Protein AF-A0A963BNL2-F1 (afdb_monomer_lite)

Secondary structure (DSSP, 8-state):
--TTS---SEEEEEEEEE--TTSSS-EEEEEEEEE-SSSSPEE-TTHHHHSTTTT-EEEES--TT--TT-EEEEEEEE-TTS-S-TT-TTSEEEEEEEPPEEEEPPSS--HHHHHHHHHHHS-EEESS---SEEEEEPTTSTTEEEE--S-EEEEEETTEEEEEEPS---SEEEEEE--GGGPEEEEETTEEEEEES---S-SEEEE---HHHHHHHHHHHHHHH-TTGGGS-S--HHHHHHHHHHHHHHT--HHHHHHHHHHHHHHHHHHHHHHHHHHHHHHHHHHHHTSHHHHHHHHHHHHHHHHHHHHHHHHHHHHHHHHHHHHHHHHHHHHHHHHHHHHHHHHHHHHHHHHHHSS-TTSTTTS-HHHHHHHHT-----------------PPPEEE-SGGGHHHHHHHHHHHHT--HHHHHHHHHHHHH-SEEEEESTTHHHHHHHHHHHHBGGGEEEEE--TT--SHHHHHTSBEEESSS---TT--BHHHHHHHS-TTS-EEEEEETGGGS-GGGTHHHHHHHTSSS--EEEEEETTTEEEEEE--TTEEEEEEE--STT-PPBPHHHHTTSEEEETT--S-------PPPPPPEEE-HHHHHHTTSPPTT--HHHHHHHHHHTT--S-HHHHHHHHHHHHHHSS-HHHHHHHHHHHHHTTTSSS---TT--HHHHHHHHHHHHHHHTSHHHHGGGGGB------

pLDDT: mean 80.32, std 14.56, range [26.86, 97.56]

Structure (mmCIF, N/CA/C/O backbone):
data_AF-A0A963BNL2-F1
#
_entry.id   AF-A0A963BNL2-F1
#
loop_
_atom_site.group_PDB
_atom_site.id
_atom_site.type_symbol
_atom_site.label_atom_id
_atom_site.label_alt_id
_atom_site.label_comp_id
_atom_site.label_asym_id
_atom_site.label_entity_id
_atom_site.label_seq_id
_atom_site.pdbx_PDB_ins_code
_atom_site.Cartn_x
_atom_site.Cartn_y
_atom_site.Cartn_z
_atom_site.occupancy
_atom_site.B_iso_or_equiv
_atom_site.auth_seq_id
_atom_site.auth_comp_id
_atom_site.auth_asym_id
_atom_site.auth_atom_id
_atom_site.pdbx_PDB_model_num
ATOM 1 N N . MET A 1 1 ? 40.389 -4.749 -51.647 1.00 43.75 1 MET A N 1
ATOM 2 C CA . MET A 1 1 ? 40.807 -3.806 -50.589 1.00 43.75 1 MET A CA 1
ATOM 3 C C . MET A 1 1 ? 42.193 -4.232 -50.139 1.00 43.75 1 MET A C 1
ATOM 5 O O . MET A 1 1 ? 42.413 -5.431 -50.062 1.00 43.75 1 MET A O 1
ATOM 9 N N . SER A 1 2 ? 43.145 -3.317 -49.944 1.00 43.31 2 SER A N 1
ATOM 10 C CA . SER A 1 2 ? 44.413 -3.690 -49.299 1.00 43.31 2 SER A CA 1
ATOM 11 C C . SER A 1 2 ? 44.104 -4.152 -47.873 1.00 43.31 2 SER A C 1
ATOM 13 O O . SER A 1 2 ? 43.384 -3.427 -47.186 1.00 43.31 2 SER A O 1
ATOM 15 N N . GLU A 1 3 ? 44.646 -5.291 -47.438 1.00 54.25 3 GLU A N 1
ATOM 16 C CA . GLU A 1 3 ? 44.432 -5.909 -46.109 1.00 54.25 3 GLU A CA 1
ATOM 17 C C . GLU A 1 3 ? 44.726 -4.984 -44.904 1.00 54.25 3 GLU A C 1
ATOM 19 O O . GLU A 1 3 ? 44.387 -5.319 -43.775 1.00 54.25 3 GLU A O 1
ATOM 24 N N . ASP A 1 4 ? 45.296 -3.794 -45.128 1.00 55.16 4 ASP A N 1
ATOM 25 C CA . ASP A 1 4 ? 45.750 -2.882 -44.073 1.00 55.16 4 ASP A CA 1
ATOM 26 C C . ASP A 1 4 ? 44.910 -1.616 -43.853 1.00 55.16 4 ASP A C 1
ATOM 28 O O . ASP A 1 4 ? 45.204 -0.845 -42.936 1.00 55.16 4 ASP A O 1
ATOM 32 N N . SER A 1 5 ? 43.870 -1.361 -44.653 1.00 55.03 5 SER A N 1
ATOM 33 C CA . SER A 1 5 ? 43.004 -0.199 -44.395 1.00 55.03 5 SER A CA 1
ATOM 34 C C . SER A 1 5 ? 41.976 -0.530 -43.309 1.00 55.03 5 SER A C 1
ATOM 36 O O . SER A 1 5 ? 41.351 -1.588 -43.399 1.00 55.03 5 SER A O 1
ATOM 38 N N . PRO A 1 6 ? 41.776 0.337 -42.294 1.00 60.50 6 PRO A N 1
ATOM 39 C CA . PRO A 1 6 ? 40.742 0.117 -41.294 1.00 60.50 6 PRO A CA 1
ATOM 40 C C . PRO A 1 6 ? 39.389 -0.129 -41.965 1.00 60.50 6 PRO A C 1
ATOM 42 O O . PRO A 1 6 ? 39.114 0.527 -42.974 1.00 60.50 6 PRO A O 1
ATOM 45 N N . PRO A 1 7 ? 38.530 -1.016 -41.425 1.00 72.94 7 PRO A N 1
ATOM 46 C CA . PRO A 1 7 ? 37.122 -1.019 -41.779 1.00 72.94 7 PRO A CA 1
ATOM 47 C C . PRO A 1 7 ? 36.535 0.313 -41.291 1.00 72.94 7 PRO A C 1
ATOM 49 O O . PRO A 1 7 ? 36.048 0.444 -40.171 1.00 72.94 7 PRO A O 1
ATOM 52 N N . THR A 1 8 ? 36.696 1.354 -42.105 1.00 73.38 8 THR A N 1
ATOM 53 C CA . THR A 1 8 ? 36.133 2.678 -41.876 1.00 73.38 8 THR A CA 1
ATOM 54 C C . THR A 1 8 ? 34.666 2.594 -42.224 1.00 73.38 8 THR A C 1
ATOM 56 O O . THR A 1 8 ? 34.336 2.368 -43.386 1.00 73.38 8 THR A O 1
ATOM 59 N N . GLY A 1 9 ? 33.807 2.746 -41.225 1.00 86.19 9 GLY A N 1
ATOM 60 C CA . GLY A 1 9 ? 32.376 2.641 -41.437 1.00 86.19 9 GLY A CA 1
ATOM 61 C C . GLY A 1 9 ? 31.585 2.543 -40.148 1.00 86.19 9 GLY A C 1
ATOM 62 O O . GLY A 1 9 ? 32.139 2.399 -39.048 1.00 86.19 9 GLY A O 1
ATOM 63 N N . ARG A 1 10 ? 30.271 2.634 -40.301 1.00 94.56 10 ARG A N 1
ATOM 64 C CA . ARG A 1 10 ? 29.291 2.311 -39.271 1.00 94.56 10 ARG A CA 1
ATOM 65 C C . ARG A 1 10 ? 28.830 0.874 -39.471 1.00 94.56 10 ARG A C 1
ATOM 67 O O . ARG A 1 10 ? 28.482 0.458 -40.577 1.00 94.56 10 ARG A O 1
ATOM 74 N N . PHE A 1 11 ? 28.767 0.132 -38.376 1.00 95.75 11 PHE A N 1
ATOM 75 C CA . PHE A 1 11 ? 28.326 -1.255 -38.376 1.00 95.75 11 PHE A CA 1
ATOM 76 C C . PHE A 1 11 ? 27.144 -1.430 -37.438 1.00 95.75 11 PHE A C 1
ATOM 78 O O . PHE A 1 11 ? 27.122 -0.864 -36.350 1.00 95.75 11 PHE A O 1
ATOM 85 N N . LEU A 1 12 ? 26.181 -2.255 -37.826 1.00 97.00 12 LEU A N 1
ATOM 86 C CA . LEU A 1 12 ? 25.254 -2.856 -36.881 1.00 97.00 12 LEU A CA 1
ATOM 87 C C . LEU A 1 12 ? 25.919 -4.105 -36.309 1.00 97.00 12 LEU A C 1
ATOM 89 O O . LEU A 1 12 ? 26.259 -5.022 -37.057 1.00 97.00 12 LEU A O 1
ATOM 93 N N . ALA A 1 13 ? 26.088 -4.153 -34.996 1.00 97.00 13 ALA A N 1
ATOM 94 C CA . ALA A 1 13 ? 26.760 -5.235 -34.303 1.00 97.00 13 ALA A CA 1
ATOM 95 C C . ALA A 1 13 ? 25.914 -5.782 -33.149 1.00 97.00 13 ALA A C 1
ATOM 97 O O . ALA A 1 13 ? 25.158 -5.050 -32.509 1.00 97.00 13 ALA A O 1
ATOM 98 N N . ARG A 1 14 ? 26.058 -7.076 -32.870 1.00 96.62 14 ARG A N 1
ATOM 99 C CA . ARG A 1 14 ? 25.381 -7.770 -31.769 1.00 96.62 14 ARG A CA 1
ATOM 100 C C . ARG A 1 14 ? 26.338 -8.013 -30.619 1.00 96.62 14 ARG A C 1
ATOM 102 O O . ARG A 1 14 ? 27.455 -8.463 -30.845 1.00 96.62 14 ARG A O 1
ATOM 109 N N . VAL A 1 15 ? 25.891 -7.782 -29.391 1.00 96.38 15 VAL A N 1
ATOM 110 C CA . VAL A 1 15 ? 26.649 -8.144 -28.186 1.00 96.38 15 VAL A CA 1
ATOM 111 C C . VAL A 1 15 ? 26.641 -9.665 -28.023 1.00 96.38 15 VAL A C 1
ATOM 113 O O . VAL A 1 15 ? 25.610 -10.247 -27.695 1.00 96.38 15 VAL A O 1
ATOM 116 N N . GLU A 1 16 ? 27.786 -10.305 -28.234 1.00 94.94 16 GLU A N 1
ATOM 117 C CA . GLU A 1 16 ? 27.964 -11.755 -28.053 1.00 94.94 16 GLU A CA 1
ATOM 118 C C . GLU A 1 16 ? 28.329 -12.089 -26.604 1.00 94.94 16 GLU A C 1
ATOM 120 O O . GLU A 1 16 ? 27.930 -13.114 -26.052 1.00 94.94 16 GLU A O 1
ATOM 125 N N . TYR A 1 17 ? 29.088 -11.197 -25.967 1.00 93.69 17 TYR A N 1
ATOM 126 C CA . TYR A 1 17 ? 29.553 -11.379 -24.603 1.00 93.69 17 TYR A CA 1
ATOM 127 C C . TYR A 1 17 ? 29.646 -10.044 -23.874 1.00 93.69 17 TYR A C 1
ATOM 129 O O . TYR A 1 17 ? 30.150 -9.063 -24.418 1.00 93.69 17 TYR A O 1
ATOM 137 N N . LEU A 1 18 ? 29.221 -10.037 -22.615 1.00 93.12 18 LEU A N 1
ATOM 138 C CA . LEU A 1 18 ? 29.289 -8.910 -21.700 1.00 93.12 18 LEU A CA 1
ATOM 139 C C . LEU A 1 18 ? 29.792 -9.406 -20.346 1.00 93.12 18 LEU A C 1
ATOM 141 O O . LEU A 1 18 ? 29.253 -10.357 -19.776 1.00 93.12 18 LEU A O 1
ATOM 145 N N . THR A 1 19 ? 30.817 -8.752 -19.806 1.00 91.12 19 THR A N 1
ATOM 146 C CA . THR A 1 19 ? 31.287 -9.061 -18.452 1.00 91.12 19 THR A CA 1
ATOM 147 C C . THR A 1 19 ? 30.263 -8.652 -17.385 1.00 91.12 19 THR A C 1
ATOM 149 O O . THR A 1 19 ? 29.657 -7.587 -17.526 1.00 91.12 19 THR A O 1
ATOM 152 N N . PRO A 1 20 ? 30.141 -9.405 -16.274 1.00 82.81 20 PRO A N 1
ATOM 153 C CA . PRO A 1 20 ? 29.280 -9.039 -15.146 1.00 82.81 20 PRO A CA 1
ATOM 154 C C . PRO A 1 20 ? 29.602 -7.650 -14.568 1.00 82.81 20 PRO A C 1
ATOM 156 O O . PRO A 1 20 ? 30.770 -7.262 -14.517 1.00 82.81 20 PRO A O 1
ATOM 159 N N . GLU A 1 21 ? 28.583 -6.937 -14.076 1.00 67.62 21 GLU A N 1
ATOM 160 C CA . GLU A 1 21 ? 28.671 -5.535 -13.619 1.00 67.62 21 GLU A CA 1
ATOM 161 C C . GLU A 1 21 ? 29.654 -5.285 -12.461 1.00 67.62 21 GLU A C 1
ATOM 163 O O . GLU A 1 21 ? 30.131 -4.168 -12.300 1.00 67.62 21 GLU A O 1
ATOM 168 N N . HIS A 1 22 ? 30.007 -6.308 -11.677 1.00 62.59 22 HIS A N 1
ATOM 169 C CA . HIS A 1 22 ? 30.832 -6.169 -10.467 1.00 62.59 22 HIS A CA 1
ATOM 170 C C . HIS A 1 22 ? 32.348 -6.308 -10.684 1.00 62.59 22 HIS A C 1
ATOM 172 O O . HIS A 1 22 ? 33.092 -6.461 -9.715 1.00 62.59 22 HIS A O 1
ATOM 178 N N . ARG A 1 23 ? 32.836 -6.309 -11.929 1.00 66.69 23 ARG A N 1
ATOM 179 C CA . ARG A 1 23 ? 34.281 -6.356 -12.211 1.00 66.69 23 ARG A CA 1
ATOM 180 C C . ARG A 1 23 ? 34.837 -4.951 -12.428 1.00 66.69 23 ARG A C 1
ATOM 182 O O . ARG A 1 23 ? 34.196 -4.132 -13.075 1.00 66.69 23 ARG A O 1
ATOM 189 N N . GLU A 1 24 ? 36.067 -4.718 -11.964 1.00 70.81 24 GLU A N 1
ATOM 190 C CA . GLU A 1 24 ? 36.806 -3.447 -12.113 1.00 70.81 24 GLU A CA 1
ATOM 191 C C . GLU A 1 24 ? 36.918 -2.968 -13.577 1.00 70.81 24 GLU A C 1
ATOM 193 O O . GLU A 1 24 ? 37.085 -1.779 -13.837 1.00 70.81 24 GLU A O 1
ATOM 198 N N . HIS A 1 25 ? 36.747 -3.877 -14.544 1.00 79.75 25 HIS A N 1
ATOM 199 C CA . HIS A 1 25 ? 36.723 -3.578 -15.972 1.00 79.75 25 HIS A CA 1
ATOM 200 C C . HIS A 1 25 ? 35.502 -4.218 -16.642 1.00 79.75 25 HIS A C 1
ATOM 202 O O . HIS A 1 25 ? 35.504 -5.413 -16.952 1.00 79.75 25 HIS A O 1
ATOM 208 N N . ARG A 1 26 ? 34.457 -3.416 -16.880 1.00 87.44 26 ARG A N 1
ATOM 209 C CA . ARG A 1 26 ? 33.303 -3.820 -17.692 1.00 87.44 26 ARG A CA 1
ATOM 210 C C . ARG A 1 26 ? 33.656 -3.694 -19.178 1.00 87.44 26 ARG A C 1
ATOM 212 O O . ARG A 1 26 ? 33.978 -2.596 -19.634 1.00 87.44 26 ARG A O 1
ATOM 219 N N . PHE A 1 27 ? 33.575 -4.788 -19.931 1.00 91.88 27 PHE A N 1
ATOM 220 C CA . PHE A 1 27 ? 33.748 -4.801 -21.387 1.00 91.88 27 PHE A CA 1
ATOM 221 C C . PHE A 1 27 ? 32.723 -5.711 -22.070 1.00 91.88 27 PHE A C 1
ATOM 223 O O . PHE A 1 27 ? 32.165 -6.624 -21.452 1.00 91.88 27 PHE A O 1
ATOM 230 N N . ALA A 1 28 ? 32.488 -5.463 -23.356 1.00 93.75 28 ALA A N 1
ATOM 231 C CA . ALA A 1 28 ? 31.679 -6.313 -24.219 1.00 93.75 28 ALA A CA 1
ATOM 232 C C . ALA A 1 28 ? 32.438 -6.697 -25.495 1.00 93.75 28 ALA A C 1
ATOM 234 O O . ALA A 1 28 ? 33.268 -5.931 -25.983 1.00 93.75 28 ALA A O 1
ATOM 235 N N . ARG A 1 29 ? 32.130 -7.874 -26.043 1.00 94.50 29 ARG A N 1
ATOM 236 C CA . ARG A 1 29 ? 32.518 -8.283 -27.398 1.00 94.50 29 ARG A CA 1
ATOM 237 C C . ARG A 1 29 ? 31.303 -8.212 -28.301 1.00 94.50 29 ARG A C 1
ATOM 239 O O . ARG A 1 29 ? 30.255 -8.776 -27.973 1.00 94.50 29 ARG A O 1
ATOM 246 N N . LEU A 1 30 ? 31.449 -7.514 -29.417 1.00 95.62 30 LEU A N 1
ATOM 247 C CA . LEU A 1 30 ? 30.380 -7.331 -30.385 1.00 95.62 30 LEU A CA 1
ATOM 248 C C . LEU A 1 30 ? 30.771 -7.979 -31.703 1.00 95.62 30 LEU A C 1
ATOM 250 O O . LEU A 1 30 ? 31.907 -7.835 -32.136 1.00 95.62 30 LEU A O 1
ATOM 254 N N . ARG A 1 31 ? 29.832 -8.650 -32.360 1.00 95.31 31 ARG A N 1
ATOM 255 C CA . ARG A 1 31 ? 30.000 -9.171 -33.716 1.00 95.31 31 ARG A CA 1
ATOM 256 C C . ARG A 1 31 ? 29.325 -8.228 -34.709 1.00 95.31 31 ARG A C 1
ATOM 258 O O . ARG A 1 31 ? 28.101 -8.097 -34.637 1.00 95.31 31 ARG A O 1
ATOM 265 N N . PRO A 1 32 ? 30.063 -7.557 -35.608 1.00 95.31 32 PRO A N 1
ATOM 266 C CA . PRO A 1 32 ? 29.473 -6.815 -36.719 1.00 95.31 32 PRO A CA 1
ATOM 267 C C . PRO A 1 32 ? 28.678 -7.755 -37.635 1.00 95.31 32 PRO A C 1
ATOM 269 O O . PRO A 1 32 ? 29.187 -8.792 -38.048 1.00 95.31 32 PRO A O 1
ATOM 272 N N . ILE A 1 33 ? 27.427 -7.402 -37.934 1.00 95.25 33 ILE A N 1
ATOM 273 C CA . ILE A 1 33 ? 26.510 -8.209 -38.758 1.00 95.25 33 ILE A CA 1
ATOM 274 C C . ILE A 1 33 ? 26.198 -7.497 -40.076 1.00 95.25 33 ILE A C 1
ATOM 276 O O . ILE A 1 33 ? 26.161 -8.139 -41.122 1.00 95.25 33 ILE A O 1
ATOM 280 N N . TYR A 1 34 ? 26.008 -6.175 -40.045 1.00 95.75 34 TYR A N 1
ATOM 281 C CA . TYR A 1 34 ? 25.752 -5.368 -41.242 1.00 95.75 34 TYR A CA 1
ATOM 282 C C . TYR A 1 34 ? 26.655 -4.133 -41.272 1.00 95.75 34 TYR A C 1
ATOM 284 O O . TYR A 1 34 ? 26.901 -3.516 -40.237 1.00 95.75 34 TYR A O 1
ATOM 292 N N . SER A 1 35 ? 27.113 -3.749 -42.461 1.00 94.62 35 SER A N 1
ATOM 293 C CA . SER A 1 35 ? 27.610 -2.403 -42.753 1.00 94.62 35 SER A CA 1
ATOM 294 C C . SER A 1 35 ? 26.419 -1.513 -43.111 1.00 94.62 35 SER A C 1
ATOM 296 O O . SER A 1 35 ? 25.574 -1.900 -43.925 1.00 94.62 35 SER A O 1
ATOM 298 N N . ILE A 1 36 ? 26.341 -0.341 -42.475 1.00 93.81 36 ILE A N 1
ATOM 299 C CA . ILE A 1 36 ? 25.189 0.572 -42.578 1.00 93.81 36 ILE A CA 1
ATOM 300 C C . ILE A 1 36 ? 25.548 1.924 -43.212 1.00 93.81 36 ILE A C 1
ATOM 302 O O . ILE A 1 36 ? 24.816 2.900 -43.051 1.00 93.81 36 ILE A O 1
ATOM 306 N N . ASP A 1 37 ? 26.693 1.998 -43.894 1.00 88.75 37 ASP A N 1
ATOM 307 C CA . ASP A 1 37 ? 27.142 3.219 -44.573 1.00 88.75 37 ASP A CA 1
ATOM 308 C C . ASP A 1 37 ? 26.319 3.517 -45.837 1.00 88.75 37 ASP A C 1
ATOM 310 O O . ASP A 1 37 ? 26.127 4.680 -46.186 1.00 88.75 37 ASP A O 1
ATOM 314 N N . ASP A 1 38 ? 25.772 2.472 -46.466 1.00 82.50 38 ASP A N 1
ATOM 315 C CA . ASP A 1 38 ? 24.871 2.546 -47.615 1.00 82.50 38 ASP A CA 1
ATOM 316 C C . ASP A 1 38 ? 23.500 1.935 -47.260 1.00 82.50 38 ASP A C 1
ATOM 318 O O . ASP A 1 38 ? 23.409 1.022 -46.435 1.00 82.50 38 ASP A O 1
ATOM 322 N N . ARG A 1 39 ? 22.433 2.402 -47.925 1.00 81.62 39 ARG A N 1
ATOM 323 C CA . ARG A 1 39 ? 21.123 1.725 -47.958 1.00 81.62 39 ARG A CA 1
ATOM 324 C C . ARG A 1 39 ? 20.926 1.026 -49.316 1.00 81.62 39 ARG A C 1
ATOM 326 O O . ARG A 1 39 ? 21.231 1.644 -50.340 1.00 81.62 39 ARG A O 1
ATOM 333 N N . PRO A 1 40 ? 20.413 -0.218 -49.367 1.00 86.69 40 PRO A N 1
ATOM 334 C CA . PRO A 1 40 ? 20.083 -1.081 -48.228 1.00 86.69 40 PRO A CA 1
ATOM 335 C C . PRO A 1 40 ? 21.342 -1.532 -47.479 1.00 86.69 40 PRO A C 1
ATOM 337 O O . PRO A 1 40 ? 22.434 -1.576 -48.056 1.00 86.69 40 PRO A O 1
ATOM 340 N N . TRP A 1 41 ? 21.187 -1.876 -46.200 1.00 93.62 41 TRP A N 1
ATOM 341 C CA . TRP A 1 41 ? 22.308 -2.357 -45.391 1.00 93.62 41 TRP A CA 1
ATOM 342 C C . TRP A 1 41 ? 22.902 -3.634 -45.979 1.00 93.62 41 TRP A C 1
ATOM 344 O O . TRP A 1 41 ? 22.183 -4.549 -46.388 1.00 93.62 41 TRP A O 1
ATOM 354 N N . ARG A 1 42 ? 24.233 -3.715 -46.001 1.00 92.62 42 ARG A N 1
ATOM 355 C CA . ARG A 1 42 ? 24.946 -4.871 -46.557 1.00 92.62 42 ARG A CA 1
ATOM 356 C C . ARG A 1 42 ? 25.390 -5.783 -45.433 1.00 92.62 42 ARG A C 1
ATOM 358 O O . ARG A 1 42 ? 26.036 -5.327 -44.492 1.00 92.62 42 ARG A O 1
ATOM 365 N N . GLN A 1 43 ? 25.060 -7.064 -45.529 1.00 92.06 43 GLN A N 1
ATOM 366 C CA . GLN A 1 43 ? 25.550 -8.054 -44.580 1.00 92.06 43 GLN A CA 1
ATOM 367 C C . GLN A 1 43 ? 27.082 -8.120 -44.651 1.00 92.06 43 GLN A C 1
ATOM 369 O O . GLN A 1 43 ? 27.668 -8.044 -45.731 1.00 92.06 43 GLN A O 1
ATOM 374 N N . VAL A 1 44 ? 27.734 -8.225 -43.497 1.00 91.12 44 VAL A N 1
ATOM 375 C CA . VAL A 1 44 ? 29.181 -8.436 -43.421 1.00 91.12 44 VAL A CA 1
ATOM 376 C C . VAL A 1 44 ? 29.450 -9.903 -43.748 1.00 91.12 44 VAL A C 1
ATOM 378 O O . VAL A 1 44 ? 29.317 -10.779 -42.895 1.00 91.12 44 VAL A O 1
ATOM 381 N N . GLU A 1 45 ? 29.786 -10.170 -45.006 1.00 84.06 45 GLU A N 1
ATOM 382 C CA . GLU A 1 45 ? 30.288 -11.470 -45.449 1.00 84.06 45 GLU A CA 1
ATOM 383 C C . GLU A 1 45 ? 31.732 -11.648 -44.941 1.00 84.06 45 GLU A C 1
ATOM 385 O O . GLU A 1 45 ? 32.512 -10.696 -44.921 1.00 84.06 45 GLU A O 1
ATOM 390 N N . ASP A 1 46 ? 32.073 -12.850 -44.468 1.00 79.88 46 ASP A N 1
ATOM 391 C CA . ASP A 1 46 ? 33.409 -13.205 -43.967 1.00 79.88 46 ASP A CA 1
ATOM 392 C C . ASP A 1 46 ? 33.932 -12.343 -42.800 1.00 79.88 46 ASP A C 1
ATOM 394 O O . ASP A 1 46 ? 35.114 -11.993 -42.742 1.00 79.88 46 ASP A O 1
ATOM 398 N N . GLY A 1 47 ? 33.075 -12.036 -41.819 1.00 77.06 47 GLY A N 1
ATOM 399 C CA . GLY A 1 47 ? 33.441 -11.250 -40.631 1.00 77.06 47 GLY A CA 1
ATOM 400 C C . GLY A 1 47 ? 34.703 -11.740 -39.901 1.00 77.06 47 GLY A C 1
ATOM 401 O O . GLY A 1 47 ? 35.483 -10.913 -39.435 1.00 77.06 47 GLY A O 1
ATOM 402 N N . ASP A 1 48 ? 34.961 -13.052 -39.891 1.00 77.94 48 ASP A N 1
ATOM 403 C CA . ASP A 1 48 ? 36.166 -13.668 -39.304 1.00 77.94 48 ASP A CA 1
ATOM 404 C C . ASP A 1 48 ? 37.471 -13.271 -40.012 1.00 77.94 48 ASP A C 1
ATOM 406 O O . ASP A 1 48 ? 38.550 -13.340 -39.423 1.00 77.94 48 ASP A O 1
ATOM 410 N N . THR A 1 49 ? 37.384 -12.865 -41.281 1.00 75.75 49 THR A N 1
ATOM 411 C CA . THR A 1 49 ? 38.530 -12.386 -42.067 1.00 75.75 49 THR A CA 1
ATOM 412 C C . THR A 1 49 ? 38.750 -10.884 -41.900 1.00 75.75 49 THR A C 1
ATOM 414 O O . THR A 1 49 ? 39.890 -10.425 -41.920 1.00 75.75 49 THR A O 1
ATOM 417 N N . VAL A 1 50 ? 37.671 -10.120 -41.696 1.00 78.25 50 VAL A N 1
ATOM 418 C CA . VAL A 1 50 ? 37.700 -8.653 -41.572 1.00 78.25 50 VAL A CA 1
ATOM 419 C C . VAL A 1 50 ? 38.051 -8.213 -40.147 1.00 78.25 50 VAL A C 1
ATOM 421 O O . VAL A 1 50 ? 38.773 -7.229 -39.956 1.00 78.25 50 VAL A O 1
ATOM 424 N N . PHE A 1 51 ? 37.568 -8.941 -39.139 1.00 82.00 51 PHE A N 1
ATOM 425 C CA . PHE A 1 51 ? 37.782 -8.632 -37.729 1.00 82.00 51 PHE A CA 1
ATOM 426 C C . PHE A 1 51 ? 38.608 -9.746 -37.063 1.00 82.00 51 PHE A C 1
ATOM 428 O O . PHE A 1 51 ? 38.108 -10.865 -36.908 1.00 82.00 51 PHE A O 1
ATOM 435 N N . PRO A 1 52 ? 39.871 -9.475 -36.664 1.00 69.25 52 PRO A N 1
ATOM 436 C CA . PRO A 1 52 ? 40.660 -10.430 -35.895 1.00 69.25 52 PRO A CA 1
ATOM 437 C C . PRO A 1 52 ? 39.933 -10.716 -34.577 1.00 69.25 52 PRO A C 1
ATOM 439 O O . PRO A 1 52 ? 39.424 -9.774 -33.986 1.00 69.25 52 PRO A O 1
ATOM 442 N N . ASP A 1 53 ? 39.926 -11.983 -34.130 1.00 75.12 53 ASP A N 1
ATOM 443 C CA . ASP A 1 53 ? 39.188 -12.500 -32.951 1.00 75.12 53 ASP A CA 1
ATOM 444 C C . ASP A 1 53 ? 37.770 -13.035 -33.239 1.00 75.12 53 ASP A C 1
ATOM 446 O O . ASP A 1 53 ? 36.784 -12.594 -32.649 1.00 75.12 53 ASP A O 1
ATOM 450 N N . GLU A 1 54 ? 37.680 -14.024 -34.143 1.00 78.88 54 GLU A N 1
ATOM 451 C CA . GLU A 1 54 ? 36.434 -14.767 -34.443 1.00 78.88 54 GLU A CA 1
ATOM 452 C C . GLU A 1 54 ? 35.278 -13.844 -34.883 1.00 78.88 54 GLU A C 1
ATOM 454 O O . GLU A 1 54 ? 34.108 -14.026 -34.511 1.00 78.88 54 GLU A O 1
ATOM 459 N N . GLY A 1 55 ? 35.643 -12.791 -35.627 1.00 81.31 55 GLY A N 1
ATOM 460 C CA . GLY A 1 55 ? 34.698 -11.840 -36.190 1.00 81.31 55 GLY A CA 1
ATOM 461 C C . GLY A 1 55 ? 34.159 -10.827 -35.179 1.00 81.31 55 GLY A C 1
ATOM 462 O O . GLY A 1 55 ? 33.074 -10.286 -35.398 1.00 81.31 55 GLY A O 1
ATOM 463 N N . THR A 1 56 ? 34.854 -10.590 -34.058 1.00 90.00 56 THR A N 1
ATOM 464 C CA . THR A 1 56 ? 34.382 -9.691 -32.989 1.00 90.00 56 THR A CA 1
ATOM 465 C C . THR A 1 56 ? 35.245 -8.443 -32.793 1.00 90.00 56 THR A C 1
ATOM 467 O O . THR A 1 56 ? 36.387 -8.361 -33.233 1.00 90.00 56 THR A O 1
ATOM 470 N N . VAL A 1 57 ? 34.663 -7.428 -32.151 1.00 92.06 57 VAL A N 1
ATOM 471 C CA . VAL A 1 57 ? 35.300 -6.156 -31.783 1.00 92.06 57 VAL A CA 1
ATOM 472 C C . VAL A 1 57 ? 35.068 -5.850 -30.305 1.00 92.06 57 VAL A C 1
ATOM 474 O O . VAL A 1 57 ? 34.056 -6.258 -29.724 1.00 92.06 57 VAL A O 1
ATOM 477 N N . PHE A 1 58 ? 35.984 -5.101 -29.692 1.00 92.00 58 PHE A N 1
ATOM 478 C CA . PHE A 1 58 ? 35.939 -4.813 -28.256 1.00 92.00 58 PHE A CA 1
ATOM 479 C C . PHE A 1 58 ? 35.242 -3.492 -27.937 1.00 92.00 58 PHE A C 1
ATOM 481 O O . PHE A 1 58 ? 35.569 -2.446 -28.491 1.00 92.00 58 PHE A O 1
ATOM 488 N N . TRP A 1 59 ? 34.321 -3.514 -26.976 1.00 94.00 59 TRP A N 1
ATOM 489 C CA . TRP A 1 59 ? 33.682 -2.322 -26.425 1.00 94.00 59 TRP A CA 1
ATOM 490 C C . TRP A 1 59 ? 34.042 -2.157 -24.952 1.00 94.00 59 TRP A C 1
ATOM 492 O O . TRP A 1 59 ? 33.516 -2.850 -24.077 1.00 94.00 59 TRP A O 1
ATOM 502 N N . TRP A 1 60 ? 34.959 -1.230 -24.686 1.00 91.50 60 TRP A N 1
ATOM 503 C CA . TRP A 1 60 ? 35.343 -0.844 -23.333 1.00 91.50 60 TRP A CA 1
ATOM 504 C C . TRP A 1 60 ? 34.280 0.058 -22.714 1.00 91.50 60 TRP A C 1
ATOM 506 O O . TRP A 1 60 ? 33.809 0.991 -23.362 1.00 91.50 60 TRP A O 1
ATOM 516 N N . HIS A 1 61 ? 33.926 -0.211 -21.455 1.00 91.31 61 HIS A N 1
ATOM 517 C CA . HIS A 1 61 ? 32.914 0.541 -20.708 1.00 91.31 61 HIS A CA 1
ATOM 518 C C . HIS A 1 61 ? 31.556 0.617 -21.433 1.00 91.31 61 HIS A C 1
ATOM 520 O O . HIS A 1 61 ? 31.052 1.713 -21.690 1.00 91.31 61 HIS A O 1
ATOM 526 N N . PRO A 1 62 ? 30.940 -0.534 -21.769 1.00 92.62 62 PRO A N 1
ATOM 527 C CA . PRO A 1 62 ? 29.645 -0.547 -22.432 1.00 92.62 62 PRO A CA 1
ATOM 528 C C . PRO A 1 62 ? 28.590 0.153 -21.569 1.00 92.62 62 PRO A C 1
ATOM 530 O O . PRO A 1 62 ? 28.676 0.141 -20.336 1.00 92.62 62 PRO A O 1
ATOM 533 N N . GLN A 1 63 ? 27.578 0.741 -22.214 1.00 90.12 63 GLN A N 1
ATOM 534 C CA . GLN A 1 63 ? 26.469 1.412 -21.524 1.00 90.12 63 GLN A CA 1
ATOM 535 C C . GLN A 1 63 ? 25.750 0.449 -20.566 1.00 90.12 63 GLN A C 1
ATOM 537 O O . GLN A 1 63 ? 25.713 -0.759 -20.803 1.00 90.12 63 GLN A O 1
ATOM 542 N N . THR A 1 64 ? 25.192 0.946 -19.456 1.00 86.62 64 THR A N 1
ATOM 543 C CA . THR A 1 64 ? 24.513 0.128 -18.418 1.00 86.62 64 THR A CA 1
ATOM 544 C C . THR A 1 64 ? 23.458 -0.801 -19.008 1.00 86.62 64 THR A C 1
ATOM 546 O O . THR A 1 64 ? 23.441 -1.980 -18.677 1.00 86.62 64 THR A O 1
ATOM 549 N N . ILE A 1 65 ? 22.702 -0.310 -19.986 1.00 87.00 65 ILE A N 1
ATOM 550 C CA . ILE A 1 65 ? 21.639 -1.036 -20.691 1.00 87.00 65 ILE A CA 1
ATOM 551 C C . ILE A 1 65 ? 22.115 -2.109 -21.689 1.00 87.00 65 ILE A C 1
ATOM 553 O O . ILE A 1 65 ? 21.283 -2.810 -22.264 1.00 87.00 65 ILE A O 1
ATOM 557 N N . ALA A 1 66 ? 23.420 -2.230 -21.954 1.00 90.81 66 ALA A N 1
ATOM 558 C CA . ALA A 1 66 ? 23.935 -3.272 -22.839 1.00 90.81 66 ALA A CA 1
ATOM 559 C C . ALA A 1 66 ? 23.716 -4.658 -22.215 1.00 90.81 66 ALA A C 1
ATOM 561 O O . ALA A 1 66 ? 24.004 -4.868 -21.039 1.00 90.81 66 ALA A O 1
ATOM 562 N N . ALA A 1 67 ? 23.240 -5.608 -23.020 1.00 91.31 67 ALA A N 1
ATOM 563 C CA . ALA A 1 67 ? 23.025 -6.996 -22.618 1.00 91.31 67 ALA A CA 1
ATOM 564 C C . ALA A 1 67 ? 23.378 -7.957 -23.761 1.00 91.31 67 ALA A C 1
ATOM 566 O O . ALA A 1 67 ? 23.341 -7.574 -24.935 1.00 91.31 67 ALA A O 1
ATOM 567 N N . ASN A 1 68 ? 23.697 -9.211 -23.432 1.00 93.19 68 ASN A N 1
ATOM 568 C CA . ASN A 1 68 ? 23.946 -10.245 -24.439 1.00 93.19 68 ASN A CA 1
ATOM 569 C C . ASN A 1 68 ? 22.744 -10.373 -25.386 1.00 93.19 68 ASN A C 1
ATOM 571 O O . ASN A 1 68 ? 21.594 -10.406 -24.951 1.00 93.19 68 ASN A O 1
ATOM 575 N N . GLY A 1 69 ? 23.018 -10.433 -26.685 1.00 93.12 69 GLY A N 1
ATOM 576 C CA . GLY A 1 69 ? 22.015 -10.497 -27.742 1.00 93.12 69 GLY A CA 1
ATOM 577 C C . GLY A 1 69 ? 21.477 -9.145 -28.219 1.00 93.12 69 GLY A C 1
ATOM 578 O O . GLY A 1 69 ? 20.790 -9.122 -29.235 1.00 93.12 69 GLY A O 1
ATOM 579 N N . THR A 1 70 ? 21.792 -8.032 -27.548 1.00 94.81 70 THR A N 1
ATOM 580 C CA . THR A 1 70 ? 21.334 -6.701 -27.990 1.00 94.81 70 THR A CA 1
ATOM 581 C C . THR A 1 70 ? 22.108 -6.194 -29.206 1.00 94.81 70 THR A C 1
ATOM 583 O O . THR A 1 70 ? 23.284 -6.519 -29.387 1.00 94.81 70 THR A O 1
ATOM 586 N N . LEU A 1 71 ? 21.445 -5.384 -30.032 1.00 96.56 71 LEU A N 1
ATOM 587 C CA . LEU A 1 71 ? 22.003 -4.764 -31.230 1.00 96.56 71 LEU A CA 1
ATOM 588 C C . LEU A 1 71 ? 22.410 -3.313 -30.981 1.00 96.56 71 LEU A C 1
ATOM 590 O O . LEU A 1 71 ? 21.704 -2.560 -30.309 1.00 96.56 71 LEU A O 1
ATOM 594 N N . TRP A 1 72 ? 23.535 -2.931 -31.577 1.00 97.25 72 TRP A N 1
ATOM 595 C CA . TRP A 1 72 ? 24.152 -1.617 -31.451 1.00 97.25 72 TRP A CA 1
ATOM 596 C C . TRP A 1 72 ? 24.711 -1.163 -32.791 1.00 97.25 72 TRP A C 1
ATOM 598 O O . TRP A 1 72 ? 25.342 -1.927 -33.513 1.00 97.25 72 TRP A O 1
ATOM 608 N N . VAL A 1 73 ? 24.504 0.104 -33.105 1.00 96.81 73 VAL A N 1
ATOM 609 C CA . VAL A 1 73 ? 25.153 0.801 -34.207 1.00 96.81 73 VAL A CA 1
ATOM 610 C C . VAL A 1 73 ? 26.472 1.344 -33.690 1.00 96.81 73 VAL A C 1
ATOM 612 O O . VAL A 1 73 ? 26.478 2.210 -32.817 1.00 96.81 73 VAL A O 1
ATOM 615 N N . ILE A 1 74 ? 27.577 0.835 -34.216 1.00 96.56 74 ILE A N 1
ATOM 616 C CA . ILE A 1 74 ? 28.919 1.147 -33.744 1.00 96.56 74 ILE A CA 1
ATOM 617 C C . ILE A 1 74 ? 29.770 1.807 -34.823 1.00 96.56 74 ILE A C 1
ATOM 619 O O . ILE A 1 74 ? 29.659 1.488 -36.006 1.00 96.56 74 ILE A O 1
ATOM 623 N N . THR A 1 75 ? 30.662 2.697 -34.400 1.00 95.25 75 THR A N 1
ATOM 624 C CA . THR A 1 75 ? 31.838 3.095 -35.183 1.00 95.25 75 THR A CA 1
ATOM 625 C C . THR A 1 75 ? 33.079 2.475 -34.568 1.00 95.25 75 THR A C 1
ATOM 627 O O . THR A 1 75 ? 33.135 2.241 -33.359 1.00 95.25 75 THR A O 1
ATOM 630 N N . LEU A 1 76 ? 34.080 2.197 -35.397 1.00 92.75 76 LEU A N 1
ATOM 631 C CA . LEU A 1 76 ? 35.312 1.545 -34.967 1.00 92.75 76 LEU A CA 1
ATOM 632 C C . LEU A 1 76 ? 36.497 2.498 -35.051 1.00 92.75 76 LEU A C 1
ATOM 634 O O . LEU A 1 76 ? 36.601 3.310 -35.970 1.00 92.75 76 LEU A O 1
ATOM 638 N N . LYS A 1 77 ? 37.433 2.341 -34.119 1.00 89.94 77 LYS A N 1
ATOM 639 C CA . LYS A 1 77 ? 38.769 2.937 -34.186 1.00 89.94 77 LYS A CA 1
ATOM 640 C C . LYS A 1 77 ? 39.830 1.879 -33.920 1.00 89.94 77 LYS A C 1
ATOM 642 O O . LYS A 1 77 ? 39.583 0.891 -33.229 1.00 89.94 77 LYS A O 1
ATOM 647 N N . SER A 1 78 ? 41.029 2.109 -34.445 1.00 84.56 78 SER A N 1
ATOM 648 C CA . SER A 1 78 ? 42.187 1.282 -34.103 1.00 84.56 78 SER A CA 1
ATOM 649 C C . SER A 1 78 ? 42.586 1.531 -32.650 1.00 84.56 78 SER A C 1
ATOM 651 O O . SER A 1 78 ? 42.590 2.676 -32.184 1.00 84.56 78 SER A O 1
ATOM 653 N N . HIS A 1 79 ? 42.938 0.477 -31.922 1.00 79.94 79 HIS A N 1
ATOM 654 C CA . HIS A 1 79 ? 43.495 0.621 -30.584 1.00 79.94 79 HIS A CA 1
ATOM 655 C C . HIS A 1 79 ? 44.923 1.203 -30.663 1.00 79.94 79 HIS A C 1
ATOM 657 O O . HIS A 1 79 ? 45.734 0.701 -31.440 1.00 79.94 79 HIS A O 1
ATOM 663 N N . PRO A 1 80 ? 45.271 2.246 -29.884 1.00 74.69 80 PRO A N 1
ATOM 664 C CA . PRO A 1 80 ? 46.557 2.940 -30.018 1.00 74.69 80 PRO A CA 1
ATOM 665 C C . PRO A 1 80 ? 47.764 2.121 -29.531 1.00 74.69 80 PRO A C 1
ATOM 667 O O . PRO A 1 80 ? 48.886 2.378 -29.955 1.00 74.69 80 PRO A O 1
ATOM 670 N N . SER A 1 81 ? 47.554 1.157 -28.628 1.00 73.25 81 SER A N 1
ATOM 671 C CA . SER A 1 81 ? 48.637 0.377 -27.998 1.00 73.25 81 SER A CA 1
ATOM 672 C C . SER A 1 81 ? 49.045 -0.889 -28.752 1.00 73.25 81 SER A C 1
ATOM 674 O O . SER A 1 81 ? 50.101 -1.443 -28.459 1.00 73.25 81 SER A O 1
ATOM 676 N N . TYR A 1 82 ? 48.230 -1.355 -29.697 1.00 67.62 82 TYR A N 1
ATOM 677 C CA . TYR A 1 82 ? 48.559 -2.506 -30.531 1.00 67.62 82 TYR A CA 1
ATOM 678 C C . TYR A 1 82 ? 49.001 -1.930 -31.872 1.00 67.62 82 TYR A C 1
ATOM 680 O O . TYR A 1 82 ? 48.205 -1.293 -32.557 1.00 67.62 82 TYR A O 1
ATOM 688 N N . GLY A 1 83 ? 50.300 -2.028 -32.174 1.00 58.59 83 GLY A N 1
ATOM 689 C CA . GLY A 1 83 ? 50.893 -1.459 -33.386 1.00 58.59 83 GLY A CA 1
ATOM 690 C C . GLY A 1 83 ? 50.265 -2.010 -34.669 1.00 58.59 83 GLY A C 1
ATOM 691 O O . GLY A 1 83 ? 49.327 -2.799 -34.641 1.00 58.59 83 GLY A O 1
ATOM 692 N N . THR A 1 84 ? 50.817 -1.646 -35.826 1.00 59.81 84 THR A N 1
ATOM 693 C CA . THR A 1 84 ? 50.358 -2.106 -37.155 1.00 59.81 84 THR A CA 1
ATOM 694 C C . THR A 1 84 ? 50.471 -3.624 -37.383 1.00 59.81 84 THR A C 1
ATOM 696 O O . THR A 1 84 ? 50.306 -4.081 -38.508 1.00 59.81 84 THR A O 1
ATOM 699 N N . GLU A 1 85 ? 50.780 -4.417 -36.354 1.00 65.31 85 GLU A N 1
ATOM 700 C CA . GLU A 1 85 ? 50.882 -5.868 -36.445 1.00 65.31 85 GLU A CA 1
ATOM 701 C C . GLU A 1 85 ? 49.480 -6.494 -36.608 1.00 65.31 85 GLU A C 1
ATOM 703 O O . GLU A 1 85 ? 48.630 -6.349 -35.724 1.00 65.31 85 GLU A O 1
ATOM 708 N N . PRO A 1 86 ? 49.213 -7.223 -37.712 1.00 60.53 86 PRO A N 1
ATOM 709 C CA . PRO A 1 86 ? 47.869 -7.699 -38.054 1.00 60.53 86 PRO A CA 1
ATOM 710 C C . PRO A 1 86 ? 47.270 -8.729 -37.082 1.00 60.53 86 PRO A C 1
ATOM 712 O O . PRO A 1 86 ? 46.097 -9.064 -37.203 1.00 60.53 86 PRO A O 1
ATOM 715 N N . GLN A 1 87 ? 48.059 -9.264 -36.145 1.00 64.25 87 GLN A N 1
ATOM 716 C CA . GLN A 1 87 ? 47.715 -10.459 -35.362 1.00 64.25 87 GLN A CA 1
ATOM 717 C C . GLN A 1 87 ? 47.079 -10.170 -33.993 1.00 64.25 87 GLN A C 1
ATOM 719 O O . GLN A 1 87 ? 46.704 -11.106 -33.284 1.00 64.25 87 GLN A O 1
ATOM 724 N N . HIS A 1 88 ? 46.951 -8.904 -33.586 1.00 69.69 88 HIS A N 1
ATOM 725 C CA . HIS A 1 88 ? 46.364 -8.583 -32.286 1.00 69.69 88 HIS A CA 1
ATOM 726 C C . HIS A 1 88 ? 44.833 -8.643 -32.318 1.00 69.69 88 HIS A C 1
ATOM 728 O O . HIS A 1 88 ? 44.179 -7.904 -33.050 1.00 69.69 88 HIS A O 1
ATOM 734 N N . LYS A 1 89 ? 44.281 -9.506 -31.457 1.00 65.94 89 LYS A N 1
ATOM 735 C CA . LYS A 1 89 ? 42.841 -9.751 -31.271 1.00 65.94 89 LYS A CA 1
ATOM 736 C C . LYS A 1 89 ? 42.033 -8.497 -30.902 1.00 65.94 89 LYS A C 1
ATOM 738 O O . LYS A 1 89 ? 40.867 -8.401 -31.245 1.00 65.94 89 LYS A O 1
ATOM 743 N N . ASP A 1 90 ? 42.681 -7.495 -30.308 1.00 70.81 90 ASP A N 1
ATOM 744 C CA . ASP A 1 90 ? 42.016 -6.291 -29.790 1.00 70.81 90 ASP A CA 1
ATOM 745 C C . ASP A 1 90 ? 42.278 -5.060 -30.683 1.00 70.81 90 ASP A C 1
ATOM 747 O O . ASP A 1 90 ? 42.206 -3.913 -30.234 1.00 70.81 90 ASP A O 1
ATOM 751 N N . ARG A 1 91 ? 42.638 -5.280 -31.959 1.00 79.12 91 ARG A N 1
ATOM 752 C CA . ARG A 1 91 ? 42.997 -4.205 -32.903 1.00 79.12 91 ARG A CA 1
ATOM 753 C C . ARG A 1 91 ? 41.867 -3.191 -33.083 1.00 79.12 91 ARG A C 1
ATOM 755 O O . ARG A 1 91 ? 42.143 -1.996 -33.189 1.00 79.12 91 ARG A O 1
ATOM 762 N N . TRP A 1 92 ? 40.617 -3.656 -33.104 1.00 86.31 92 TRP A N 1
ATOM 763 C CA . TRP A 1 92 ? 39.438 -2.815 -33.301 1.00 86.31 92 TRP A CA 1
ATOM 764 C C . TRP A 1 92 ? 38.654 -2.652 -32.011 1.00 86.31 92 TRP A C 1
ATOM 766 O O . TRP A 1 92 ? 38.193 -3.625 -31.408 1.00 86.31 92 TRP A O 1
ATOM 776 N N . GLN A 1 93 ? 38.455 -1.394 -31.636 1.00 90.44 93 GLN A N 1
ATOM 777 C CA . GLN A 1 93 ? 37.615 -1.026 -30.510 1.00 90.44 93 GLN A CA 1
ATOM 778 C C . GLN A 1 93 ? 36.460 -0.139 -30.962 1.00 90.44 93 GLN A C 1
ATOM 780 O O . GLN A 1 93 ? 36.594 0.676 -31.880 1.00 90.44 93 GLN A O 1
ATOM 785 N N . VAL A 1 94 ? 35.335 -0.287 -30.276 1.00 93.62 94 VAL A N 1
ATOM 786 C CA . VAL A 1 94 ? 34.164 0.567 -30.432 1.00 93.62 94 VAL A CA 1
ATOM 787 C C . VAL A 1 94 ? 34.519 1.984 -29.991 1.00 93.62 94 VAL A C 1
ATOM 789 O O . VAL A 1 94 ? 35.014 2.206 -28.885 1.00 93.62 94 VAL A O 1
ATOM 792 N N . ASP A 1 95 ? 34.291 2.939 -30.884 1.00 93.81 95 ASP A N 1
ATOM 793 C CA . ASP A 1 95 ? 34.479 4.362 -30.631 1.00 93.81 95 ASP A CA 1
ATOM 794 C C . ASP A 1 95 ? 33.176 5.004 -30.159 1.00 93.81 95 ASP A C 1
ATOM 796 O O . ASP A 1 95 ? 33.111 5.553 -29.061 1.00 93.81 95 ASP A O 1
ATOM 800 N N . THR A 1 96 ? 32.116 4.854 -30.952 1.00 94.62 96 THR A N 1
ATOM 801 C CA . THR A 1 96 ? 30.758 5.251 -30.576 1.00 94.62 96 THR A CA 1
ATOM 802 C C . THR A 1 96 ? 29.824 4.058 -30.688 1.00 94.62 96 THR A C 1
ATOM 804 O O . THR A 1 96 ? 30.034 3.180 -31.523 1.00 94.62 96 THR A O 1
ATOM 807 N N . ALA A 1 97 ? 28.807 4.023 -29.831 1.00 95.44 97 ALA A N 1
ATOM 808 C CA . ALA A 1 97 ? 27.768 3.007 -29.842 1.00 95.44 97 ALA A CA 1
ATOM 809 C C . ALA A 1 97 ? 26.417 3.669 -29.572 1.00 95.44 97 ALA A C 1
ATOM 811 O O . ALA A 1 97 ? 26.241 4.344 -28.557 1.00 95.44 97 ALA A O 1
ATOM 812 N N . LEU A 1 98 ? 25.471 3.463 -30.482 1.00 94.88 98 LEU A N 1
ATOM 813 C CA . LEU A 1 98 ? 24.101 3.953 -30.393 1.00 94.88 98 LEU A CA 1
ATOM 814 C C . LEU A 1 98 ? 23.145 2.781 -30.555 1.00 94.88 98 LEU A C 1
ATOM 816 O O . LEU A 1 98 ? 23.342 1.924 -31.414 1.00 94.88 98 LEU A O 1
ATOM 820 N N . ARG A 1 99 ? 22.100 2.723 -29.737 1.00 93.81 99 ARG A N 1
ATOM 821 C CA . ARG A 1 99 ? 21.108 1.657 -29.843 1.00 93.81 99 ARG A CA 1
ATOM 822 C C . ARG A 1 99 ? 20.105 2.017 -30.946 1.00 93.81 99 ARG A C 1
ATOM 824 O O . ARG A 1 99 ? 19.491 3.077 -30.847 1.00 93.81 99 ARG A O 1
ATOM 831 N N . PRO A 1 100 ? 19.925 1.178 -31.981 1.00 96.00 100 PRO A N 1
ATOM 832 C CA . PRO A 1 100 ? 18.891 1.415 -32.975 1.00 96.00 100 PRO A CA 1
ATOM 833 C C . PRO A 1 100 ? 17.504 1.159 -32.376 1.00 96.00 100 PRO A C 1
ATOM 835 O O . PRO A 1 100 ? 17.362 0.526 -31.322 1.00 96.00 100 PRO A O 1
ATOM 838 N N . TYR A 1 101 ? 16.479 1.619 -33.077 1.00 96.31 101 TYR A N 1
ATOM 839 C CA . TYR A 1 101 ? 15.081 1.376 -32.757 1.00 96.31 101 TYR A CA 1
ATOM 840 C C . TYR A 1 101 ? 14.598 0.116 -33.470 1.00 96.31 101 TYR A C 1
ATOM 842 O O . TYR A 1 101 ? 14.921 -0.097 -34.634 1.00 96.31 101 TYR A O 1
ATOM 850 N N . GLN A 1 102 ? 13.843 -0.726 -32.776 1.00 95.81 102 GLN A N 1
ATOM 851 C CA . GLN A 1 102 ? 13.216 -1.933 -33.304 1.00 95.81 102 GLN A CA 1
ATOM 852 C C . GLN A 1 102 ? 11.721 -1.685 -33.428 1.00 95.81 102 GLN A C 1
ATOM 854 O O . GLN A 1 102 ? 11.070 -1.423 -32.419 1.00 95.81 102 GLN A O 1
ATOM 859 N N . ALA A 1 103 ? 11.186 -1.812 -34.639 1.00 94.88 103 ALA A N 1
ATOM 860 C CA . ALA A 1 103 ? 9.752 -1.750 -34.869 1.00 94.88 103 ALA A CA 1
ATOM 861 C C . ALA A 1 103 ? 9.073 -2.945 -34.189 1.00 94.88 103 ALA A C 1
ATOM 863 O O . ALA A 1 103 ? 9.492 -4.095 -34.363 1.00 94.88 103 ALA A O 1
ATOM 864 N N . MET A 1 104 ? 8.036 -2.678 -33.404 1.00 91.94 104 MET A N 1
ATOM 865 C CA . MET A 1 104 ? 7.264 -3.693 -32.701 1.00 91.94 104 MET A CA 1
ATOM 866 C C . MET A 1 104 ? 5.772 -3.411 -32.820 1.00 91.94 104 MET A C 1
ATOM 868 O O . MET A 1 104 ? 5.321 -2.280 -32.654 1.00 91.94 104 MET A O 1
ATOM 872 N N . VAL A 1 105 ? 5.005 -4.472 -33.047 1.00 85.75 105 VAL A N 1
ATOM 873 C CA . VAL A 1 105 ? 3.543 -4.415 -33.099 1.00 85.75 105 VAL A CA 1
ATOM 874 C C . VAL A 1 105 ? 2.992 -4.959 -31.787 1.00 85.75 105 VAL A C 1
ATOM 876 O O . VAL A 1 105 ? 3.402 -6.030 -31.329 1.00 85.75 105 VAL A O 1
ATOM 879 N N . LEU A 1 106 ? 2.083 -4.211 -31.162 1.00 83.81 106 LEU A N 1
ATOM 880 C CA . LEU A 1 106 ? 1.388 -4.659 -29.959 1.00 83.81 106 LEU A CA 1
ATOM 881 C C . LEU A 1 106 ? 0.157 -5.488 -30.300 1.00 83.81 106 LEU A C 1
ATOM 883 O O . LEU A 1 106 ? -0.647 -5.122 -31.153 1.00 83.81 106 LEU A O 1
ATOM 887 N N . TYR A 1 107 ? -0.036 -6.563 -29.541 1.00 75.12 107 TYR A N 1
ATOM 888 C CA . TYR A 1 107 ? -1.231 -7.390 -29.622 1.00 75.12 107 TYR A CA 1
ATOM 889 C C . TYR A 1 107 ? -2.222 -7.042 -28.514 1.00 75.12 107 TYR A C 1
ATOM 891 O O . TYR A 1 107 ? -1.857 -6.967 -27.343 1.00 75.12 107 TYR A O 1
ATOM 899 N N . GLY A 1 108 ? -3.497 -6.891 -28.882 1.00 75.06 108 GLY A N 1
ATOM 900 C CA . GLY A 1 108 ? -4.596 -6.745 -27.922 1.00 75.06 108 GLY A CA 1
ATOM 901 C C . GLY A 1 108 ? -4.649 -5.399 -27.196 1.00 75.06 108 GLY A C 1
ATOM 902 O O . GLY A 1 108 ? -5.292 -5.312 -26.155 1.00 75.06 108 GLY A O 1
ATOM 903 N N . VAL A 1 109 ? -3.974 -4.378 -27.729 1.00 80.56 109 VAL A N 1
ATOM 904 C CA . VAL A 1 109 ? -3.950 -3.019 -27.186 1.00 80.56 109 VAL A CA 1
ATOM 905 C C . VAL A 1 109 ? -4.451 -2.059 -28.259 1.00 80.56 109 VAL A C 1
ATOM 907 O O . VAL A 1 109 ? -3.711 -1.699 -29.169 1.00 80.56 109 VAL A O 1
ATOM 910 N N . ASN A 1 110 ? -5.709 -1.646 -28.160 1.00 81.44 110 ASN A N 1
ATOM 911 C CA . ASN A 1 110 ? -6.370 -0.790 -29.134 1.00 81.44 110 ASN A CA 1
ATOM 912 C C . ASN A 1 110 ? -6.423 0.655 -28.627 1.00 81.44 110 ASN A C 1
ATOM 914 O O . ASN A 1 110 ? -7.276 1.048 -27.830 1.00 81.44 110 ASN A O 1
ATOM 918 N N . GLY A 1 111 ? -5.498 1.464 -29.136 1.00 82.00 111 GLY A N 1
ATOM 919 C CA . GLY A 1 111 ? -5.484 2.907 -28.939 1.00 82.00 111 GLY A CA 1
ATOM 920 C C . GLY A 1 111 ? -4.768 3.402 -27.671 1.00 82.00 111 GLY A C 1
ATOM 921 O O . GLY A 1 111 ? -4.296 2.618 -26.840 1.00 82.00 111 GLY A O 1
ATOM 922 N N . PRO A 1 112 ? -4.676 4.736 -27.508 1.00 81.94 112 PRO A N 1
ATOM 923 C CA . PRO A 1 112 ? -3.825 5.380 -26.500 1.00 81.94 112 PRO A CA 1
ATOM 924 C C . PRO A 1 112 ? -4.143 5.017 -25.042 1.00 81.94 112 PRO A C 1
ATOM 926 O O . PRO A 1 112 ? -3.239 4.902 -24.213 1.00 81.94 112 PRO A O 1
ATOM 929 N N . ARG A 1 113 ? -5.427 4.814 -24.706 1.00 82.62 113 ARG A N 1
ATOM 930 C CA . ARG A 1 113 ? -5.871 4.491 -23.337 1.00 82.62 113 ARG A CA 1
ATOM 931 C C . ARG A 1 113 ? -5.484 3.075 -22.932 1.00 82.62 113 ARG A C 1
ATOM 933 O O . ARG A 1 113 ? -4.913 2.887 -21.858 1.00 82.62 113 ARG A O 1
ATOM 940 N N . GLU A 1 114 ? -5.802 2.087 -23.767 1.00 83.94 114 GLU A N 1
ATOM 941 C CA . GLU A 1 114 ? -5.426 0.696 -23.504 1.00 83.94 114 GLU A CA 1
ATOM 942 C C . GLU A 1 114 ? -3.911 0.553 -23.475 1.00 83.94 114 GLU A C 1
ATOM 944 O O . GLU A 1 114 ? -3.399 -0.161 -22.616 1.00 83.94 114 GLU A O 1
ATOM 949 N N . PHE A 1 115 ? -3.197 1.288 -24.333 1.00 86.06 115 PHE A N 1
ATOM 950 C CA . PHE A 1 115 ? -1.740 1.353 -24.307 1.00 86.06 115 PHE A CA 1
ATOM 951 C C . PHE A 1 115 ? -1.241 1.860 -22.961 1.00 86.06 115 PHE A C 1
ATOM 953 O O . PHE A 1 115 ? -0.508 1.151 -22.278 1.00 86.06 115 PHE A O 1
ATOM 960 N N . ARG A 1 116 ? -1.715 3.029 -22.521 1.00 87.25 116 ARG A N 1
ATOM 961 C CA . ARG A 1 116 ? -1.343 3.616 -21.229 1.00 87.25 116 ARG A CA 1
ATOM 962 C C . ARG A 1 116 ? -1.644 2.679 -20.057 1.00 87.25 116 ARG A C 1
ATOM 964 O O . ARG A 1 116 ? -0.791 2.483 -19.198 1.00 87.25 116 ARG A O 1
ATOM 971 N N . ARG A 1 117 ? -2.829 2.063 -20.018 1.00 83.81 117 ARG A N 1
ATOM 972 C CA . ARG A 1 117 ? -3.205 1.110 -18.956 1.00 83.81 117 ARG A CA 1
ATOM 973 C C . ARG A 1 117 ? -2.368 -0.164 -18.998 1.00 83.81 117 ARG A C 1
ATOM 975 O O . ARG A 1 117 ? -1.957 -0.647 -17.947 1.00 83.81 117 ARG A O 1
ATOM 982 N N . SER A 1 118 ? -2.101 -0.687 -20.190 1.00 85.25 118 SER A N 1
ATOM 983 C CA . SER A 1 118 ? -1.270 -1.879 -20.374 1.00 85.25 118 SER A CA 1
ATOM 984 C C . SER A 1 118 ? 0.179 -1.613 -20.015 1.00 85.25 118 SER A C 1
ATOM 986 O O . SER A 1 118 ? 0.844 -2.508 -19.534 1.00 85.25 118 SER A O 1
ATOM 988 N N . LEU A 1 119 ? 0.646 -0.385 -20.198 1.00 82.50 119 LEU A N 1
ATOM 989 C CA . LEU A 1 119 ? 1.982 0.043 -19.827 1.00 82.50 119 LEU A CA 1
ATOM 990 C C . LEU A 1 119 ? 2.110 0.291 -18.309 1.00 82.50 119 LEU A C 1
ATOM 992 O O . LEU A 1 119 ? 3.151 0.008 -17.724 1.00 82.50 119 LEU A O 1
ATOM 996 N N . ALA A 1 120 ? 1.060 0.818 -17.670 1.00 78.44 120 ALA A N 1
ATOM 997 C CA . ALA A 1 120 ? 1.094 1.221 -16.264 1.00 78.44 120 ALA A CA 1
ATOM 998 C C . ALA A 1 120 ? 0.694 0.119 -15.266 1.00 78.44 120 ALA A C 1
ATOM 1000 O O . ALA A 1 120 ? 1.152 0.138 -14.126 1.00 78.44 120 ALA A O 1
ATOM 1001 N N . PHE A 1 121 ? -0.176 -0.814 -15.664 1.00 69.88 121 PHE A N 1
ATOM 1002 C CA . PHE A 1 121 ? -0.706 -1.872 -14.790 1.00 69.88 121 PHE A CA 1
ATOM 1003 C C . PHE A 1 121 ? -0.388 -3.289 -15.268 1.00 69.88 121 PHE A C 1
ATOM 1005 O O . PHE A 1 121 ? -0.570 -4.243 -14.513 1.00 69.88 121 PHE A O 1
ATOM 1012 N N . ARG A 1 122 ? 0.018 -3.448 -16.528 1.00 64.19 122 ARG A N 1
ATOM 1013 C CA . ARG A 1 122 ? 0.360 -4.743 -17.119 1.00 64.19 122 ARG A CA 1
ATOM 1014 C C . ARG A 1 122 ? 1.788 -4.684 -17.660 1.00 64.19 122 ARG A C 1
ATOM 1016 O O . ARG A 1 122 ? 2.439 -3.644 -17.657 1.00 64.19 122 ARG A O 1
ATOM 1023 N N . SER A 1 123 ? 2.287 -5.829 -18.085 1.00 79.44 123 SER A N 1
ATOM 1024 C CA . SER A 1 123 ? 3.443 -5.917 -18.966 1.00 79.44 123 SER A CA 1
ATOM 1025 C C . SER A 1 123 ? 2.962 -5.833 -20.415 1.00 79.44 123 SER A C 1
ATOM 1027 O O . SER A 1 123 ? 1.906 -6.369 -20.766 1.00 79.44 123 SER A O 1
ATOM 1029 N N . LEU A 1 124 ? 3.724 -5.158 -21.275 1.00 87.00 124 LEU A N 1
ATOM 1030 C CA . LEU A 1 124 ? 3.499 -5.237 -22.716 1.00 87.00 124 LEU A CA 1
ATOM 1031 C C . LEU A 1 124 ? 4.054 -6.567 -23.222 1.00 87.00 124 LEU A C 1
ATOM 1033 O O . LEU A 1 124 ? 5.190 -6.925 -22.913 1.00 87.00 124 LEU A O 1
ATOM 1037 N N . THR A 1 125 ? 3.263 -7.298 -24.001 1.00 86.69 125 THR A N 1
ATOM 1038 C CA . THR A 1 125 ? 3.670 -8.588 -24.568 1.00 86.69 125 THR A CA 1
ATOM 1039 C C . THR A 1 125 ? 3.970 -8.466 -26.050 1.00 86.69 125 THR A C 1
ATOM 1041 O O . THR A 1 125 ? 3.118 -8.009 -26.813 1.00 86.69 125 THR A O 1
ATOM 1044 N N . PHE A 1 126 ? 5.130 -8.971 -26.459 1.00 87.88 126 PHE A N 1
ATOM 1045 C CA . PHE A 1 126 ? 5.544 -9.053 -27.857 1.00 87.88 126 PHE A CA 1
ATOM 1046 C C . PHE A 1 126 ? 5.881 -10.493 -28.245 1.00 87.88 126 PHE A C 1
ATOM 1048 O O . PHE A 1 126 ? 6.418 -11.250 -27.435 1.00 87.88 126 PHE A O 1
ATOM 1055 N N . GLU A 1 127 ? 5.589 -10.866 -29.491 1.00 86.06 127 GLU A N 1
ATOM 1056 C CA . GLU A 1 127 ? 5.933 -12.188 -30.042 1.00 86.06 127 GLU A CA 1
ATOM 1057 C C . GLU A 1 127 ? 7.425 -12.322 -30.359 1.00 86.06 127 GLU A C 1
ATOM 1059 O O . GLU A 1 127 ? 7.996 -13.402 -30.252 1.00 86.06 127 GLU A O 1
ATOM 1064 N N . SER A 1 128 ? 8.073 -11.221 -30.736 1.00 85.62 128 SER A N 1
ATOM 1065 C CA . SER A 1 128 ? 9.501 -11.198 -31.038 1.00 85.62 128 SER A CA 1
ATOM 1066 C C . SER A 1 128 ? 10.334 -10.848 -29.809 1.00 85.62 128 SER A C 1
ATOM 1068 O O . SER A 1 128 ? 9.904 -10.085 -28.938 1.00 85.62 128 SER A O 1
ATOM 1070 N N . GLN A 1 129 ? 11.578 -11.326 -29.784 1.00 89.56 129 GLN A N 1
ATOM 1071 C CA . GLN A 1 129 ? 12.562 -10.878 -28.807 1.00 89.56 129 GLN A CA 1
ATOM 1072 C C . GLN A 1 129 ? 12.857 -9.380 -28.976 1.00 89.56 129 GLN A C 1
ATOM 1074 O O . GLN A 1 129 ? 12.987 -8.876 -30.092 1.00 89.56 129 GLN A O 1
ATOM 1079 N N . VAL A 1 130 ? 12.989 -8.663 -27.860 1.00 91.31 130 VAL A N 1
ATOM 1080 C CA . VAL A 1 130 ? 13.471 -7.276 -27.856 1.00 91.31 130 VAL A CA 1
ATOM 1081 C C . VAL A 1 130 ? 14.998 -7.288 -27.905 1.00 91.31 130 VAL A C 1
ATOM 1083 O O . VAL A 1 130 ? 15.651 -7.624 -26.916 1.00 91.31 130 VAL A O 1
ATOM 1086 N N . ILE A 1 131 ? 15.568 -6.926 -29.052 1.00 93.31 131 ILE A N 1
ATOM 1087 C CA . ILE A 1 131 ? 17.022 -6.884 -29.275 1.00 93.31 131 ILE A CA 1
ATOM 1088 C C . ILE A 1 131 ? 17.549 -5.460 -29.490 1.00 93.31 131 ILE A C 1
ATOM 1090 O O . ILE A 1 131 ? 18.736 -5.219 -29.286 1.00 93.31 131 ILE A O 1
ATOM 1094 N N . ALA A 1 132 ? 16.688 -4.494 -29.818 1.00 94.06 132 ALA A N 1
ATOM 1095 C CA . ALA A 1 132 ? 17.033 -3.070 -29.893 1.00 94.06 132 ALA A CA 1
ATOM 1096 C C . ALA A 1 132 ? 16.095 -2.224 -29.012 1.00 94.06 132 ALA A C 1
ATOM 1098 O O . ALA A 1 132 ? 15.448 -2.772 -28.116 1.00 94.06 132 ALA A O 1
ATOM 1099 N N . ARG A 1 133 ? 16.085 -0.893 -29.158 1.00 93.19 133 ARG A N 1
ATOM 1100 C CA . ARG A 1 133 ? 15.173 -0.019 -28.403 1.00 93.19 133 ARG A CA 1
ATOM 1101 C C . ARG A 1 133 ? 13.753 -0.157 -28.975 1.00 93.19 133 ARG A C 1
ATOM 1103 O O . ARG A 1 133 ? 13.583 0.131 -30.154 1.00 93.19 133 ARG A O 1
ATOM 1110 N N . PRO A 1 134 ? 12.741 -0.588 -28.204 1.00 93.56 134 PRO A N 1
ATOM 1111 C CA . PRO A 1 134 ? 11.409 -0.807 -28.759 1.00 93.56 134 PRO A CA 1
ATOM 1112 C C . PRO A 1 134 ? 10.772 0.486 -29.265 1.00 93.56 134 PRO A C 1
ATOM 1114 O O . PRO A 1 134 ? 10.703 1.482 -28.539 1.00 93.56 134 PRO A O 1
ATOM 1117 N N . LEU A 1 135 ? 10.264 0.434 -30.487 1.00 94.06 135 LEU A N 1
ATOM 1118 C CA . LEU A 1 135 ? 9.475 1.470 -31.123 1.00 94.06 135 LEU A CA 1
ATOM 1119 C C . LEU A 1 135 ? 8.143 0.835 -31.518 1.00 94.06 135 LEU A C 1
ATOM 1121 O O . LEU A 1 135 ? 8.105 -0.089 -32.326 1.00 94.06 135 LEU A O 1
ATOM 1125 N N . VAL A 1 136 ? 7.066 1.272 -30.878 1.00 92.50 136 VAL A N 1
ATOM 1126 C CA . VAL A 1 136 ? 5.783 0.570 -30.890 1.00 92.50 136 VAL A CA 1
ATOM 1127 C C . VAL A 1 136 ? 4.758 1.332 -31.709 1.00 92.50 136 VAL A C 1
ATOM 1129 O O . VAL A 1 136 ? 4.495 2.495 -31.417 1.00 92.50 136 VAL A O 1
ATOM 1132 N N . GLU A 1 137 ? 4.149 0.682 -32.692 1.00 89.50 137 GLU A N 1
ATOM 1133 C CA . GLU A 1 137 ? 3.112 1.315 -33.508 1.00 89.50 137 GLU A CA 1
ATOM 1134 C C . GLU A 1 137 ? 1.807 1.492 -32.721 1.00 89.50 137 GLU A C 1
ATOM 1136 O O . GLU A 1 137 ? 1.342 0.577 -32.029 1.00 89.50 137 GLU A O 1
ATOM 1141 N N . THR A 1 138 ? 1.192 2.670 -32.827 1.00 75.88 138 THR A N 1
ATOM 1142 C CA . THR A 1 138 ? -0.129 2.910 -32.240 1.00 75.88 138 THR A CA 1
ATOM 1143 C C . THR A 1 138 ? -1.229 2.367 -33.137 1.00 75.88 138 THR A C 1
ATOM 1145 O O . THR A 1 138 ? -1.385 2.802 -34.276 1.00 75.88 138 THR A O 1
ATOM 1148 N N . VAL A 1 139 ? -2.059 1.472 -32.600 1.00 68.81 139 VAL A N 1
ATOM 1149 C CA . VAL A 1 139 ? -3.196 0.911 -33.340 1.00 68.81 139 VAL A CA 1
ATOM 1150 C C . VAL A 1 139 ? -4.150 2.020 -33.800 1.00 68.81 139 VAL A C 1
ATOM 1152 O O . VAL A 1 139 ? -4.661 2.787 -32.981 1.00 68.81 139 VAL A O 1
ATOM 1155 N N . GLY A 1 140 ? -4.408 2.074 -35.111 1.00 68.06 140 GLY A N 1
ATOM 1156 C CA . GLY A 1 140 ? -5.361 2.994 -35.743 1.00 68.06 140 GLY A CA 1
ATOM 1157 C C . GLY A 1 140 ? -4.763 4.293 -36.295 1.00 68.06 140 GLY A C 1
ATOM 1158 O O . GLY A 1 140 ? -5.519 5.115 -36.814 1.00 68.06 140 GLY A O 1
ATOM 1159 N N . LYS A 1 141 ? -3.442 4.488 -36.203 1.00 71.75 141 LYS A N 1
ATOM 1160 C CA . LYS A 1 141 ? -2.723 5.592 -36.852 1.00 71.75 141 LYS A CA 1
ATOM 1161 C C . LYS A 1 141 ? -1.450 5.069 -37.511 1.00 71.75 141 LYS A C 1
ATOM 1163 O O . LYS A 1 141 ? -0.414 4.972 -36.856 1.00 71.75 141 LYS A O 1
ATOM 1168 N N . ASP A 1 142 ? -1.544 4.761 -38.800 1.00 78.06 142 ASP A N 1
ATOM 1169 C CA . ASP A 1 142 ? -0.395 4.319 -39.590 1.00 78.06 142 ASP A CA 1
ATOM 1170 C C . ASP A 1 142 ? 0.742 5.351 -39.487 1.00 78.06 142 ASP A C 1
ATOM 1172 O O . ASP A 1 142 ? 0.515 6.568 -39.509 1.00 78.06 142 ASP A O 1
ATOM 1176 N N . GLY A 1 143 ? 1.967 4.858 -39.309 1.00 83.69 143 GLY A N 1
ATOM 1177 C CA . GLY A 1 143 ? 3.167 5.693 -39.230 1.00 83.69 143 GLY A CA 1
ATOM 1178 C C . GLY A 1 143 ? 3.390 6.408 -37.893 1.00 83.69 143 GLY A C 1
ATOM 1179 O O . GLY A 1 143 ? 4.370 7.137 -37.778 1.00 83.69 143 GLY A O 1
ATOM 1180 N N . HIS A 1 144 ? 2.545 6.205 -36.873 1.00 89.00 144 HIS A N 1
ATOM 1181 C CA . HIS A 1 144 ? 2.749 6.773 -35.534 1.00 89.00 144 HIS A CA 1
ATOM 1182 C C . HIS A 1 144 ? 3.366 5.755 -34.576 1.00 89.00 144 HIS A C 1
ATOM 1184 O O . HIS A 1 144 ? 2.783 4.711 -34.272 1.00 89.00 144 HIS A O 1
ATOM 1190 N N . TRP A 1 145 ? 4.532 6.102 -34.042 1.00 92.62 145 TRP A N 1
ATOM 1191 C CA . TRP A 1 145 ? 5.367 5.192 -33.277 1.00 92.62 145 TRP A CA 1
ATOM 1192 C C . TRP A 1 145 ? 5.755 5.761 -31.913 1.00 92.62 145 TRP A C 1
ATOM 1194 O O . TRP A 1 145 ? 6.259 6.875 -31.808 1.00 92.62 145 TRP A O 1
ATOM 1204 N N . ILE A 1 146 ? 5.581 4.976 -30.854 1.00 92.50 146 ILE A N 1
ATOM 1205 C CA . ILE A 1 146 ? 5.924 5.332 -29.474 1.00 92.50 146 ILE A CA 1
ATOM 1206 C C . ILE A 1 146 ? 7.263 4.694 -29.110 1.00 92.50 146 ILE A C 1
ATOM 1208 O O . ILE A 1 146 ? 7.382 3.466 -29.090 1.00 92.50 146 ILE A O 1
ATOM 1212 N N . ALA A 1 147 ? 8.275 5.498 -28.778 1.00 93.12 147 ALA A N 1
ATOM 1213 C CA . ALA A 1 147 ? 9.570 4.954 -28.370 1.00 93.12 147 ALA A CA 1
ATOM 1214 C C . ALA A 1 147 ? 9.575 4.630 -26.880 1.00 93.12 147 ALA A C 1
ATOM 1216 O O . ALA A 1 147 ? 9.672 5.531 -26.047 1.00 93.12 147 ALA A O 1
ATOM 1217 N N . LEU A 1 148 ? 9.541 3.346 -26.529 1.00 90.94 148 LEU A N 1
ATOM 1218 C CA . LEU A 1 148 ? 9.591 2.950 -25.126 1.00 90.94 148 LEU A CA 1
ATOM 1219 C C . LEU A 1 148 ? 10.901 3.437 -24.462 1.00 90.94 148 LEU A C 1
ATOM 1221 O O . LEU A 1 148 ? 11.938 3.573 -25.134 1.00 90.94 148 LEU A O 1
ATOM 1225 N N . PRO A 1 149 ? 10.863 3.745 -23.151 1.00 86.81 149 PRO A N 1
ATOM 1226 C CA . PRO A 1 149 ? 12.031 4.226 -22.419 1.00 86.81 149 PRO A CA 1
ATOM 1227 C C . PRO A 1 149 ? 13.150 3.183 -22.401 1.00 86.81 149 PRO A C 1
ATOM 1229 O O . PRO A 1 149 ? 12.946 2.018 -22.716 1.00 86.81 149 PRO A O 1
ATOM 1232 N N . GLU A 1 150 ? 14.361 3.582 -22.026 1.00 80.88 150 GLU A N 1
ATOM 1233 C CA . GLU A 1 150 ? 15.498 2.649 -21.985 1.00 80.88 150 GLU A CA 1
ATOM 1234 C C . GLU A 1 150 ? 15.523 1.797 -20.711 1.00 80.88 150 GLU A C 1
ATOM 1236 O O . GLU A 1 150 ? 16.109 0.716 -20.697 1.00 80.88 150 GLU A O 1
ATOM 1241 N N . SER A 1 151 ? 14.834 2.242 -19.659 1.00 76.94 151 SER A N 1
ATOM 1242 C CA . SER A 1 151 ? 14.766 1.604 -18.342 1.00 76.94 151 SER A CA 1
ATOM 1243 C C . SER A 1 151 ? 13.783 0.418 -18.281 1.00 76.94 151 SER A C 1
ATOM 1245 O O . SER A 1 151 ? 13.160 0.144 -17.256 1.00 76.94 151 SER A O 1
ATOM 1247 N N . LEU A 1 152 ? 13.608 -0.316 -19.376 1.00 81.94 152 LEU A N 1
ATOM 1248 C CA . LEU A 1 152 ? 12.675 -1.443 -19.425 1.00 81.94 152 LEU A CA 1
ATOM 1249 C C . LEU A 1 152 ? 13.264 -2.670 -18.740 1.00 81.94 152 LEU A C 1
ATOM 1251 O O . LEU A 1 152 ? 14.418 -3.037 -18.973 1.00 81.94 152 LEU A O 1
ATOM 1255 N N . ARG A 1 153 ? 12.438 -3.357 -17.956 1.00 83.06 153 ARG A N 1
ATOM 1256 C CA . ARG A 1 153 ? 12.694 -4.737 -17.557 1.00 83.06 153 ARG A CA 1
ATOM 1257 C C . ARG A 1 153 ? 12.132 -5.654 -18.628 1.00 83.06 153 ARG A C 1
ATOM 1259 O O . ARG A 1 153 ? 10.956 -5.584 -18.968 1.00 83.06 153 ARG A O 1
ATOM 1266 N N . LEU A 1 154 ? 13.007 -6.494 -19.163 1.00 85.25 154 LEU A N 1
ATOM 1267 C CA . LEU A 1 154 ? 12.652 -7.519 -20.130 1.00 85.25 154 LEU A CA 1
ATOM 1268 C C . LEU A 1 154 ? 12.640 -8.862 -19.404 1.00 85.25 154 LEU A C 1
ATOM 1270 O O . LEU A 1 154 ? 13.654 -9.260 -18.827 1.00 85.25 154 LEU A O 1
ATOM 1274 N N . SER A 1 155 ? 11.513 -9.561 -19.440 1.00 85.50 155 SER A N 1
ATOM 1275 C CA . SER A 1 155 ? 11.404 -10.949 -18.991 1.00 85.50 155 SER A CA 1
ATOM 1276 C C . SER A 1 155 ? 10.844 -11.810 -20.124 1.00 85.50 155 SER A C 1
ATOM 1278 O O . SER A 1 155 ? 10.148 -11.326 -21.016 1.00 85.50 155 SER A O 1
ATOM 1280 N N . ARG A 1 156 ? 11.217 -13.093 -20.156 1.00 82.94 156 ARG A N 1
ATOM 1281 C CA . ARG A 1 156 ? 10.758 -14.038 -21.183 1.00 82.94 156 ARG A CA 1
ATOM 1282 C C . ARG A 1 156 ? 9.805 -15.038 -20.545 1.00 82.94 156 ARG A C 1
ATOM 1284 O O . ARG A 1 156 ? 10.182 -15.686 -19.571 1.00 82.94 156 ARG A O 1
ATOM 1291 N N . GLN A 1 157 ? 8.608 -15.173 -21.106 1.00 81.94 157 GLN A N 1
ATOM 1292 C CA . GLN A 1 157 ? 7.592 -16.128 -20.661 1.00 81.94 157 GLN A CA 1
ATOM 1293 C C . GLN A 1 157 ? 6.919 -16.755 -21.885 1.00 81.94 157 GLN A C 1
ATOM 1295 O O . GLN A 1 157 ? 6.405 -16.026 -22.726 1.00 81.94 157 GLN A O 1
ATOM 1300 N N . ASP A 1 158 ? 6.927 -18.088 -21.981 1.00 72.50 158 ASP A N 1
ATOM 1301 C CA . ASP A 1 158 ? 6.174 -18.866 -22.983 1.00 72.50 158 ASP A CA 1
ATOM 1302 C C . ASP A 1 158 ? 6.296 -18.318 -24.424 1.00 72.50 158 ASP A C 1
ATOM 1304 O O . ASP A 1 158 ? 5.307 -17.994 -25.078 1.00 72.50 158 ASP A O 1
ATOM 1308 N N . ASP A 1 159 ? 7.541 -18.151 -24.889 1.00 80.00 159 ASP A N 1
ATOM 1309 C CA . ASP A 1 159 ? 7.929 -17.584 -26.197 1.00 80.00 159 ASP A CA 1
ATOM 1310 C C . ASP A 1 159 ? 7.582 -16.113 -26.453 1.00 80.00 159 ASP A C 1
ATOM 1312 O O . ASP A 1 159 ? 7.899 -15.579 -27.514 1.00 80.00 159 ASP A O 1
ATOM 1316 N N . ARG A 1 160 ? 7.036 -15.413 -25.460 1.00 84.38 160 ARG A N 1
ATOM 1317 C CA . ARG A 1 160 ? 6.774 -13.976 -25.526 1.00 84.38 160 ARG A CA 1
ATOM 1318 C C . ARG A 1 160 ? 7.789 -13.195 -24.710 1.00 84.38 160 ARG A C 1
ATOM 1320 O O . ARG A 1 160 ? 8.292 -13.651 -23.678 1.00 84.38 160 ARG A O 1
ATOM 1327 N N . THR A 1 161 ? 8.071 -11.984 -25.174 1.00 84.31 161 THR A N 1
ATOM 1328 C CA . THR A 1 161 ? 8.822 -11.001 -24.394 1.00 84.31 161 THR A CA 1
ATOM 1329 C C . THR A 1 161 ? 7.836 -10.127 -23.646 1.00 84.31 161 THR A C 1
ATOM 1331 O O . THR A 1 161 ? 6.994 -9.468 -24.257 1.00 84.31 161 THR A O 1
ATOM 1334 N N . LEU A 1 162 ? 7.950 -10.136 -22.325 1.00 84.75 162 LEU A N 1
ATOM 1335 C CA . LEU A 1 162 ? 7.249 -9.239 -21.426 1.00 84.75 162 LEU A CA 1
ATOM 1336 C C . LEU A 1 162 ? 8.132 -8.023 -21.185 1.00 84.75 162 LEU A C 1
ATOM 1338 O O . LEU A 1 162 ? 9.313 -8.139 -20.845 1.00 84.75 162 LEU A O 1
ATOM 1342 N N . VAL A 1 163 ? 7.544 -6.855 -21.377 1.00 83.31 163 VAL A N 1
ATOM 1343 C CA . VAL A 1 163 ? 8.194 -5.569 -21.180 1.00 83.31 163 VAL A CA 1
ATOM 1344 C C . VAL A 1 163 ? 7.488 -4.861 -20.040 1.00 83.31 163 VAL A C 1
ATOM 1346 O O . VAL A 1 163 ? 6.314 -4.503 -20.143 1.00 83.31 163 VAL A O 1
ATOM 1349 N N . GLU A 1 164 ? 8.218 -4.669 -18.951 1.00 82.81 164 GLU A N 1
ATOM 1350 C CA . GLU A 1 164 ? 7.764 -3.964 -17.759 1.00 82.81 164 GLU A CA 1
ATOM 1351 C C . GLU A 1 164 ? 8.514 -2.641 -17.636 1.00 82.81 164 GLU A C 1
ATOM 1353 O O . GLU A 1 164 ? 9.738 -2.572 -17.793 1.00 82.81 164 GLU A O 1
ATOM 1358 N N . LEU A 1 165 ? 7.793 -1.568 -17.327 1.00 76.62 165 LEU A N 1
ATOM 1359 C CA . LEU A 1 165 ? 8.428 -0.306 -16.980 1.00 76.62 165 LEU A CA 1
ATOM 1360 C C . LEU A 1 165 ? 9.028 -0.394 -15.574 1.00 76.62 165 LEU A C 1
ATOM 1362 O O . LEU A 1 165 ? 8.354 -0.814 -14.634 1.00 76.62 165 LEU A O 1
ATOM 1366 N N . THR A 1 166 ? 10.262 0.077 -15.385 1.00 69.38 166 THR A N 1
ATOM 1367 C CA . THR A 1 166 ? 10.727 0.383 -14.025 1.00 69.38 166 THR A CA 1
ATOM 1368 C C . THR A 1 166 ? 10.133 1.698 -13.528 1.00 69.38 166 THR A C 1
ATOM 1370 O O . THR A 1 166 ? 9.907 2.643 -14.285 1.00 69.38 166 THR A O 1
ATOM 1373 N N . THR A 1 167 ? 9.870 1.754 -12.224 1.00 60.06 167 THR A N 1
ATOM 1374 C CA . THR A 1 167 ? 9.418 2.947 -11.502 1.00 60.06 167 THR A CA 1
ATOM 1375 C C . THR A 1 167 ? 10.385 4.116 -11.714 1.00 60.06 167 THR A C 1
ATOM 1377 O O . THR A 1 167 ? 11.583 3.946 -11.498 1.00 60.06 167 THR A O 1
ATOM 1380 N N . GLY A 1 168 ? 9.874 5.298 -12.088 1.00 61.22 168 GLY A N 1
ATOM 1381 C CA . GLY A 1 168 ? 10.675 6.530 -12.195 1.00 61.22 168 GLY A CA 1
ATOM 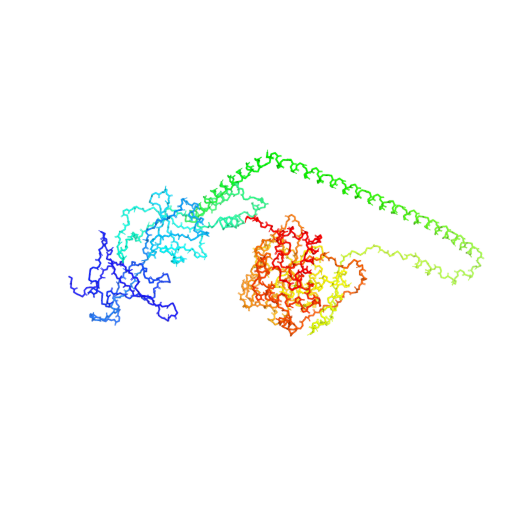1382 C C . GLY A 1 168 ? 10.573 7.314 -13.510 1.00 61.22 168 GLY A C 1
ATOM 1383 O O . GLY A 1 168 ? 11.356 8.235 -13.714 1.00 61.22 168 GLY A O 1
ATOM 1384 N N . LEU A 1 169 ? 9.645 6.984 -14.412 1.00 65.19 169 LEU A N 1
ATOM 1385 C CA . LEU A 1 169 ? 9.441 7.771 -15.636 1.00 65.19 169 LEU A CA 1
ATOM 1386 C C . LEU A 1 169 ? 8.797 9.131 -15.339 1.00 65.19 169 LEU A C 1
ATOM 1388 O O . LEU A 1 169 ? 7.918 9.227 -14.485 1.00 65.19 169 LEU A O 1
ATOM 1392 N N . GLU A 1 170 ? 9.122 10.144 -16.151 1.00 69.88 170 GLU A N 1
ATOM 1393 C CA . GLU A 1 170 ? 8.429 11.451 -16.188 1.00 69.88 170 GLU A CA 1
ATOM 1394 C C . GLU A 1 170 ? 6.927 11.347 -16.538 1.00 69.88 170 GLU A C 1
ATOM 1396 O O . GLU A 1 170 ? 6.193 12.340 -16.528 1.00 69.88 170 GLU A O 1
ATOM 1401 N N . GLY A 1 171 ? 6.448 10.141 -16.856 1.00 81.31 171 GLY A N 1
ATOM 1402 C CA . GLY A 1 171 ? 5.042 9.860 -17.111 1.00 81.31 171 GLY A CA 1
ATOM 1403 C C . GLY A 1 171 ? 4.574 10.156 -18.531 1.00 81.31 171 GLY A C 1
ATOM 1404 O O . GLY A 1 171 ? 3.386 10.028 -18.811 1.00 81.31 171 GLY A O 1
ATOM 1405 N N . VAL A 1 172 ? 5.485 10.531 -19.424 1.00 88.44 172 VAL A N 1
ATOM 1406 C CA . VAL A 1 172 ? 5.227 10.821 -20.838 1.00 88.44 172 VAL A CA 1
ATOM 1407 C C . VAL A 1 172 ? 6.332 10.210 -21.692 1.00 88.44 172 VAL A C 1
ATOM 1409 O O . VAL A 1 172 ? 7.478 10.111 -21.252 1.00 88.44 172 VAL A O 1
ATOM 1412 N N . ILE A 1 173 ? 5.977 9.755 -22.889 1.00 90.81 173 ILE A N 1
ATOM 1413 C CA . ILE A 1 173 ? 6.862 9.030 -23.803 1.00 90.81 173 ILE A CA 1
ATOM 1414 C C . ILE A 1 173 ? 6.778 9.684 -25.186 1.00 90.81 173 ILE A C 1
ATOM 1416 O O . ILE A 1 173 ? 5.667 9.991 -25.615 1.00 90.81 173 ILE A O 1
ATOM 1420 N N . PRO A 1 174 ? 7.901 9.917 -25.886 1.00 92.75 174 PRO A N 1
ATOM 1421 C CA . PRO A 1 174 ? 7.879 10.554 -27.197 1.00 92.75 174 PRO A CA 1
ATOM 1422 C C . PRO A 1 174 ? 7.181 9.692 -28.257 1.00 92.75 174 PRO A C 1
ATOM 1424 O O . PRO A 1 174 ? 7.328 8.464 -28.292 1.00 92.75 174 PRO A O 1
ATOM 1427 N N . VAL A 1 175 ? 6.448 10.377 -29.130 1.00 92.56 175 VAL A N 1
ATOM 1428 C CA . VAL A 1 175 ? 5.777 9.849 -30.318 1.00 92.56 175 VAL A CA 1
ATOM 1429 C C . VAL A 1 175 ? 6.491 10.391 -31.549 1.00 92.56 175 VAL A C 1
ATOM 1431 O O . VAL A 1 175 ? 6.862 11.563 -31.586 1.00 92.56 175 VAL A O 1
ATOM 1434 N N . TYR A 1 176 ? 6.680 9.537 -32.544 1.00 94.50 176 TYR A N 1
ATOM 1435 C CA . TYR A 1 176 ? 7.353 9.845 -33.797 1.00 94.50 176 TYR A CA 1
ATOM 1436 C C . TYR A 1 176 ? 6.442 9.509 -34.968 1.00 94.50 176 TYR A C 1
ATOM 1438 O O . TYR A 1 176 ? 5.713 8.517 -34.927 1.00 94.50 176 TYR A O 1
ATOM 1446 N N . GLU A 1 177 ? 6.525 10.312 -36.020 1.00 93.69 177 GLU A N 1
ATOM 1447 C CA . GLU A 1 177 ? 5.943 9.987 -37.316 1.00 93.69 177 GLU A CA 1
ATOM 1448 C C . GLU A 1 177 ? 7.054 9.422 -38.202 1.00 93.69 177 GLU A C 1
ATOM 1450 O O . GLU A 1 177 ? 8.011 10.122 -38.535 1.00 93.69 177 GLU A O 1
ATOM 1455 N N . VAL A 1 178 ? 6.976 8.129 -38.512 1.00 93.88 178 VAL A N 1
ATOM 1456 C CA . VAL A 1 178 ? 8.017 7.411 -39.253 1.00 93.88 178 VAL A CA 1
ATOM 1457 C C . VAL A 1 178 ? 7.382 6.671 -40.417 1.00 93.88 178 VAL A C 1
ATOM 1459 O O . VAL A 1 178 ? 6.494 5.838 -40.226 1.00 93.88 178 VAL A O 1
ATOM 1462 N N . ASP A 1 179 ? 7.882 6.951 -41.618 1.00 90.75 179 ASP A N 1
ATOM 1463 C CA . ASP A 1 179 ? 7.494 6.238 -42.830 1.00 90.75 179 ASP A CA 1
ATOM 1464 C C . ASP A 1 179 ? 7.956 4.773 -42.770 1.00 90.75 179 ASP A C 1
ATOM 1466 O O . ASP A 1 179 ? 9.085 4.481 -42.367 1.00 90.75 179 ASP A O 1
ATOM 1470 N N . ALA A 1 180 ? 7.104 3.847 -43.207 1.00 86.94 180 ALA A N 1
ATOM 1471 C CA . ALA A 1 180 ? 7.400 2.419 -43.231 1.00 86.94 180 ALA A CA 1
ATOM 1472 C C . ALA A 1 180 ? 8.662 2.106 -44.058 1.00 86.94 180 ALA A C 1
ATOM 1474 O O . ALA A 1 180 ? 9.425 1.210 -43.697 1.00 86.94 180 ALA A O 1
ATOM 1475 N N . GLU A 1 181 ? 8.932 2.886 -45.111 1.00 89.00 181 GLU A N 1
ATOM 1476 C CA . GLU A 1 181 ? 10.138 2.758 -45.946 1.00 89.00 181 GLU A CA 1
ATOM 1477 C C . GLU A 1 181 ? 11.432 3.174 -45.222 1.00 89.00 181 GLU A C 1
ATOM 1479 O O . GLU A 1 181 ? 12.537 2.864 -45.669 1.00 89.00 181 GLU A O 1
ATOM 1484 N N . SER A 1 182 ? 11.325 3.862 -44.081 1.00 92.06 182 SER A N 1
ATOM 1485 C CA . SER A 1 182 ? 12.492 4.271 -43.293 1.00 92.06 182 SER A CA 1
ATOM 1486 C C . SER A 1 182 ? 13.120 3.112 -42.520 1.00 92.06 182 SER A C 1
ATOM 1488 O O . SER A 1 182 ? 14.294 3.224 -42.138 1.00 92.06 182 SER A O 1
ATOM 1490 N N . PHE A 1 183 ? 12.363 2.030 -42.302 1.00 94.38 183 PHE A N 1
ATOM 1491 C CA . PHE A 1 183 ? 12.814 0.829 -41.612 1.00 94.38 183 PHE A CA 1
ATOM 1492 C C . PHE A 1 183 ? 13.616 -0.084 -42.535 1.00 94.38 183 PHE A C 1
ATOM 1494 O O . PHE A 1 183 ? 13.223 -0.393 -43.655 1.00 94.38 183 PHE A O 1
ATOM 1501 N N . GLU A 1 184 ? 14.726 -0.583 -42.013 1.00 95.25 184 GLU A N 1
ATOM 1502 C CA . GLU A 1 184 ? 15.585 -1.543 -42.688 1.00 95.25 184 GLU A CA 1
ATOM 1503 C C . GLU A 1 184 ? 15.284 -2.943 -42.159 1.00 95.25 184 GLU A C 1
ATOM 1505 O O . GLU A 1 184 ? 15.262 -3.190 -40.947 1.00 95.25 184 GLU A O 1
ATOM 1510 N N . GLN A 1 185 ? 15.040 -3.869 -43.080 1.00 95.25 185 GLN A N 1
ATOM 1511 C CA . GLN A 1 185 ? 14.795 -5.262 -42.749 1.00 95.25 185 GLN A CA 1
ATOM 1512 C C . GLN A 1 185 ? 16.121 -6.004 -42.603 1.00 95.25 185 GLN A C 1
ATOM 1514 O O . GLN A 1 185 ? 16.922 -6.061 -43.534 1.00 95.25 185 GLN A O 1
ATOM 1519 N N . ILE A 1 186 ? 16.318 -6.637 -41.450 1.00 95.12 186 ILE A N 1
ATOM 1520 C CA . ILE A 1 186 ? 17.490 -7.466 -41.177 1.00 95.12 186 ILE A CA 1
ATOM 1521 C C . ILE A 1 186 ? 17.088 -8.861 -40.712 1.00 95.12 186 ILE A C 1
ATOM 1523 O O . ILE A 1 186 ? 15.996 -9.078 -40.184 1.00 95.12 186 ILE A O 1
ATOM 1527 N N . PHE A 1 187 ? 18.026 -9.793 -40.843 1.00 94.50 187 PHE A N 1
ATOM 1528 C CA . PHE A 1 187 ? 17.923 -11.138 -40.292 1.00 94.50 187 PHE A CA 1
ATOM 1529 C C . PHE A 1 187 ? 19.015 -11.370 -39.251 1.00 94.50 187 PHE A C 1
ATOM 1531 O O . PHE A 1 187 ? 20.196 -11.138 -39.521 1.00 94.50 187 PHE A O 1
ATOM 1538 N N . VAL A 1 188 ? 18.612 -11.839 -38.070 1.00 92.06 188 VAL A N 1
ATOM 1539 C CA . VAL A 1 188 ? 19.498 -12.226 -36.963 1.00 92.06 188 VAL A CA 1
ATOM 1540 C C . VAL A 1 188 ? 18.998 -13.560 -36.421 1.00 92.06 188 VAL A C 1
ATOM 1542 O O . VAL A 1 188 ? 17.821 -13.689 -36.100 1.00 92.06 188 VAL A O 1
ATOM 1545 N N . ASP A 1 189 ? 19.869 -14.570 -36.367 1.00 89.62 189 ASP A N 1
ATOM 1546 C CA . ASP A 1 189 ? 19.535 -15.944 -35.948 1.00 89.62 189 ASP A CA 1
ATOM 1547 C C . ASP A 1 189 ? 18.323 -16.555 -36.676 1.00 89.62 189 ASP A C 1
ATOM 1549 O O . ASP A 1 189 ? 17.525 -17.291 -36.100 1.00 89.62 189 ASP A O 1
ATOM 1553 N N . GLY A 1 190 ? 18.155 -16.224 -37.959 1.00 89.94 190 GLY A N 1
ATOM 1554 C CA . GLY A 1 190 ? 17.022 -16.692 -38.762 1.00 89.94 190 GLY A CA 1
ATOM 1555 C C . GLY A 1 190 ? 15.684 -16.017 -38.435 1.00 89.94 190 GLY A C 1
ATOM 1556 O O . GLY A 1 190 ? 14.674 -16.371 -39.038 1.00 89.94 190 GLY A O 1
ATOM 1557 N N . GLN A 1 191 ? 15.662 -15.036 -37.529 1.00 92.25 191 GLN A N 1
ATOM 1558 C CA . GLN A 1 191 ? 14.501 -14.195 -37.251 1.00 92.25 191 GLN A CA 1
ATOM 1559 C C . GLN A 1 191 ? 14.624 -12.845 -37.959 1.00 92.25 191 GLN A C 1
ATOM 1561 O O . GLN A 1 191 ? 15.710 -12.269 -38.056 1.00 92.25 191 GLN A O 1
ATOM 1566 N N . GLN A 1 192 ? 13.494 -12.350 -38.460 1.00 93.81 192 GLN A N 1
ATOM 1567 C CA . GLN A 1 192 ? 13.399 -11.064 -39.140 1.00 93.81 192 GLN A CA 1
ATOM 1568 C C . GLN A 1 192 ? 13.125 -9.944 -38.133 1.00 93.81 192 GLN A C 1
ATOM 1570 O O . GLN A 1 192 ? 12.236 -10.066 -37.292 1.00 93.81 192 GLN A O 1
ATOM 1575 N N . TYR A 1 193 ? 13.845 -8.834 -38.275 1.00 94.81 193 TYR A N 1
ATOM 1576 C CA . TYR A 1 193 ? 13.652 -7.617 -37.495 1.00 94.81 193 TYR A CA 1
ATOM 1577 C C . TYR A 1 193 ? 13.576 -6.404 -38.423 1.00 94.81 193 TYR A C 1
ATOM 1579 O O . TYR A 1 193 ? 14.238 -6.369 -39.459 1.00 94.81 193 TYR A O 1
ATOM 1587 N N . LEU A 1 194 ? 12.782 -5.406 -38.038 1.00 95.94 194 LEU A N 1
ATOM 1588 C CA . LEU A 1 194 ? 12.713 -4.104 -38.702 1.00 95.94 194 LEU A CA 1
ATOM 1589 C C . LEU A 1 194 ? 13.383 -3.072 -37.802 1.00 95.94 194 LEU A C 1
ATOM 1591 O O . LEU A 1 194 ? 12.948 -2.884 -36.662 1.00 95.94 194 LEU A O 1
ATOM 1595 N N . LEU A 1 195 ? 14.447 -2.437 -38.288 1.00 96.62 195 LEU A N 1
ATOM 1596 C CA . LEU A 1 195 ? 15.229 -1.480 -37.512 1.00 96.62 195 LEU A CA 1
ATOM 1597 C C . LEU A 1 195 ? 15.221 -0.080 -38.119 1.00 96.62 195 LEU A C 1
ATOM 1599 O O . LEU A 1 195 ? 15.213 0.096 -39.330 1.00 96.62 195 LEU A O 1
ATOM 1603 N N . LEU A 1 196 ? 15.313 0.919 -37.252 1.00 96.12 196 LEU A N 1
ATOM 1604 C CA . LEU A 1 196 ? 15.432 2.327 -37.599 1.00 96.12 196 LEU A CA 1
ATOM 1605 C C . LEU A 1 196 ? 16.615 2.929 -36.834 1.00 96.12 196 LEU A C 1
ATOM 1607 O O . LEU A 1 196 ? 16.764 2.711 -35.634 1.00 96.12 196 LEU A O 1
ATOM 1611 N N . LEU A 1 197 ? 17.485 3.670 -37.523 1.00 93.56 197 LEU A N 1
ATOM 1612 C CA . LEU A 1 197 ? 18.665 4.271 -36.881 1.00 93.56 197 LEU A CA 1
ATOM 1613 C C . LEU A 1 197 ? 18.299 5.488 -36.044 1.00 93.56 197 LEU A C 1
ATOM 1615 O O . LEU A 1 197 ? 18.809 5.648 -34.939 1.00 93.56 197 LEU A O 1
ATOM 1619 N N . ASP A 1 198 ? 17.451 6.341 -36.605 1.00 92.69 198 ASP A N 1
ATOM 1620 C CA . ASP A 1 198 ? 17.074 7.619 -36.030 1.00 92.69 198 ASP A CA 1
ATOM 1621 C C . ASP A 1 198 ? 15.631 7.940 -36.447 1.00 92.69 198 ASP A C 1
ATOM 1623 O O . ASP A 1 198 ? 15.366 8.031 -37.649 1.00 92.69 198 ASP A O 1
ATOM 1627 N N . PRO A 1 199 ? 14.693 8.060 -35.494 1.00 92.56 199 PRO A N 1
ATOM 1628 C CA . PRO A 1 199 ? 13.321 8.463 -35.763 1.00 92.56 199 PRO A CA 1
ATOM 1629 C C . PRO A 1 199 ? 13.176 9.979 -35.959 1.00 92.56 199 PRO A C 1
ATOM 1631 O O . PRO A 1 199 ? 12.079 10.441 -36.254 1.00 92.56 199 PRO A O 1
ATOM 1634 N N . GLY A 1 200 ? 14.251 10.758 -35.802 1.00 92.94 200 GLY A N 1
ATOM 1635 C CA . GLY A 1 200 ? 14.223 12.210 -35.911 1.00 92.94 200 GLY A CA 1
ATOM 1636 C C . GLY A 1 200 ? 13.693 12.882 -34.645 1.00 92.94 200 GLY A C 1
ATOM 1637 O O . GLY A 1 200 ? 13.870 12.391 -33.527 1.00 92.94 200 GLY A O 1
ATOM 1638 N N . GLN A 1 201 ? 13.072 14.050 -34.810 1.00 91.56 201 GLN A N 1
ATOM 1639 C CA . GLN A 1 201 ? 12.462 14.770 -33.694 1.00 91.56 201 GLN A CA 1
ATOM 1640 C C . GLN A 1 201 ? 11.083 14.188 -33.362 1.00 91.56 201 GLN A C 1
ATOM 1642 O O . GLN A 1 201 ? 10.345 13.822 -34.278 1.00 91.56 201 GLN A O 1
ATOM 1647 N N . PRO A 1 202 ? 10.723 14.099 -32.069 1.00 92.62 202 PRO A N 1
ATOM 1648 C CA . PRO A 1 202 ? 9.391 13.665 -31.680 1.00 92.62 202 PRO A CA 1
ATOM 1649 C C . PRO A 1 202 ? 8.341 14.636 -32.225 1.00 92.62 202 PRO A C 1
ATOM 1651 O O . PRO A 1 202 ? 8.497 15.853 -32.138 1.00 92.62 202 PRO A O 1
ATOM 1654 N N . THR A 1 203 ? 7.262 14.089 -32.777 1.00 91.12 203 THR A N 1
ATOM 1655 C CA . THR A 1 203 ? 6.101 14.854 -33.251 1.00 91.12 203 THR A CA 1
ATOM 1656 C C . THR A 1 203 ? 5.102 15.135 -32.131 1.00 91.12 203 THR A C 1
ATOM 1658 O O . THR A 1 203 ? 4.247 16.004 -32.272 1.00 91.12 203 THR A O 1
ATOM 1661 N N . GLY A 1 204 ? 5.221 14.432 -31.002 1.00 91.31 204 GLY A N 1
ATOM 1662 C CA . GLY A 1 204 ? 4.414 14.658 -29.809 1.00 91.31 204 GLY A CA 1
ATOM 1663 C C . GLY A 1 204 ? 4.798 13.736 -28.657 1.00 91.31 204 GLY A C 1
ATOM 1664 O O . GLY A 1 204 ? 5.848 13.088 -28.674 1.00 91.31 204 GLY A O 1
ATOM 1665 N N . TYR A 1 205 ? 3.924 13.656 -27.655 1.00 91.62 205 TYR A N 1
ATOM 1666 C CA . TYR A 1 205 ? 4.113 12.810 -26.480 1.00 91.62 205 TYR A CA 1
ATOM 1667 C C . TYR A 1 205 ? 2.844 12.015 -26.161 1.00 91.62 205 TYR A C 1
ATOM 1669 O O . TYR A 1 205 ? 1.726 12.467 -26.386 1.00 91.62 205 TYR A O 1
ATOM 1677 N N . GLN A 1 206 ? 3.023 10.822 -25.601 1.00 90.12 206 GLN A N 1
ATOM 1678 C CA . GLN A 1 206 ? 1.963 9.954 -25.106 1.00 90.12 206 GLN A CA 1
ATOM 1679 C C . GLN A 1 206 ? 2.095 9.816 -23.590 1.00 90.12 206 GLN A C 1
ATOM 1681 O O . GLN A 1 206 ? 3.155 9.450 -23.078 1.00 90.12 206 GLN A O 1
ATOM 1686 N N . CYS A 1 207 ? 1.008 10.057 -22.855 1.00 89.69 207 CYS A N 1
ATOM 1687 C CA . CYS A 1 207 ? 0.981 9.820 -21.415 1.00 89.69 207 CYS A CA 1
ATOM 1688 C C . CYS A 1 207 ? 1.102 8.318 -21.102 1.00 89.69 207 CYS A C 1
ATOM 1690 O O . CYS A 1 207 ? 0.371 7.492 -21.654 1.00 89.69 207 CYS A O 1
ATOM 1692 N N . ALA A 1 208 ? 2.010 7.998 -20.183 1.00 87.62 208 ALA A N 1
ATOM 1693 C CA . ALA A 1 208 ? 2.381 6.659 -19.727 1.00 87.62 208 ALA A CA 1
ATOM 1694 C C . ALA A 1 208 ? 2.019 6.398 -18.253 1.00 87.62 208 ALA A C 1
ATOM 1696 O O . ALA A 1 208 ? 2.275 5.315 -17.733 1.00 87.62 208 ALA A O 1
ATOM 1697 N N . LEU A 1 209 ? 1.442 7.387 -17.565 1.00 86.69 209 LEU A N 1
ATOM 1698 C CA . LEU A 1 209 ? 1.033 7.268 -16.165 1.00 86.69 209 LEU A CA 1
ATOM 1699 C C . LEU A 1 209 ? -0.208 6.382 -16.017 1.00 86.69 209 LEU A C 1
ATOM 1701 O O . LEU A 1 209 ? -1.125 6.436 -16.841 1.00 86.69 209 LEU A O 1
ATOM 1705 N N . SER A 1 210 ? -0.285 5.629 -14.918 1.00 85.12 210 SER A N 1
ATOM 1706 C CA . SER A 1 210 ? -1.544 4.993 -14.501 1.00 85.12 210 SER A CA 1
ATOM 1707 C C . SER A 1 210 ? -2.641 6.032 -14.261 1.00 85.12 210 SER A C 1
ATOM 1709 O O . SER A 1 210 ? -2.349 7.203 -14.035 1.00 85.12 210 SER A O 1
ATOM 1711 N N . ASP A 1 211 ? -3.909 5.606 -14.266 1.00 84.00 211 ASP A N 1
ATOM 1712 C CA . ASP A 1 211 ? -5.053 6.488 -13.972 1.00 84.00 211 ASP A CA 1
ATOM 1713 C C . ASP A 1 211 ? -4.843 7.213 -12.628 1.00 84.00 211 ASP A C 1
ATOM 1715 O O . ASP A 1 211 ? -4.956 8.433 -12.549 1.00 84.00 211 ASP A O 1
ATOM 1719 N N . ALA A 1 212 ? -4.419 6.475 -11.596 1.00 79.69 212 ALA A N 1
ATOM 1720 C CA . ALA A 1 212 ? -4.146 7.025 -10.272 1.00 79.69 212 ALA A CA 1
ATOM 1721 C C . ALA A 1 212 ? -2.967 8.011 -10.265 1.00 79.69 212 ALA A C 1
ATOM 1723 O O . ALA A 1 212 ? -3.080 9.101 -9.710 1.00 79.69 212 ALA A O 1
ATOM 1724 N N . GLN A 1 213 ? -1.843 7.662 -10.903 1.00 83.06 213 GLN A N 1
ATOM 1725 C CA . GLN A 1 213 ? -0.677 8.551 -10.970 1.00 83.06 213 GLN A CA 1
ATOM 1726 C C . GLN A 1 213 ? -0.948 9.802 -11.806 1.00 83.06 213 GLN A C 1
ATOM 1728 O O . GLN A 1 213 ? -0.433 10.866 -11.478 1.00 83.06 213 GLN A O 1
ATOM 1733 N N . LEU A 1 214 ? -1.737 9.687 -12.876 1.00 85.69 214 LEU A N 1
ATOM 1734 C CA . LEU A 1 214 ? -2.137 10.816 -13.707 1.00 85.69 214 LEU A CA 1
ATOM 1735 C C . LEU A 1 214 ? -2.957 11.809 -12.884 1.00 85.69 214 LEU A C 1
ATOM 1737 O O . LEU A 1 214 ? -2.602 12.983 -12.828 1.00 85.69 214 LEU A O 1
ATOM 1741 N N . ILE A 1 215 ? -3.993 11.331 -12.190 1.00 80.81 215 ILE A N 1
ATOM 1742 C CA . ILE A 1 215 ? -4.831 12.171 -11.326 1.00 80.81 215 ILE A CA 1
ATOM 1743 C C . ILE A 1 215 ? -4.014 12.777 -10.183 1.00 80.81 215 ILE A C 1
ATOM 1745 O O . ILE A 1 215 ? -4.140 13.969 -9.914 1.00 80.81 215 ILE A O 1
ATOM 1749 N N . GLU A 1 216 ? -3.137 12.004 -9.542 1.00 78.50 216 GLU A N 1
ATOM 1750 C CA . GLU A 1 216 ? -2.302 12.508 -8.451 1.00 78.50 216 GLU A CA 1
ATOM 1751 C C . GLU A 1 216 ? -1.285 13.552 -8.926 1.00 78.50 216 GLU A C 1
ATOM 1753 O O . GLU A 1 216 ? -1.099 14.576 -8.266 1.00 78.50 216 GLU A O 1
ATOM 1758 N N . ASN A 1 217 ? -0.651 13.340 -10.082 1.00 80.50 217 ASN A N 1
ATOM 1759 C CA . ASN A 1 217 ? 0.271 14.316 -10.658 1.00 80.50 217 ASN A CA 1
ATOM 1760 C C . ASN A 1 217 ? -0.457 15.597 -11.055 1.00 80.50 217 ASN A C 1
ATOM 1762 O O . ASN A 1 217 ? 0.026 16.683 -10.739 1.00 80.50 217 ASN A O 1
ATOM 1766 N N . LEU A 1 218 ? -1.637 15.486 -11.670 1.00 77.44 218 LEU A N 1
ATOM 1767 C CA . LEU A 1 218 ? -2.476 16.643 -11.977 1.00 77.44 218 LEU A CA 1
ATOM 1768 C C . LEU A 1 218 ? -2.882 17.375 -10.701 1.00 77.44 218 LEU A C 1
ATOM 1770 O O . LEU A 1 218 ? -2.725 18.587 -10.626 1.00 77.44 218 LEU A O 1
ATOM 1774 N N . ARG A 1 219 ? -3.301 16.654 -9.658 1.00 74.62 219 ARG A N 1
ATOM 1775 C CA . ARG A 1 219 ? -3.641 17.235 -8.354 1.00 74.62 219 ARG A CA 1
ATOM 1776 C C . ARG A 1 219 ? -2.461 17.986 -7.741 1.00 74.62 219 ARG A C 1
ATOM 1778 O O . ARG A 1 219 ? -2.628 19.131 -7.330 1.00 74.62 219 ARG A O 1
ATOM 1785 N N . LYS A 1 220 ? -1.268 17.381 -7.700 1.00 77.62 220 LYS A N 1
ATOM 1786 C CA . LYS A 1 220 ? -0.041 18.025 -7.191 1.00 77.62 220 LYS A CA 1
ATOM 1787 C C . LYS A 1 220 ? 0.299 19.287 -7.978 1.00 77.62 220 LYS A C 1
ATOM 1789 O O . LYS A 1 220 ? 0.657 20.302 -7.385 1.00 77.62 220 LYS A O 1
ATOM 1794 N N . ARG A 1 221 ? 0.160 19.237 -9.302 1.00 74.12 221 ARG A N 1
ATOM 1795 C CA . ARG A 1 221 ? 0.498 20.351 -10.192 1.00 74.12 221 ARG A CA 1
ATOM 1796 C C . ARG A 1 221 ? -0.530 21.479 -10.095 1.00 74.12 221 ARG A C 1
ATOM 1798 O O . ARG A 1 221 ? -0.135 22.630 -9.951 1.00 74.12 221 ARG A O 1
ATOM 1805 N N . ILE A 1 222 ? -1.822 21.162 -10.022 1.00 70.94 222 ILE A N 1
ATOM 1806 C CA . ILE A 1 222 ? -2.887 22.126 -9.705 1.00 70.94 222 ILE A CA 1
ATOM 1807 C C . ILE A 1 222 ? -2.635 22.759 -8.334 1.00 70.94 222 ILE A C 1
ATOM 1809 O O . ILE A 1 222 ? -2.663 23.976 -8.234 1.00 70.94 222 ILE A O 1
ATOM 1813 N N . SER A 1 223 ? -2.289 21.968 -7.310 1.00 69.06 223 SER A N 1
ATOM 1814 C CA . SER A 1 223 ? -1.947 22.477 -5.970 1.00 69.06 223 SER A CA 1
ATOM 1815 C C . SER A 1 223 ? -0.818 23.502 -5.998 1.00 69.06 223 SER A C 1
ATOM 1817 O O . SER A 1 223 ? -0.843 24.482 -5.261 1.00 69.06 223 SER A O 1
ATOM 1819 N N . SER A 1 224 ? 0.179 23.282 -6.860 1.00 73.75 224 SER A N 1
ATOM 1820 C CA . SER A 1 224 ? 1.310 24.199 -6.999 1.00 73.75 224 SER A CA 1
ATOM 1821 C C . SER A 1 224 ? 0.961 25.505 -7.717 1.00 73.75 224 SER A C 1
ATOM 1823 O O . SER A 1 224 ? 1.612 26.515 -7.465 1.00 73.75 224 SER A O 1
ATOM 1825 N N . ILE A 1 225 ? -0.053 25.492 -8.589 1.00 69.38 225 ILE A N 1
ATOM 1826 C CA . ILE A 1 225 ? -0.454 26.642 -9.409 1.00 69.38 225 ILE A CA 1
ATOM 1827 C C . ILE A 1 225 ? -1.562 27.449 -8.719 1.00 69.38 225 ILE A C 1
ATOM 1829 O O . ILE A 1 225 ? -1.456 28.668 -8.612 1.00 69.38 225 ILE A O 1
ATOM 1833 N N . ASP A 1 226 ? -2.605 26.777 -8.228 1.00 68.50 226 ASP A N 1
ATOM 1834 C CA . ASP A 1 226 ? -3.745 27.379 -7.534 1.00 68.50 226 ASP A CA 1
ATOM 1835 C C . ASP A 1 226 ? -4.200 26.500 -6.346 1.00 68.50 226 ASP A C 1
ATOM 1837 O O . ASP A 1 226 ? -5.029 25.592 -6.494 1.00 68.50 226 ASP A O 1
ATOM 1841 N N . PRO A 1 227 ? -3.685 26.775 -5.133 1.00 68.12 227 PRO A N 1
ATOM 1842 C CA . PRO A 1 227 ? -4.070 26.065 -3.915 1.00 68.12 227 PRO A CA 1
ATOM 1843 C C . PRO A 1 227 ? -5.549 26.233 -3.528 1.00 68.12 227 PRO A C 1
ATOM 1845 O O . PRO A 1 227 ? -6.094 25.389 -2.813 1.00 68.12 227 PRO A O 1
ATOM 1848 N N . GLU A 1 228 ? -6.210 27.317 -3.953 1.00 66.50 228 GLU A N 1
ATOM 1849 C CA . GLU A 1 228 ? -7.621 27.575 -3.632 1.00 66.50 228 GLU A CA 1
ATOM 1850 C C . GLU A 1 228 ? -8.551 26.731 -4.515 1.00 66.50 228 GLU A C 1
ATOM 1852 O O . GLU A 1 228 ? -9.601 26.286 -4.042 1.00 66.50 228 GLU A O 1
ATOM 1857 N N . ALA A 1 229 ? -8.144 26.418 -5.752 1.00 61.78 229 ALA A N 1
ATOM 1858 C CA . ALA A 1 229 ? -8.902 25.563 -6.668 1.00 61.78 229 ALA A CA 1
ATOM 1859 C C . ALA A 1 229 ? -9.138 24.139 -6.123 1.00 61.78 229 ALA A C 1
ATOM 1861 O O . ALA A 1 229 ? -10.147 23.515 -6.451 1.00 61.78 229 ALA A O 1
ATOM 1862 N N . LEU A 1 230 ? -8.263 23.638 -5.242 1.00 58.78 230 LEU A N 1
ATOM 1863 C CA . LEU A 1 230 ? -8.396 22.318 -4.609 1.00 58.78 230 LEU A CA 1
ATOM 1864 C C . LEU A 1 230 ? -9.352 22.274 -3.409 1.00 58.78 230 LEU A C 1
ATOM 1866 O O . LEU A 1 230 ? -9.677 21.185 -2.936 1.00 58.78 230 LEU A O 1
ATOM 1870 N N . LYS A 1 231 ? -9.825 23.421 -2.902 1.00 58.34 231 LYS A N 1
ATOM 1871 C CA . LYS A 1 231 ? -10.773 23.445 -1.771 1.00 58.34 231 LYS A CA 1
ATOM 1872 C C . LYS A 1 231 ? -12.187 22.995 -2.157 1.00 58.34 231 LYS A C 1
ATOM 1874 O O . LYS A 1 231 ? -12.989 22.706 -1.271 1.00 58.34 231 LYS A O 1
ATOM 1879 N N . GLY A 1 232 ? -12.494 22.903 -3.452 1.00 53.44 232 GLY A N 1
ATOM 1880 C CA . GLY A 1 232 ? -13.691 22.239 -3.966 1.00 53.44 232 GLY A CA 1
ATOM 1881 C C . GLY A 1 232 ? -13.384 20.779 -4.287 1.00 53.44 232 GLY A C 1
ATOM 1882 O O . GLY A 1 232 ? -12.774 20.492 -5.312 1.00 53.44 232 GLY A O 1
ATOM 1883 N N . ILE A 1 233 ? -13.778 19.858 -3.407 1.00 47.28 233 ILE A N 1
ATOM 1884 C CA . ILE A 1 233 ? -13.574 18.416 -3.598 1.00 47.28 233 ILE A CA 1
ATOM 1885 C C . ILE A 1 233 ? -14.557 17.919 -4.661 1.00 47.28 233 ILE A C 1
ATOM 1887 O O . ILE A 1 233 ? -15.705 17.624 -4.359 1.00 47.28 233 ILE A O 1
ATOM 1891 N N . ASP A 1 234 ? -14.093 17.934 -5.905 1.00 55.16 234 ASP A N 1
ATOM 1892 C CA . ASP A 1 234 ? -14.352 16.961 -6.968 1.00 55.16 234 ASP A CA 1
ATOM 1893 C C . ASP A 1 234 ? -13.481 17.386 -8.154 1.00 55.16 234 ASP A C 1
ATOM 1895 O O . ASP A 1 234 ? -13.550 18.541 -8.588 1.00 55.16 234 ASP A O 1
ATOM 1899 N N . VAL A 1 235 ? -12.648 16.482 -8.690 1.00 54.97 235 VAL A N 1
ATOM 1900 C CA . VAL A 1 235 ? -11.906 16.731 -9.940 1.00 54.97 235 VAL A CA 1
ATOM 1901 C C . VAL A 1 235 ? -12.930 16.785 -11.074 1.00 54.97 235 VAL A C 1
ATOM 1903 O O . VAL A 1 235 ? -13.200 15.813 -11.766 1.00 54.97 235 VAL A O 1
ATOM 1906 N N . THR A 1 236 ? -13.578 17.933 -11.212 1.00 61.31 236 THR A N 1
ATOM 1907 C CA . THR A 1 236 ? -14.600 18.191 -12.220 1.00 61.31 236 THR A CA 1
ATOM 1908 C C . THR A 1 236 ? -13.933 18.577 -13.536 1.00 61.31 236 THR A C 1
ATOM 1910 O O . THR A 1 236 ? -12.846 19.159 -13.550 1.00 61.31 236 THR A O 1
ATOM 1913 N N . LYS A 1 237 ? -14.624 18.368 -14.666 1.00 59.09 237 LYS A N 1
ATOM 1914 C CA . LYS A 1 237 ? -14.226 18.911 -15.986 1.00 59.09 237 LYS A CA 1
ATOM 1915 C C . LYS A 1 237 ? -13.841 20.399 -15.932 1.00 59.09 237 LYS A C 1
ATOM 1917 O O . LYS A 1 237 ? -13.005 20.860 -16.701 1.00 59.09 237 LYS A O 1
ATOM 1922 N N . LYS A 1 238 ? -14.433 21.150 -14.997 1.00 62.97 238 LYS A N 1
ATOM 1923 C CA . LYS A 1 238 ? -14.141 22.564 -14.740 1.00 62.97 238 LYS A CA 1
ATOM 1924 C C . LYS A 1 238 ? -12.736 22.796 -14.163 1.00 62.97 238 LYS A C 1
ATOM 1926 O O . LYS A 1 238 ? -12.094 23.763 -14.552 1.00 62.97 238 LYS A O 1
ATOM 1931 N N . LEU A 1 239 ? -12.260 21.914 -13.285 1.00 64.62 239 LEU A N 1
ATOM 1932 C CA . LEU A 1 239 ? -10.918 21.958 -12.693 1.00 64.62 239 LEU A CA 1
ATOM 1933 C C . LEU A 1 239 ? -9.835 21.609 -13.722 1.00 64.62 239 LEU A C 1
ATOM 1935 O O . LEU A 1 239 ? -8.833 22.312 -13.796 1.00 64.62 239 LEU A O 1
ATOM 1939 N N . LEU A 1 240 ? -10.065 20.600 -14.574 1.00 63.97 240 LEU A N 1
ATOM 1940 C CA . LEU A 1 240 ? -9.154 20.305 -15.690 1.00 63.97 240 LEU A CA 1
ATOM 1941 C C . LEU A 1 240 ? -9.092 21.448 -16.707 1.00 63.97 240 LEU A C 1
ATOM 1943 O O . LEU A 1 240 ? -8.014 21.768 -17.195 1.00 63.97 240 LEU A O 1
ATOM 1947 N N . ARG A 1 241 ? -10.227 22.095 -17.001 1.00 64.25 241 ARG A N 1
ATOM 1948 C CA . ARG A 1 241 ? -10.249 23.262 -17.890 1.00 64.25 241 ARG A CA 1
ATOM 1949 C C . ARG A 1 241 ? -9.497 24.449 -17.285 1.00 64.25 241 ARG A C 1
ATOM 1951 O O . ARG A 1 241 ? -8.677 25.039 -17.972 1.00 64.25 241 ARG A O 1
ATOM 1958 N N . GLY A 1 242 ? -9.707 24.740 -15.999 1.00 64.94 242 GLY A N 1
ATOM 1959 C CA . GLY A 1 242 ? -8.940 25.773 -15.293 1.00 64.94 242 GLY A CA 1
ATOM 1960 C C . GLY A 1 242 ? -7.440 25.465 -15.243 1.00 64.94 242 GLY A C 1
ATOM 1961 O O . GLY A 1 242 ? -6.619 26.369 -15.337 1.00 64.94 242 GLY A O 1
ATOM 1962 N N . TYR A 1 243 ? -7.071 24.185 -15.166 1.00 67.19 243 TYR A N 1
ATOM 1963 C CA . TYR A 1 243 ? -5.683 23.746 -15.253 1.00 67.19 243 TYR A CA 1
ATOM 1964 C C . TYR A 1 243 ? -5.086 23.915 -16.660 1.00 67.19 243 TYR A C 1
ATOM 1966 O O . TYR A 1 243 ? -3.965 24.403 -16.775 1.00 67.19 243 TYR A O 1
ATOM 1974 N N . ALA A 1 244 ? -5.828 23.579 -17.721 1.00 62.69 244 ALA A N 1
ATOM 1975 C CA . ALA A 1 244 ? -5.409 23.822 -19.103 1.00 62.69 244 ALA A CA 1
ATOM 1976 C C . ALA A 1 244 ? -5.209 25.323 -19.378 1.00 62.69 244 ALA A C 1
ATOM 1978 O O . ALA A 1 244 ? -4.157 25.726 -19.865 1.00 62.69 244 ALA A O 1
ATOM 1979 N N . GLU A 1 245 ? -6.163 26.157 -18.952 1.00 66.75 245 GLU A N 1
ATOM 1980 C CA . GLU A 1 245 ? -6.072 27.621 -19.039 1.00 66.75 245 GLU A CA 1
ATOM 1981 C C . GLU A 1 245 ? -4.864 28.163 -18.252 1.00 66.75 245 GLU A C 1
ATOM 1983 O O . GLU A 1 245 ? -4.179 29.079 -18.706 1.00 66.75 245 GLU A O 1
ATOM 1988 N N . ALA A 1 246 ? -4.558 27.582 -17.087 1.00 67.31 246 ALA A N 1
ATOM 1989 C CA . ALA A 1 246 ? -3.406 27.980 -16.284 1.00 67.31 246 ALA A CA 1
ATOM 1990 C C . ALA A 1 246 ? -2.062 27.536 -16.888 1.00 67.31 246 ALA A C 1
ATOM 1992 O O . ALA A 1 246 ? -1.080 28.266 -16.763 1.00 67.31 246 ALA A O 1
ATOM 1993 N N . ILE A 1 247 ? -2.002 26.380 -17.559 1.00 66.12 247 ILE A N 1
ATOM 1994 C CA . ILE A 1 247 ? -0.819 25.941 -18.317 1.00 66.12 247 ILE A CA 1
ATOM 1995 C C . ILE A 1 247 ? -0.558 26.884 -19.494 1.00 66.12 247 ILE A C 1
ATOM 1997 O O . ILE A 1 247 ? 0.577 27.333 -19.666 1.00 66.12 247 ILE A O 1
ATOM 2001 N N . GLU A 1 248 ? -1.595 27.221 -20.264 1.00 64.81 248 GLU A N 1
ATOM 2002 C CA . GLU A 1 248 ? -1.490 28.185 -21.364 1.00 64.81 248 GLU A CA 1
ATOM 2003 C C . GLU A 1 248 ? -1.036 29.562 -20.855 1.00 64.81 248 GLU A C 1
ATOM 2005 O O . GLU A 1 248 ? -0.146 30.183 -21.438 1.00 64.81 248 GLU A O 1
ATOM 2010 N N . ALA A 1 249 ? -1.584 30.019 -19.723 1.00 65.81 249 ALA A N 1
ATOM 2011 C CA . ALA A 1 249 ? -1.205 31.286 -19.101 1.00 65.81 249 ALA A CA 1
ATOM 2012 C C . ALA A 1 249 ? 0.220 31.286 -18.514 1.00 65.81 249 ALA A C 1
ATOM 2014 O O . ALA A 1 249 ? 0.852 32.342 -18.454 1.00 65.81 249 ALA A O 1
ATOM 2015 N N . ALA A 1 250 ? 0.731 30.129 -18.082 1.00 64.75 250 ALA A N 1
ATOM 2016 C CA . ALA A 1 250 ? 2.066 29.991 -17.501 1.00 64.75 250 ALA A CA 1
ATOM 2017 C C . ALA A 1 250 ? 3.200 30.079 -18.538 1.00 64.75 250 ALA A C 1
ATOM 2019 O O . ALA A 1 250 ? 4.356 30.223 -18.143 1.00 64.75 250 ALA A O 1
ATOM 2020 N N . GLY A 1 251 ? 2.890 30.018 -19.839 1.00 61.81 251 GLY A N 1
ATOM 2021 C CA . GLY A 1 251 ? 3.873 30.213 -20.906 1.00 61.81 251 GLY A CA 1
ATOM 2022 C C . GLY A 1 251 ? 5.009 29.187 -20.886 1.00 61.81 251 GLY A C 1
ATOM 2023 O O . GLY A 1 251 ? 6.165 29.561 -21.070 1.00 61.81 251 GLY A O 1
ATOM 2024 N N . LEU A 1 252 ? 4.692 27.913 -20.619 1.00 67.81 252 LEU A N 1
ATOM 2025 C CA . LEU A 1 252 ? 5.675 26.826 -20.664 1.00 67.81 252 LEU A CA 1
ATOM 2026 C C . LEU A 1 252 ? 6.317 26.746 -22.060 1.00 67.81 252 LEU A C 1
ATOM 2028 O O . LEU A 1 252 ? 5.626 26.805 -23.076 1.00 67.81 252 LEU A O 1
ATOM 2032 N N . GLU A 1 253 ? 7.641 26.611 -22.112 1.00 61.69 253 GLU A N 1
ATOM 2033 C CA . GLU A 1 253 ? 8.380 26.532 -23.374 1.00 61.69 253 GLU A CA 1
ATOM 2034 C C . GLU A 1 253 ? 8.229 25.143 -24.032 1.00 61.69 253 GLU A C 1
ATOM 2036 O O . GLU A 1 253 ? 8.384 24.111 -23.380 1.00 61.69 253 GLU A O 1
ATOM 2041 N N . ASN A 1 254 ? 7.944 25.143 -25.342 1.00 68.19 254 ASN A N 1
ATOM 2042 C CA . ASN A 1 254 ? 7.976 24.040 -26.319 1.00 68.19 254 ASN A CA 1
ATOM 2043 C C . ASN A 1 254 ? 7.701 22.612 -25.789 1.00 68.19 254 ASN A C 1
ATOM 2045 O O . ASN A 1 254 ? 6.562 22.150 -25.842 1.00 68.19 254 ASN A O 1
ATOM 2049 N N . ASP A 1 255 ? 8.732 21.891 -25.328 1.00 74.38 255 ASP A N 1
ATOM 2050 C CA . ASP A 1 255 ? 8.627 20.471 -24.957 1.00 74.38 255 ASP A CA 1
ATOM 2051 C C . ASP A 1 255 ? 7.767 20.241 -23.714 1.00 74.38 255 ASP A C 1
ATOM 2053 O O . ASP A 1 255 ? 7.002 19.278 -23.656 1.00 74.38 255 ASP A O 1
ATOM 2057 N N . ASP A 1 256 ? 7.852 21.127 -22.722 1.00 78.88 256 ASP A N 1
ATOM 2058 C CA . ASP A 1 256 ? 7.064 20.975 -21.503 1.00 78.88 256 ASP A CA 1
ATOM 2059 C C . ASP A 1 256 ? 5.581 21.215 -21.787 1.00 78.88 256 ASP A C 1
ATOM 2061 O O . ASP A 1 256 ? 4.740 20.491 -21.259 1.00 78.88 256 ASP A O 1
ATOM 2065 N N . ALA A 1 257 ? 5.247 22.148 -22.684 1.00 79.50 257 ALA A N 1
ATOM 2066 C CA . ALA A 1 257 ? 3.867 22.371 -23.110 1.00 79.50 257 ALA A CA 1
ATOM 2067 C C . ALA A 1 257 ? 3.269 21.120 -23.780 1.00 79.50 257 ALA A C 1
ATOM 2069 O O . ALA A 1 257 ? 2.200 20.664 -23.376 1.00 79.50 257 ALA A O 1
ATOM 2070 N N . ALA A 1 258 ? 3.995 20.503 -24.718 1.00 82.00 258 ALA A N 1
ATOM 2071 C CA . ALA A 1 258 ? 3.540 19.296 -25.415 1.00 82.00 258 ALA A CA 1
ATOM 2072 C C . ALA A 1 258 ? 3.398 18.083 -24.473 1.00 82.00 258 ALA A C 1
ATOM 2074 O O . ALA A 1 258 ? 2.471 17.278 -24.598 1.00 82.00 258 ALA A O 1
ATOM 2075 N N . LYS A 1 259 ? 4.294 17.948 -23.486 1.00 86.31 259 LYS A N 1
ATOM 2076 C CA . LYS A 1 259 ? 4.177 16.920 -22.440 1.00 86.31 259 LYS A CA 1
ATOM 2077 C C . LYS A 1 259 ? 2.937 17.131 -21.569 1.00 86.31 259 LYS A C 1
ATOM 2079 O O . LYS A 1 259 ? 2.300 16.156 -21.170 1.00 86.31 259 LYS A O 1
ATOM 2084 N N . GLU A 1 260 ? 2.598 18.375 -21.240 1.00 82.25 260 GLU A N 1
ATOM 2085 C CA . GLU A 1 260 ? 1.398 18.683 -20.457 1.00 82.25 260 GLU A CA 1
ATOM 2086 C C . GLU A 1 260 ? 0.104 18.487 -21.235 1.00 82.25 260 GLU A C 1
ATOM 2088 O O . GLU A 1 260 ? -0.844 17.923 -20.688 1.00 82.25 260 GLU A O 1
ATOM 2093 N N . GLU A 1 261 ? 0.086 18.863 -22.509 1.00 84.00 261 GLU A N 1
ATOM 2094 C CA . GLU A 1 261 ? -1.029 18.592 -23.416 1.00 84.00 261 GLU A CA 1
ATOM 2095 C C . GLU A 1 261 ? -1.333 17.087 -23.470 1.00 84.00 261 GLU A C 1
ATOM 2097 O O . GLU A 1 261 ? -2.464 16.668 -23.226 1.00 84.00 261 GLU A O 1
ATOM 2102 N N . ALA A 1 262 ? -0.304 16.241 -23.597 1.00 86.44 262 ALA A N 1
ATOM 2103 C CA . ALA A 1 262 ? -0.473 14.787 -23.573 1.00 86.44 262 ALA A CA 1
ATOM 2104 C C . ALA A 1 262 ? -1.084 14.254 -22.258 1.00 86.44 262 ALA A C 1
ATOM 2106 O O . ALA A 1 262 ? -1.800 13.244 -22.253 1.00 86.44 262 ALA A O 1
ATOM 2107 N N . ARG A 1 263 ? -0.791 14.892 -21.115 1.00 86.50 263 ARG A N 1
ATOM 2108 C CA . ARG A 1 263 ? -1.382 14.529 -19.813 1.00 86.50 263 ARG A CA 1
ATOM 2109 C C . ARG A 1 263 ? -2.829 15.007 -19.705 1.00 86.50 263 ARG A C 1
ATOM 2111 O O . ARG A 1 263 ? -3.664 14.262 -19.191 1.00 86.50 263 ARG A O 1
ATOM 2118 N N . LEU A 1 264 ? -3.121 16.209 -20.195 1.00 83.12 264 LEU A N 1
ATOM 2119 C CA . LEU A 1 264 ? -4.466 16.784 -20.260 1.00 83.12 264 LEU A CA 1
ATOM 2120 C C . LEU A 1 264 ? -5.400 15.953 -21.141 1.00 83.12 264 LEU A C 1
ATOM 2122 O O . LEU A 1 264 ? -6.505 15.623 -20.707 1.00 83.12 264 LEU A O 1
ATOM 2126 N N . ASP A 1 265 ? -4.943 15.549 -22.323 1.00 85.12 265 ASP A N 1
ATOM 2127 C CA . ASP A 1 265 ? -5.699 14.685 -23.231 1.00 85.12 265 ASP A CA 1
ATOM 2128 C C . ASP A 1 265 ? -6.038 13.352 -22.563 1.00 85.12 265 ASP A C 1
ATOM 2130 O O . ASP A 1 265 ? -7.194 12.923 -22.532 1.00 85.12 265 ASP A O 1
ATOM 2134 N N . ALA A 1 266 ? -5.043 12.718 -21.933 1.00 86.25 266 ALA A N 1
ATOM 2135 C CA . ALA A 1 266 ? -5.244 11.461 -21.221 1.00 86.25 266 ALA A CA 1
ATOM 2136 C C . ALA A 1 266 ? -6.236 11.591 -20.052 1.00 86.25 266 ALA A C 1
ATOM 2138 O O . ALA A 1 266 ? -6.998 10.658 -19.788 1.00 86.25 266 ALA A O 1
ATOM 2139 N N . ALA A 1 267 ? -6.230 12.726 -19.351 1.00 83.88 267 ALA A N 1
ATOM 2140 C CA . ALA A 1 267 ? -7.138 12.989 -18.241 1.00 83.88 267 ALA A CA 1
ATOM 2141 C C . ALA A 1 267 ? -8.558 13.300 -18.715 1.00 83.88 267 ALA A C 1
ATOM 2143 O O . ALA A 1 267 ? -9.518 12.847 -18.098 1.00 83.88 267 ALA A O 1
ATOM 2144 N N . THR A 1 268 ? -8.695 14.019 -19.827 1.00 83.19 268 THR A N 1
ATOM 2145 C CA . THR A 1 268 ? -9.993 14.328 -20.437 1.00 83.19 268 THR A CA 1
ATOM 2146 C C . THR A 1 268 ? -10.711 13.047 -20.839 1.00 83.19 268 THR A C 1
ATOM 2148 O O . THR A 1 268 ? -11.845 12.833 -20.411 1.00 83.19 268 THR A O 1
ATOM 2151 N N . VAL A 1 269 ? -10.014 12.149 -21.546 1.00 84.06 269 VAL A N 1
ATOM 2152 C CA . VAL A 1 269 ? -10.543 10.824 -21.910 1.00 84.06 269 VAL A CA 1
ATOM 2153 C C . VAL A 1 269 ? -10.950 10.037 -20.659 1.00 84.06 269 VAL A C 1
ATOM 2155 O O . VAL A 1 269 ? -12.049 9.495 -20.602 1.00 84.06 269 VAL A O 1
ATOM 2158 N N . LEU A 1 270 ? -10.107 10.028 -19.617 1.00 83.31 270 LEU A N 1
ATOM 2159 C CA . LEU A 1 270 ? -10.405 9.320 -18.367 1.00 83.31 270 LEU A CA 1
ATOM 2160 C C . LEU A 1 270 ? -11.686 9.829 -17.686 1.00 83.31 270 LEU A C 1
ATOM 2162 O O . LEU A 1 270 ? -12.475 9.019 -17.203 1.00 83.31 270 LEU A O 1
ATOM 2166 N N . ILE A 1 271 ? -11.905 11.146 -17.646 1.00 78.31 271 ILE A N 1
ATOM 2167 C CA . ILE A 1 271 ? -13.113 11.720 -17.039 1.00 78.31 271 ILE A CA 1
ATOM 2168 C C . ILE A 1 271 ? -14.355 11.420 -17.880 1.00 78.31 271 ILE A C 1
ATOM 2170 O O . ILE A 1 271 ? -15.401 11.103 -17.321 1.00 78.31 271 ILE A O 1
ATOM 2174 N N . GLU A 1 272 ? -14.272 11.511 -19.207 1.00 81.94 272 GLU A N 1
ATOM 2175 C CA . GLU A 1 272 ? -15.400 11.170 -20.086 1.00 81.94 272 GLU A CA 1
ATOM 2176 C C . GLU A 1 272 ? -15.831 9.707 -19.929 1.00 81.94 272 GLU A C 1
ATOM 2178 O O . GLU A 1 272 ? -17.028 9.403 -19.898 1.00 81.94 272 GLU A O 1
ATOM 2183 N N . ASP A 1 273 ? -14.862 8.812 -19.756 1.00 79.31 273 ASP A N 1
ATOM 2184 C CA . ASP A 1 273 ? -15.117 7.407 -19.463 1.00 79.31 273 ASP A CA 1
ATOM 2185 C C . ASP A 1 273 ? -15.787 7.220 -18.096 1.00 79.31 273 ASP A C 1
ATOM 2187 O O . ASP A 1 273 ? -16.765 6.480 -17.995 1.00 79.31 273 ASP A O 1
ATOM 2191 N N . TRP A 1 274 ? -15.313 7.910 -17.053 1.00 77.56 274 TRP A N 1
ATOM 2192 C CA . TRP A 1 274 ? -15.947 7.871 -15.731 1.00 77.56 274 TRP A CA 1
ATOM 2193 C C . TRP A 1 274 ? -17.375 8.407 -15.750 1.00 77.56 274 TRP A C 1
ATOM 2195 O O . TRP A 1 274 ? -18.252 7.785 -15.158 1.00 77.56 274 TRP A O 1
ATOM 2205 N N . ASP A 1 275 ? -17.642 9.504 -16.461 1.00 76.50 275 ASP A N 1
ATOM 2206 C CA . ASP A 1 275 ? -19.002 10.030 -16.626 1.00 76.50 275 ASP A CA 1
ATOM 2207 C C . ASP A 1 275 ? -19.920 8.983 -17.279 1.00 76.50 275 ASP A C 1
ATOM 2209 O O . ASP A 1 275 ? -21.068 8.802 -16.866 1.00 76.50 275 ASP A O 1
ATOM 2213 N N . THR A 1 276 ? -19.400 8.256 -18.271 1.00 80.44 276 THR A N 1
ATOM 2214 C CA . THR A 1 276 ? -20.135 7.195 -18.971 1.00 80.44 276 THR A CA 1
ATOM 2215 C C . THR A 1 276 ? -20.369 5.979 -18.070 1.00 80.44 276 THR A C 1
ATOM 2217 O O . THR A 1 276 ? -21.476 5.442 -18.027 1.00 80.44 276 THR A O 1
ATOM 2220 N N . GLU A 1 277 ? -19.361 5.550 -17.307 1.00 75.19 277 GLU A N 1
ATOM 2221 C CA . GLU A 1 277 ? -19.477 4.449 -16.344 1.00 75.19 277 GLU A CA 1
ATOM 2222 C C . GLU A 1 277 ? -20.458 4.788 -15.213 1.00 75.19 277 GLU A C 1
ATOM 2224 O O . GLU A 1 277 ? -21.305 3.963 -14.869 1.00 75.19 277 GLU A O 1
ATOM 2229 N N . VAL A 1 278 ? -20.411 6.010 -14.677 1.00 73.19 278 VAL A N 1
ATOM 2230 C CA . VAL A 1 278 ? -21.361 6.499 -13.667 1.00 73.19 278 VAL A CA 1
ATOM 2231 C C . VAL A 1 278 ? -22.778 6.544 -14.233 1.00 73.19 278 VAL A C 1
ATOM 2233 O O . VAL A 1 278 ? -23.713 6.121 -13.551 1.00 73.19 278 VAL A O 1
ATOM 2236 N N . ALA A 1 279 ? -22.961 7.005 -15.474 1.00 76.62 279 ALA A N 1
ATOM 2237 C CA . ALA A 1 279 ? -24.260 6.969 -16.141 1.00 76.62 279 ALA A CA 1
ATOM 2238 C C . ALA A 1 279 ? -24.786 5.529 -16.269 1.00 76.62 279 ALA A C 1
ATOM 2240 O O . ALA A 1 279 ? -25.906 5.255 -15.845 1.00 76.62 279 ALA A O 1
ATOM 2241 N N . HIS A 1 280 ? -23.957 4.589 -16.733 1.00 76.81 280 HIS A N 1
ATOM 2242 C CA . HIS A 1 280 ? -24.331 3.175 -16.822 1.00 76.81 280 HIS A CA 1
ATOM 2243 C C . HIS A 1 280 ? -24.661 2.555 -15.458 1.00 76.81 280 HIS A C 1
ATOM 2245 O O . HIS A 1 280 ? -25.630 1.806 -15.345 1.00 76.81 280 HIS A O 1
ATOM 2251 N N . ILE A 1 281 ? -23.889 2.856 -14.410 1.00 70.38 281 ILE A N 1
ATOM 2252 C CA . ILE A 1 281 ? -24.182 2.385 -13.050 1.00 70.38 281 ILE A CA 1
ATOM 2253 C C . ILE A 1 281 ? -25.517 2.957 -12.577 1.00 70.38 281 ILE A C 1
ATOM 2255 O O . ILE A 1 281 ? -26.328 2.214 -12.032 1.00 70.38 281 ILE A O 1
ATOM 2259 N N . ASN A 1 282 ? -25.777 4.243 -12.808 1.00 76.31 282 ASN A N 1
ATOM 2260 C CA . ASN A 1 282 ? -27.045 4.870 -12.442 1.00 76.31 282 ASN A CA 1
ATOM 2261 C C . ASN A 1 282 ? -28.230 4.264 -13.202 1.00 76.31 282 ASN A C 1
ATOM 2263 O O . ASN A 1 282 ? -29.286 4.070 -12.599 1.00 76.31 282 ASN A O 1
ATOM 2267 N N . ASP A 1 283 ? -28.057 3.905 -14.473 1.00 84.81 283 ASP A N 1
ATOM 2268 C CA . ASP A 1 283 ? -29.074 3.200 -15.255 1.00 84.81 283 ASP A CA 1
ATOM 2269 C C . ASP A 1 283 ? -29.336 1.798 -14.687 1.00 84.81 283 ASP A C 1
ATOM 2271 O O . ASP A 1 283 ? -30.485 1.437 -14.427 1.00 84.81 283 ASP A O 1
ATOM 2275 N N . ILE A 1 284 ? -28.276 1.036 -14.388 1.00 79.81 284 ILE A N 1
ATOM 2276 C CA . ILE A 1 284 ? -28.374 -0.295 -13.768 1.00 79.81 284 ILE A CA 1
ATOM 2277 C C . ILE A 1 284 ? -29.047 -0.209 -12.396 1.00 79.81 284 ILE A C 1
ATOM 2279 O O . ILE A 1 284 ? -29.940 -1.001 -12.100 1.00 79.81 284 ILE A O 1
ATOM 2283 N N . VAL A 1 285 ? -28.650 0.747 -11.554 1.00 76.00 285 VAL A N 1
ATOM 2284 C CA . VAL A 1 285 ? -29.270 0.993 -10.245 1.00 76.00 285 VAL A CA 1
ATOM 2285 C C . VAL A 1 285 ? -30.732 1.381 -10.432 1.00 76.00 285 VAL A C 1
ATOM 2287 O O . VAL A 1 285 ? -31.594 0.837 -9.748 1.00 76.00 285 VAL A O 1
ATOM 2290 N N . GLY A 1 286 ? -31.038 2.264 -11.382 1.00 81.62 286 GLY A N 1
ATOM 2291 C CA . GLY A 1 286 ? -32.402 2.655 -11.721 1.00 81.62 286 GLY A CA 1
ATOM 2292 C C . GLY A 1 286 ? -33.266 1.462 -12.127 1.00 81.62 286 GLY A C 1
ATOM 2293 O O . GLY A 1 286 ? -34.417 1.361 -11.700 1.00 81.62 286 GLY A O 1
ATOM 2294 N N . ASP A 1 287 ? -32.717 0.527 -12.892 1.00 83.12 287 ASP A N 1
ATOM 2295 C CA . ASP A 1 287 ? -33.423 -0.676 -13.327 1.00 83.12 287 ASP A CA 1
ATOM 2296 C C . ASP A 1 287 ? -33.529 -1.739 -12.225 1.00 83.12 287 ASP A C 1
ATOM 2298 O O . ASP A 1 287 ? -34.585 -2.362 -12.078 1.00 83.12 287 ASP A O 1
ATOM 2302 N N . LEU A 1 288 ? -32.509 -1.883 -11.372 1.00 73.69 288 LEU A N 1
ATOM 2303 C CA . LEU A 1 288 ? -32.593 -2.698 -10.155 1.00 73.69 288 LEU A CA 1
ATOM 2304 C C . LEU A 1 288 ? -33.660 -2.161 -9.195 1.00 73.69 288 LEU A C 1
ATOM 2306 O O . LEU A 1 288 ? -34.418 -2.941 -8.621 1.00 73.69 288 LEU A O 1
ATOM 2310 N N . MET A 1 289 ? -33.761 -0.842 -9.036 1.00 73.06 289 MET A N 1
ATOM 2311 C CA . MET A 1 289 ? -34.748 -0.206 -8.158 1.00 73.06 289 MET A CA 1
ATOM 2312 C C . MET A 1 289 ? -36.185 -0.381 -8.666 1.00 73.06 289 MET A C 1
ATOM 2314 O O . MET A 1 289 ? -37.106 -0.455 -7.857 1.00 73.06 289 MET A O 1
ATOM 2318 N N . LYS A 1 290 ? -36.384 -0.515 -9.984 1.00 80.88 290 LYS A N 1
ATOM 2319 C CA . LYS A 1 290 ? -37.681 -0.866 -10.596 1.00 80.88 290 LYS A CA 1
ATOM 2320 C C . LYS A 1 290 ? -38.005 -2.360 -10.497 1.00 80.88 290 LYS A C 1
ATOM 2322 O O . LYS A 1 290 ? -39.101 -2.777 -10.877 1.00 80.88 290 LYS A O 1
ATOM 2327 N N . HIS A 1 291 ? -37.073 -3.196 -10.036 1.00 83.69 291 HIS A N 1
ATOM 2328 C CA . HIS A 1 291 ? -37.309 -4.627 -9.949 1.00 83.69 291 HIS A CA 1
ATOM 2329 C C . HIS A 1 291 ? -38.309 -4.935 -8.812 1.00 83.69 291 HIS A C 1
ATOM 2331 O O . HIS A 1 291 ? -38.011 -4.655 -7.646 1.00 83.69 291 HIS A O 1
ATOM 2337 N N . PRO A 1 292 ? -39.453 -5.604 -9.080 1.00 79.44 292 PRO A N 1
ATOM 2338 C CA . PRO A 1 292 ? -40.561 -5.720 -8.120 1.00 79.44 292 PRO A CA 1
ATOM 2339 C C . PRO A 1 292 ? -40.199 -6.367 -6.777 1.00 79.44 292 PRO A C 1
ATOM 2341 O O . PRO A 1 292 ? -40.820 -6.086 -5.754 1.00 79.44 292 PRO A O 1
ATOM 2344 N N . ARG A 1 293 ? -39.203 -7.264 -6.763 1.00 74.69 293 ARG A N 1
ATOM 2345 C CA . ARG A 1 293 ? -38.713 -7.884 -5.519 1.00 74.69 293 ARG A CA 1
ATOM 2346 C C . ARG A 1 293 ? -37.864 -6.928 -4.684 1.00 74.69 293 ARG A C 1
ATOM 2348 O O . ARG A 1 293 ? -37.998 -6.931 -3.469 1.00 74.69 293 ARG A O 1
ATOM 2355 N N . ILE A 1 294 ? -37.035 -6.111 -5.332 1.00 71.75 294 ILE A N 1
ATOM 2356 C CA . ILE A 1 294 ? -36.124 -5.175 -4.662 1.00 71.75 294 ILE A CA 1
ATOM 2357 C C . ILE A 1 294 ? -36.921 -3.992 -4.125 1.00 71.75 294 ILE A C 1
ATOM 2359 O O . ILE A 1 294 ? -36.763 -3.634 -2.963 1.00 71.75 294 ILE A O 1
ATOM 2363 N N . GLU A 1 295 ? -37.855 -3.464 -4.917 1.00 77.75 295 GLU A N 1
ATOM 2364 C CA . GLU A 1 295 ? -38.778 -2.420 -4.472 1.00 77.75 295 GLU A CA 1
ATOM 2365 C C . GLU A 1 295 ? -39.593 -2.882 -3.253 1.00 77.75 295 GLU A C 1
ATOM 2367 O O . GLU A 1 295 ? -39.678 -2.173 -2.250 1.00 77.75 295 GLU A O 1
ATOM 2372 N N . LYS A 1 296 ? -40.143 -4.105 -3.289 1.00 77.44 296 LYS A N 1
ATOM 2373 C CA . LYS A 1 296 ? -40.917 -4.665 -2.174 1.00 77.44 296 LYS A CA 1
ATOM 2374 C C . LYS A 1 296 ? -40.064 -4.885 -0.922 1.00 77.44 296 LYS A C 1
ATOM 2376 O O . LYS A 1 296 ? -40.505 -4.514 0.165 1.00 77.44 296 LYS A O 1
ATOM 2381 N N . ASP A 1 297 ? -38.866 -5.447 -1.058 1.00 75.69 297 ASP A N 1
ATOM 2382 C CA . ASP A 1 297 ? -37.965 -5.685 0.076 1.00 75.69 297 ASP A CA 1
ATOM 2383 C C . ASP A 1 297 ? -37.445 -4.377 0.679 1.00 75.69 297 ASP A C 1
ATOM 2385 O O . ASP A 1 297 ? -37.418 -4.239 1.903 1.00 75.69 297 ASP A O 1
ATOM 2389 N N . LEU A 1 298 ? -37.097 -3.387 -0.149 1.00 74.75 298 LEU A N 1
ATOM 2390 C CA . LEU A 1 298 ? -36.714 -2.055 0.319 1.00 74.75 298 LEU A CA 1
ATOM 2391 C C . LEU A 1 298 ? -37.864 -1.375 1.047 1.00 74.75 298 LEU A C 1
ATOM 2393 O O . LEU A 1 298 ? -37.637 -0.788 2.099 1.00 74.75 298 LEU A O 1
ATOM 2397 N N . ARG A 1 299 ? -39.096 -1.495 0.548 1.00 75.75 299 ARG A N 1
ATOM 2398 C CA . ARG A 1 299 ? -40.278 -0.916 1.196 1.00 75.75 299 ARG A CA 1
ATOM 2399 C C . ARG A 1 299 ? -40.558 -1.563 2.552 1.00 75.75 299 ARG A C 1
ATOM 2401 O O . ARG A 1 299 ? -40.797 -0.851 3.521 1.00 75.75 299 ARG A O 1
ATOM 2408 N N . ILE A 1 300 ? -40.435 -2.889 2.650 1.00 81.50 300 ILE A N 1
ATOM 2409 C CA . ILE A 1 300 ? -40.559 -3.620 3.921 1.00 81.50 300 ILE A CA 1
ATOM 2410 C C . ILE A 1 300 ? -39.458 -3.194 4.902 1.00 81.50 300 ILE A C 1
ATOM 2412 O O . ILE A 1 300 ? -39.749 -2.934 6.070 1.00 81.50 300 ILE A O 1
ATOM 2416 N N . ARG A 1 301 ?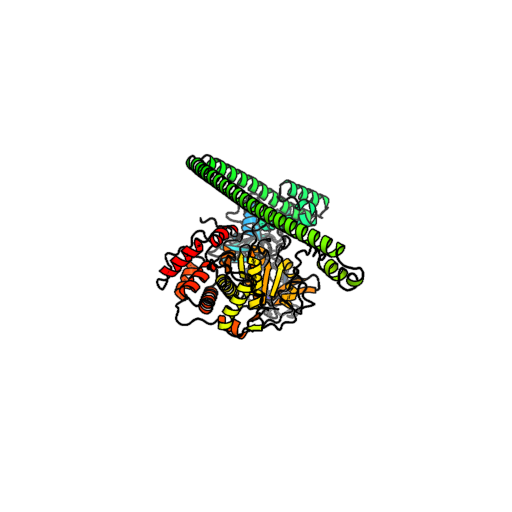 -38.203 -3.091 4.446 1.00 75.00 301 ARG A N 1
ATOM 2417 C CA . ARG A 1 301 ? -37.073 -2.664 5.289 1.00 75.00 301 ARG A CA 1
ATOM 2418 C C . ARG A 1 301 ? -37.205 -1.209 5.730 1.00 75.00 301 ARG A C 1
ATOM 2420 O O . ARG A 1 301 ? -36.987 -0.930 6.903 1.00 75.00 301 ARG A O 1
ATOM 2427 N N . PHE A 1 302 ? -37.626 -0.307 4.843 1.00 75.31 302 PHE A N 1
ATOM 2428 C CA . PHE A 1 302 ? -37.897 1.088 5.190 1.00 75.31 302 PHE A CA 1
ATOM 2429 C C . PHE A 1 302 ? -39.020 1.197 6.215 1.00 75.31 302 PHE A C 1
ATOM 2431 O O . PHE A 1 302 ? -38.852 1.886 7.211 1.00 75.31 302 PHE A O 1
ATOM 2438 N N . GLU A 1 303 ? -40.140 0.495 6.031 1.00 81.94 303 GLU A N 1
ATOM 2439 C CA . GLU A 1 303 ? -41.243 0.505 7.000 1.00 81.94 303 GLU A CA 1
ATOM 2440 C C . GLU A 1 303 ? -40.839 -0.095 8.356 1.00 81.94 303 GLU A C 1
ATOM 2442 O O . GLU A 1 303 ? -41.272 0.397 9.402 1.00 81.94 303 GLU A O 1
ATOM 2447 N N . ALA A 1 304 ? -39.999 -1.134 8.360 1.00 81.56 304 ALA A N 1
ATOM 2448 C CA . ALA A 1 304 ? -39.458 -1.725 9.581 1.00 81.56 304 ALA A CA 1
ATOM 2449 C C . ALA A 1 304 ? -38.510 -0.762 10.313 1.00 81.56 304 ALA A C 1
ATOM 2451 O O . ALA A 1 304 ? -38.633 -0.591 11.527 1.00 81.56 304 ALA A O 1
ATOM 2452 N N . GLU A 1 305 ? -37.625 -0.088 9.580 1.00 74.38 305 GLU A N 1
ATOM 2453 C CA . GLU A 1 305 ? -36.673 0.877 10.132 1.00 74.38 305 GLU A CA 1
ATOM 2454 C C . GLU A 1 305 ? -37.380 2.138 10.649 1.00 74.38 305 GLU A C 1
ATOM 2456 O O . GLU A 1 305 ? -37.077 2.632 11.734 1.00 74.38 305 GLU A O 1
ATOM 2461 N N . LEU A 1 306 ? -38.406 2.616 9.941 1.00 78.81 306 LEU A N 1
ATOM 2462 C CA . LEU A 1 306 ? -39.214 3.761 10.368 1.00 78.81 306 LEU A CA 1
ATOM 2463 C C . LEU A 1 306 ? -40.005 3.436 11.644 1.00 78.81 306 LEU A C 1
ATOM 2465 O O . LEU A 1 306 ? -40.050 4.246 12.569 1.00 78.81 306 LEU A O 1
ATOM 2469 N N . LYS A 1 307 ? -40.559 2.219 11.748 1.00 83.06 307 LYS A N 1
ATOM 2470 C CA . LYS A 1 307 ? -41.191 1.728 12.987 1.00 83.06 307 LYS A CA 1
ATOM 2471 C C . LYS A 1 307 ? -40.194 1.578 14.131 1.00 83.06 307 LYS A C 1
ATOM 2473 O O . LYS A 1 307 ? -40.544 1.887 15.269 1.00 83.06 307 LYS A O 1
ATOM 2478 N N . ARG A 1 308 ? -38.977 1.107 13.850 1.00 81.94 308 ARG A N 1
ATOM 2479 C CA . ARG A 1 308 ? -37.910 0.995 14.848 1.00 81.94 308 ARG A CA 1
ATOM 2480 C C . ARG A 1 308 ? -37.550 2.375 15.399 1.00 81.94 308 ARG A C 1
ATOM 2482 O O . ARG A 1 308 ? -37.630 2.557 16.610 1.00 81.94 308 ARG A O 1
ATOM 2489 N N . ARG A 1 309 ? -37.276 3.350 14.526 1.00 76.56 309 ARG A N 1
ATOM 2490 C CA . ARG A 1 309 ? -36.943 4.728 14.925 1.00 76.56 309 ARG A CA 1
ATOM 2491 C C . ARG A 1 309 ? -38.063 5.418 15.695 1.00 76.56 309 ARG A C 1
ATOM 2493 O O . ARG A 1 309 ? -37.787 6.097 16.676 1.00 76.56 309 ARG A O 1
ATOM 2500 N N . MET A 1 310 ? -39.324 5.212 15.306 1.00 78.88 310 MET A N 1
ATOM 2501 C CA . MET A 1 310 ? -40.464 5.741 16.068 1.00 78.88 310 MET A CA 1
ATOM 2502 C C . MET A 1 310 ? -40.522 5.157 17.484 1.00 78.88 310 MET A C 1
ATOM 2504 O O . MET A 1 310 ? -40.701 5.894 18.446 1.00 78.88 310 MET A O 1
ATOM 2508 N N . LYS A 1 311 ? -40.315 3.845 17.630 1.00 84.38 311 LYS A N 1
ATOM 2509 C CA . LYS A 1 311 ? -40.354 3.167 18.934 1.00 84.38 311 LYS A CA 1
ATOM 2510 C C . LYS A 1 311 ? -39.164 3.530 19.832 1.00 84.38 311 LYS A C 1
ATOM 2512 O O . LYS A 1 311 ? -39.284 3.511 21.055 1.00 84.38 311 LYS A O 1
ATOM 2517 N N . GLU A 1 312 ? -38.017 3.814 19.226 1.00 78.31 312 GLU A N 1
ATOM 2518 C CA . GLU A 1 312 ? -36.808 4.285 19.905 1.00 78.31 312 GLU A CA 1
ATOM 2519 C C . GLU A 1 312 ? -37.003 5.722 20.408 1.00 78.31 312 GLU A C 1
ATOM 2521 O O . GLU A 1 312 ? -36.849 5.968 21.600 1.00 78.31 312 GLU A O 1
ATOM 2526 N N . SER A 1 313 ? -37.530 6.611 19.560 1.00 76.19 313 SER A N 1
ATOM 2527 C CA . SER A 1 313 ? -37.892 7.982 19.943 1.00 76.19 313 SER A CA 1
ATOM 2528 C C . SER A 1 313 ? -38.988 8.040 21.022 1.00 76.19 313 SER A C 1
ATOM 2530 O O . SER A 1 313 ? -38.893 8.834 21.955 1.00 76.19 313 SER A O 1
ATOM 2532 N N . GLU A 1 314 ? -40.002 7.167 20.967 1.00 82.31 314 GLU A N 1
ATOM 2533 C CA . GLU A 1 314 ? -41.015 7.056 22.032 1.00 82.31 314 GLU A CA 1
ATOM 2534 C C . GLU A 1 314 ? -40.411 6.604 23.370 1.00 82.31 314 GLU A C 1
ATOM 2536 O O . GLU A 1 314 ? -40.837 7.061 24.432 1.00 82.31 314 GLU A O 1
ATOM 2541 N N . ARG A 1 315 ? -39.410 5.715 23.340 1.00 83.69 315 ARG A N 1
ATOM 2542 C CA . ARG A 1 315 ? -38.692 5.283 24.547 1.00 83.69 315 ARG A CA 1
ATOM 2543 C C . ARG A 1 315 ? -37.829 6.393 25.128 1.00 83.69 315 ARG A C 1
ATOM 2545 O O . ARG A 1 315 ? -37.823 6.543 26.347 1.00 83.69 315 ARG A O 1
ATOM 2552 N N . GLU A 1 316 ? -37.134 7.148 24.286 1.00 79.31 316 GLU A N 1
ATOM 2553 C CA . GLU A 1 316 ? -36.332 8.301 24.705 1.00 79.31 316 GLU A CA 1
ATOM 2554 C C . GLU A 1 316 ? -37.212 9.371 25.362 1.00 79.31 316 GLU A C 1
ATOM 2556 O O . GLU A 1 316 ? -36.914 9.805 26.474 1.00 79.31 316 GLU A O 1
ATOM 2561 N N . LEU A 1 317 ? -38.356 9.703 24.752 1.00 81.50 317 LEU A N 1
ATOM 2562 C CA . LEU A 1 317 ? -39.323 10.650 25.318 1.00 81.50 317 LEU A CA 1
ATOM 2563 C C . LEU A 1 317 ? -39.888 10.189 26.670 1.00 81.50 317 LEU A C 1
ATOM 2565 O O . LEU A 1 317 ? -40.059 11.000 27.580 1.00 81.50 317 LEU A O 1
ATOM 2569 N N . GLU A 1 318 ? -40.181 8.896 26.839 1.00 82.69 318 GLU A N 1
ATOM 2570 C CA . GLU A 1 318 ? -40.680 8.376 28.120 1.00 82.69 318 GLU A CA 1
ATOM 2571 C C . GLU A 1 318 ? -39.581 8.339 29.197 1.00 82.69 318 GLU A C 1
ATOM 2573 O O . GLU A 1 318 ? -39.862 8.611 30.367 1.00 82.69 318 GLU A O 1
ATOM 2578 N N . GLN A 1 319 ? -38.328 8.062 28.821 1.00 80.56 319 GLN A N 1
ATOM 2579 C CA . GLN A 1 319 ? -37.180 8.140 29.732 1.00 80.56 319 GLN A CA 1
ATOM 2580 C C . GLN A 1 319 ? -36.907 9.579 30.179 1.00 80.56 319 GLN A C 1
ATOM 2582 O O . GLN A 1 319 ? -36.709 9.813 31.373 1.00 80.56 319 GLN A O 1
ATOM 2587 N N . GLU A 1 320 ? -36.963 10.541 29.259 1.00 78.81 320 GLU A N 1
ATOM 2588 C CA . GLU A 1 320 ? -36.821 11.968 29.560 1.00 78.81 320 GLU A CA 1
ATOM 2589 C C . GLU A 1 320 ? -37.940 12.435 30.500 1.00 78.81 320 GLU A C 1
ATOM 2591 O O . GLU A 1 320 ? -37.677 13.029 31.547 1.00 78.81 320 GLU A O 1
ATOM 2596 N N . ARG A 1 321 ? -39.190 12.033 30.231 1.00 84.31 321 ARG A N 1
ATOM 2597 C CA . ARG A 1 321 ? -40.328 12.341 31.109 1.00 84.31 321 ARG A CA 1
ATOM 2598 C C . ARG A 1 321 ? -40.164 11.755 32.514 1.00 84.31 321 ARG A C 1
ATOM 2600 O O . ARG A 1 321 ? -40.535 12.397 33.498 1.00 84.31 321 ARG A O 1
ATOM 2607 N N . GLN A 1 322 ? -39.632 10.540 32.636 1.00 82.19 322 GLN A N 1
ATOM 2608 C CA . GLN A 1 322 ? -39.378 9.909 33.935 1.00 82.19 322 GLN A CA 1
ATOM 2609 C C . GLN A 1 322 ? -38.222 10.578 34.686 1.00 82.19 322 GLN A C 1
ATOM 2611 O O . GLN A 1 322 ? -38.327 10.768 35.902 1.00 82.19 322 GLN A O 1
ATOM 2616 N N . ALA A 1 323 ? -37.166 10.992 33.983 1.00 80.44 323 ALA A N 1
ATOM 2617 C CA . ALA A 1 323 ? -36.068 11.766 34.556 1.00 80.44 323 ALA A CA 1
ATOM 2618 C C . ALA A 1 323 ? -36.545 13.141 35.059 1.00 80.44 323 ALA A C 1
ATOM 2620 O O . ALA A 1 323 ? -36.183 13.555 36.164 1.00 80.44 323 ALA A O 1
ATOM 2621 N N . ASP A 1 324 ? -37.432 13.803 34.318 1.00 80.81 324 ASP A N 1
ATOM 2622 C CA . ASP A 1 324 ? -38.041 15.075 34.713 1.00 80.81 324 ASP A CA 1
ATOM 2623 C C . ASP A 1 324 ? -38.948 14.937 35.937 1.00 80.81 324 ASP A C 1
ATOM 2625 O O . ASP A 1 324 ? -38.878 15.743 36.867 1.00 80.81 324 ASP A O 1
ATOM 2629 N N . ILE A 1 325 ? -39.766 13.883 36.001 1.00 84.50 325 ILE A N 1
ATOM 2630 C CA . ILE A 1 325 ? -40.579 13.599 37.191 1.00 84.50 325 ILE A CA 1
ATOM 2631 C C . ILE A 1 325 ? -39.673 13.336 38.400 1.00 84.50 325 ILE A C 1
ATOM 2633 O O . ILE A 1 325 ? -39.919 13.881 39.480 1.00 84.50 325 ILE A O 1
ATOM 2637 N N . ALA A 1 326 ? -38.604 12.554 38.231 1.00 81.88 326 ALA A N 1
ATOM 2638 C CA . ALA A 1 326 ? -37.648 12.289 39.300 1.00 81.88 326 ALA A CA 1
ATOM 2639 C C . ALA A 1 326 ? -36.974 13.587 39.778 1.00 81.88 326 ALA A C 1
ATOM 2641 O O . ALA A 1 326 ? -36.975 13.868 40.979 1.00 81.88 326 ALA A O 1
ATOM 2642 N N . SER A 1 327 ? -36.496 14.434 38.863 1.00 80.81 327 SER A N 1
ATOM 2643 C CA . SER A 1 327 ? -35.850 15.708 39.203 1.00 80.81 327 SER A CA 1
ATOM 2644 C C . SER A 1 327 ? -36.802 16.674 39.921 1.00 80.81 327 SER A C 1
ATOM 2646 O O . SER A 1 327 ? -36.420 17.297 40.917 1.00 80.81 327 SER A O 1
ATOM 2648 N N . LEU A 1 328 ? -38.071 16.740 39.503 1.00 81.38 328 LEU A N 1
ATOM 2649 C CA . LEU A 1 328 ? -39.107 17.535 40.163 1.00 81.38 328 LEU A CA 1
ATOM 2650 C C . LEU A 1 328 ? -39.418 17.023 41.572 1.00 81.38 328 LEU A C 1
ATOM 2652 O O . LEU A 1 328 ? -39.601 17.828 42.488 1.00 81.38 328 LEU A O 1
ATOM 2656 N N . THR A 1 329 ? -39.451 15.704 41.780 1.00 83.19 329 THR A N 1
ATOM 2657 C CA . THR A 1 329 ? -39.651 15.143 43.126 1.00 83.19 329 THR A CA 1
ATOM 2658 C C . THR A 1 329 ? -38.475 15.433 44.056 1.00 83.19 329 THR A C 1
ATOM 2660 O O . THR A 1 329 ? -38.702 15.764 45.223 1.00 83.19 329 THR A O 1
ATOM 2663 N N . THR A 1 330 ? -37.241 15.390 43.549 1.00 82.81 330 THR A N 1
ATOM 2664 C CA . THR A 1 330 ? -36.035 15.750 44.309 1.00 82.81 330 THR A CA 1
ATOM 2665 C C . THR A 1 330 ? -36.045 17.231 44.678 1.00 82.81 330 THR A C 1
ATOM 2667 O O . THR A 1 330 ? -35.958 17.558 45.859 1.00 82.81 330 THR A O 1
ATOM 2670 N N . ARG A 1 331 ? -36.308 18.126 43.715 1.00 80.12 331 ARG A N 1
ATOM 2671 C CA . ARG A 1 331 ? -36.434 19.574 43.971 1.00 80.12 331 ARG A CA 1
ATOM 2672 C C . ARG A 1 331 ? -37.539 19.904 44.967 1.00 80.12 331 ARG A C 1
ATOM 2674 O O . ARG A 1 331 ? -37.390 20.802 45.790 1.00 80.12 331 ARG A O 1
ATOM 2681 N N . LYS A 1 332 ? -38.664 19.184 44.925 1.00 86.88 332 LYS A N 1
ATOM 2682 C CA . LYS A 1 332 ? -39.744 19.375 45.899 1.00 86.88 332 LYS A CA 1
ATOM 2683 C C . LYS A 1 332 ? -39.291 19.014 47.317 1.00 86.88 332 LYS A C 1
ATOM 2685 O O . LYS A 1 332 ? -39.594 19.765 48.241 1.00 86.88 332 LYS A O 1
ATOM 2690 N N . LYS A 1 333 ? -38.541 17.916 47.479 1.00 83.25 333 LYS A N 1
ATOM 2691 C CA . LYS A 1 333 ? -37.940 17.541 48.769 1.00 83.25 333 LYS A CA 1
ATOM 2692 C C . LYS A 1 333 ? -36.927 18.582 49.243 1.00 83.25 333 LYS A C 1
ATOM 2694 O O . LYS A 1 333 ? -37.000 18.975 50.397 1.00 83.25 333 LYS A O 1
ATOM 2699 N N . GLU A 1 334 ? -36.062 19.077 48.360 1.00 81.06 334 GLU A N 1
ATOM 2700 C CA . GLU A 1 334 ? -35.088 20.135 48.677 1.00 81.06 334 GLU A CA 1
ATOM 2701 C C . GLU A 1 334 ? -35.766 21.438 49.125 1.00 81.06 334 GLU A C 1
ATOM 2703 O O . GLU A 1 334 ? -35.321 22.096 50.062 1.00 81.06 334 GLU A O 1
ATOM 2708 N N . ILE A 1 335 ? -36.887 21.809 48.498 1.00 82.88 335 ILE A N 1
ATOM 2709 C CA . ILE A 1 335 ? -37.684 22.969 48.921 1.00 82.88 335 ILE A CA 1
ATOM 2710 C C . ILE A 1 335 ? -38.314 22.730 50.299 1.00 82.88 335 ILE A C 1
ATOM 2712 O O . ILE A 1 335 ? -38.397 23.658 51.104 1.00 82.88 335 ILE A O 1
ATOM 2716 N N . GLU A 1 336 ? -38.789 21.517 50.583 1.00 83.81 336 GLU A N 1
ATOM 2717 C CA . GLU A 1 336 ? -39.348 21.171 51.894 1.00 83.81 336 GLU A CA 1
ATOM 2718 C C . GLU A 1 336 ? -38.276 21.178 52.993 1.00 83.81 336 GLU A C 1
ATOM 2720 O O . GLU A 1 336 ? -38.519 21.756 54.057 1.00 83.81 336 GLU A O 1
ATOM 2725 N N . THR A 1 337 ? -37.081 20.641 52.730 1.00 79.88 337 THR A N 1
ATOM 2726 C CA . THR A 1 337 ? -35.952 20.690 53.672 1.00 79.88 337 THR A CA 1
ATOM 2727 C C . THR A 1 337 ? -35.467 22.121 53.880 1.00 79.88 337 THR A C 1
ATOM 2729 O O . THR A 1 337 ? -35.357 22.556 55.023 1.00 79.88 337 THR A O 1
ATOM 2732 N N . ALA A 1 338 ? -35.312 22.913 52.815 1.00 75.94 338 ALA A N 1
ATOM 2733 C CA . ALA A 1 338 ? -34.929 24.323 52.918 1.00 75.94 338 ALA A CA 1
ATOM 2734 C C . ALA A 1 338 ? -35.970 25.160 53.684 1.00 75.94 338 ALA A C 1
ATOM 2736 O O . ALA A 1 338 ? -35.623 26.070 54.437 1.00 75.94 338 ALA A O 1
ATOM 2737 N N . LYS A 1 339 ? -37.268 24.852 53.546 1.00 82.50 339 LYS A N 1
ATOM 2738 C CA . LYS A 1 339 ? -38.324 25.487 54.354 1.00 82.50 339 LYS A CA 1
ATOM 2739 C C . LYS A 1 339 ? -38.218 25.116 55.831 1.00 82.50 339 LYS A C 1
ATOM 2741 O O . LYS A 1 339 ? -38.416 25.990 56.677 1.00 82.50 339 LYS A O 1
ATOM 2746 N N . GLN A 1 340 ? -37.918 23.856 56.145 1.00 77.56 340 GLN A N 1
ATOM 2747 C CA . GLN A 1 340 ? -37.679 23.429 57.524 1.00 77.56 340 GLN A CA 1
ATOM 2748 C C . GLN A 1 340 ? -36.443 24.123 58.107 1.00 77.56 340 GLN A C 1
ATOM 2750 O O . GLN A 1 340 ? -36.541 24.690 59.194 1.00 77.56 340 GLN A O 1
ATOM 2755 N N . GLU A 1 341 ? -35.340 24.190 57.366 1.00 77.00 341 GLU A N 1
ATOM 2756 C CA . GLU A 1 341 ? -34.111 24.885 57.768 1.00 77.00 341 GLU A CA 1
ATOM 2757 C C . GLU A 1 341 ? -34.322 26.390 57.964 1.00 77.00 341 GLU A C 1
ATOM 2759 O O . GLU A 1 341 ? -33.879 26.958 58.958 1.00 77.00 341 GLU A O 1
ATOM 2764 N N . LEU A 1 342 ? -35.073 27.057 57.084 1.00 78.31 342 LEU A N 1
ATOM 2765 C CA . LEU A 1 342 ? -35.432 28.465 57.278 1.00 78.31 342 LEU A CA 1
ATOM 2766 C C . LEU A 1 342 ? -36.288 28.673 58.531 1.00 78.31 342 LEU A C 1
ATOM 2768 O O . LEU A 1 342 ? -36.141 29.686 59.215 1.00 78.31 342 LEU A O 1
ATOM 2772 N N . SER A 1 343 ? -37.180 27.732 58.850 1.00 76.56 343 SER A N 1
ATOM 2773 C CA . SER A 1 343 ? -38.010 27.816 60.054 1.00 76.56 343 SER A CA 1
ATOM 2774 C C . SER A 1 343 ? -37.189 27.644 61.336 1.00 76.56 343 SER A C 1
ATOM 2776 O O . SER A 1 343 ? -37.388 28.399 62.291 1.00 76.56 343 SER A O 1
ATOM 2778 N N . THR A 1 344 ? -36.217 26.728 61.342 1.00 75.44 344 THR A N 1
ATOM 2779 C CA . THR A 1 344 ? -35.325 26.502 62.487 1.00 75.44 344 THR A CA 1
ATOM 2780 C C . THR A 1 344 ? -34.320 27.638 62.639 1.00 75.44 344 THR A C 1
ATOM 2782 O O . THR A 1 344 ? -34.113 28.115 63.755 1.00 75.44 344 THR A O 1
ATOM 2785 N N . LEU A 1 345 ? -33.771 28.154 61.536 1.00 75.19 345 LEU A N 1
ATOM 2786 C CA . LEU A 1 345 ? -32.885 29.317 61.538 1.00 75.19 345 LEU A CA 1
ATOM 2787 C C . LEU A 1 345 ? -33.616 30.561 62.051 1.00 75.19 345 LEU A C 1
ATOM 2789 O O . LEU A 1 345 ? -33.087 31.291 62.886 1.00 75.19 345 LEU A O 1
ATOM 2793 N N . ARG A 1 346 ? -34.864 30.780 61.622 1.00 74.75 346 ARG A N 1
ATOM 2794 C CA . ARG A 1 346 ? -35.687 31.898 62.101 1.00 74.75 346 ARG A CA 1
ATOM 2795 C C . ARG A 1 346 ? -35.995 31.781 63.592 1.00 74.75 346 ARG A C 1
ATOM 2797 O O . ARG A 1 346 ? -35.905 32.784 64.293 1.00 74.75 346 ARG A O 1
ATOM 2804 N N . ALA A 1 347 ? -36.302 30.580 64.084 1.00 74.31 347 ALA A N 1
ATOM 2805 C CA . ALA A 1 347 ? -36.482 30.332 65.514 1.00 74.31 347 ALA A CA 1
ATOM 2806 C C . ALA A 1 347 ? -35.183 30.577 66.305 1.00 74.31 347 ALA A C 1
ATOM 2808 O O . ALA A 1 347 ? -35.214 31.210 67.359 1.00 74.31 347 ALA A O 1
ATOM 2809 N N . SER A 1 348 ? -34.036 30.150 65.770 1.00 69.00 348 SER A N 1
ATOM 2810 C CA . SER A 1 348 ? -32.723 30.359 66.388 1.00 69.00 348 SER A CA 1
ATOM 2811 C C . SER A 1 348 ? -32.309 31.832 66.413 1.00 69.00 348 SER A C 1
ATOM 2813 O O . SER A 1 348 ? -31.752 32.280 67.410 1.00 69.00 348 SER A O 1
ATOM 2815 N N . ILE A 1 349 ? -32.591 32.596 65.353 1.00 69.75 349 ILE A N 1
ATOM 2816 C CA . ILE A 1 349 ? -32.338 34.044 65.301 1.00 69.75 349 ILE A CA 1
ATOM 2817 C C . ILE A 1 349 ? -33.245 34.770 66.293 1.00 69.75 349 ILE A C 1
ATOM 2819 O O . ILE A 1 349 ? -32.769 35.628 67.025 1.00 69.75 349 ILE A O 1
ATOM 2823 N N . SER A 1 350 ? -34.533 34.416 66.352 1.00 69.75 350 SER A N 1
ATOM 2824 C CA . SER A 1 350 ? -35.467 35.045 67.292 1.00 69.75 350 SER A CA 1
ATOM 2825 C C . SER A 1 350 ? -35.035 34.817 68.742 1.00 69.75 350 SER A C 1
ATOM 2827 O O . SER A 1 350 ? -35.014 35.763 69.522 1.00 69.75 350 SER A O 1
ATOM 2829 N N . LYS A 1 351 ? -34.594 33.594 69.061 1.00 68.44 351 LYS A N 1
ATOM 2830 C CA . LYS A 1 351 ? -34.046 33.245 70.373 1.00 68.44 351 LYS A CA 1
ATOM 2831 C C . LYS A 1 351 ? -32.738 33.983 70.675 1.00 68.44 351 LYS A C 1
ATOM 2833 O O . LYS A 1 351 ? -32.590 34.537 71.751 1.00 68.44 351 LYS A O 1
ATOM 2838 N N . ALA A 1 352 ? -31.821 34.069 69.709 1.00 58.94 352 ALA A N 1
ATOM 2839 C CA . ALA A 1 352 ? -30.575 34.819 69.873 1.00 58.94 352 ALA A CA 1
ATOM 2840 C C . ALA A 1 352 ? -30.817 36.327 70.071 1.00 58.94 352 ALA A C 1
ATOM 2842 O O . ALA A 1 352 ? -30.076 36.975 70.802 1.00 58.94 352 ALA A O 1
ATOM 2843 N N . VAL A 1 353 ? -31.850 36.897 69.444 1.00 63.25 353 VAL A N 1
ATOM 2844 C CA . VAL A 1 353 ? -32.244 38.302 69.635 1.00 63.25 353 VAL A CA 1
ATOM 2845 C C . VAL A 1 353 ? -32.862 38.529 71.019 1.00 63.25 353 VAL A C 1
ATOM 2847 O O . VAL A 1 353 ? -32.558 39.546 71.640 1.00 63.25 353 VAL A O 1
ATOM 2850 N N . GLU A 1 354 ? -33.671 37.595 71.527 1.00 63.31 354 GLU A N 1
ATOM 2851 C CA . GLU A 1 354 ? -34.157 37.619 72.918 1.00 63.31 354 GLU A CA 1
ATOM 2852 C C . GLU A 1 354 ? -33.001 37.516 73.922 1.00 63.31 354 GLU A C 1
ATOM 2854 O O . GLU A 1 354 ? -32.884 38.362 74.809 1.00 63.31 354 GLU A O 1
ATOM 2859 N N . ASP A 1 355 ? -32.074 36.579 73.712 1.00 56.50 355 ASP A N 1
ATOM 2860 C CA . ASP A 1 355 ? -30.898 36.390 74.570 1.00 56.50 355 ASP A CA 1
ATOM 2861 C C . ASP A 1 355 ? -29.971 37.635 74.574 1.00 56.50 355 ASP A C 1
ATOM 2863 O O . ASP A 1 355 ? -29.305 37.922 75.571 1.00 56.50 355 ASP A O 1
ATOM 2867 N N . ILE A 1 356 ? -29.945 38.421 73.485 1.00 54.84 356 ILE A N 1
ATOM 2868 C CA . ILE A 1 356 ? -29.204 39.696 73.380 1.00 54.84 356 ILE A CA 1
ATOM 2869 C C . ILE A 1 356 ? -29.918 40.846 74.112 1.00 54.84 356 ILE A C 1
ATOM 2871 O O . ILE A 1 356 ? -29.251 41.742 74.634 1.00 54.84 356 ILE A O 1
ATOM 2875 N N . LEU A 1 357 ? -31.252 40.847 74.149 1.00 53.12 357 LEU A N 1
ATOM 2876 C CA . LEU A 1 357 ? -32.045 41.895 74.802 1.00 53.12 357 LEU A CA 1
ATOM 2877 C C . LEU A 1 357 ? -32.079 41.750 76.331 1.00 53.12 357 LEU A C 1
ATOM 2879 O O . LEU A 1 357 ? -32.245 42.755 77.023 1.00 53.12 357 LEU A O 1
ATOM 2883 N N . GLU A 1 358 ? -31.883 40.539 76.858 1.00 54.47 358 GLU A N 1
ATOM 2884 C CA . GLU A 1 358 ? -31.930 40.256 78.302 1.00 54.47 358 GLU A CA 1
ATOM 2885 C C . GLU A 1 358 ? -30.556 40.249 79.006 1.00 54.47 358 GLU A C 1
ATOM 2887 O O . GLU A 1 358 ? -30.488 40.213 80.237 1.00 54.47 358 GLU A O 1
ATOM 2892 N N . ALA A 1 359 ? -29.442 40.338 78.272 1.00 47.38 359 ALA A N 1
ATOM 2893 C CA . ALA A 1 359 ? -28.105 40.294 78.867 1.00 47.38 359 ALA A CA 1
ATOM 2894 C C . ALA A 1 359 ? -27.613 41.679 79.369 1.00 47.38 359 ALA A C 1
ATOM 2896 O O . ALA A 1 359 ? -27.614 42.656 78.614 1.00 47.38 359 ALA A O 1
ATOM 2897 N N . PRO A 1 360 ? -27.113 41.804 80.619 1.00 46.97 360 PRO A N 1
ATOM 2898 C CA . PRO A 1 360 ? -26.513 43.044 81.110 1.00 46.97 360 PRO A CA 1
ATOM 2899 C C . PRO A 1 360 ? -25.213 43.373 80.354 1.00 46.97 360 PRO A C 1
ATOM 2901 O O . PRO A 1 360 ? -24.436 42.483 80.002 1.00 46.97 360 PRO A O 1
ATOM 2904 N N . ARG A 1 361 ? -24.975 44.678 80.135 1.00 47.00 361 ARG A N 1
ATOM 2905 C CA . ARG A 1 361 ? -23.937 45.287 79.266 1.00 47.00 361 ARG A CA 1
ATOM 2906 C C . ARG A 1 361 ? -22.507 44.731 79.388 1.00 47.00 361 ARG A C 1
ATOM 2908 O O . ARG A 1 361 ? -21.736 44.898 78.448 1.00 47.00 361 ARG A O 1
ATOM 2915 N N . ASP A 1 362 ? -22.168 44.041 80.471 1.00 45.38 362 ASP A N 1
ATOM 2916 C CA . ASP A 1 362 ? -20.829 43.489 80.703 1.00 45.38 362 ASP A CA 1
ATOM 2917 C C . ASP A 1 362 ? -20.606 42.090 80.083 1.00 45.38 362 ASP A C 1
ATOM 2919 O O . ASP A 1 362 ? -19.467 41.627 80.001 1.00 45.38 362 ASP A O 1
ATOM 2923 N N . ALA A 1 363 ? -21.653 41.423 79.576 1.00 46.75 363 ALA A N 1
ATOM 2924 C CA . ALA A 1 363 ? -21.535 40.144 78.855 1.00 46.75 363 ALA A CA 1
ATOM 2925 C C . ALA A 1 363 ? -21.241 40.307 77.346 1.00 46.75 363 ALA A C 1
ATOM 2927 O O . ALA A 1 363 ? -20.715 39.394 76.706 1.00 46.75 363 ALA A O 1
ATOM 2928 N N . LEU A 1 364 ? -21.504 41.493 76.784 1.00 45.91 364 LEU A N 1
ATOM 2929 C CA . LEU A 1 364 ? -21.377 41.807 75.352 1.00 45.91 364 LEU A CA 1
ATOM 2930 C C . LEU A 1 364 ? -19.928 41.974 74.852 1.00 45.91 364 LEU A C 1
ATOM 2932 O O . LEU A 1 364 ? -19.711 42.128 73.654 1.00 45.91 364 LEU A O 1
ATOM 2936 N N . VAL A 1 365 ? -18.929 41.903 75.740 1.00 47.47 365 VAL A N 1
ATOM 2937 C CA . VAL A 1 365 ? -17.498 42.005 75.383 1.00 47.47 365 VAL A CA 1
ATOM 2938 C C . VAL A 1 365 ? -16.794 40.637 75.366 1.00 47.47 365 VAL A C 1
ATOM 2940 O O . VAL A 1 365 ? -15.688 40.525 74.843 1.00 47.47 365 VAL A O 1
ATOM 2943 N N . LYS A 1 366 ? -17.414 39.563 75.881 1.00 44.84 366 LYS A N 1
ATOM 2944 C CA . LYS A 1 366 ? -16.745 38.252 76.034 1.00 44.84 366 LYS A CA 1
ATOM 2945 C C . LYS A 1 366 ? -17.135 37.161 75.040 1.00 44.84 366 LYS A C 1
ATOM 2947 O O . LYS A 1 366 ? -16.421 36.167 74.963 1.00 44.84 366 LYS A O 1
ATOM 2952 N N . HIS A 1 367 ? -18.190 37.333 74.249 1.00 46.38 367 HIS A N 1
ATOM 2953 C CA . HIS A 1 367 ? -18.577 36.340 73.245 1.00 46.38 367 HIS A CA 1
ATOM 2954 C C . HIS A 1 367 ? -18.422 36.883 71.825 1.00 46.38 367 HIS A C 1
ATOM 2956 O O . HIS A 1 367 ? -19.316 37.529 71.295 1.00 46.38 367 HIS A O 1
ATOM 2962 N N . GLY A 1 368 ? -17.242 36.618 71.253 1.00 50.44 368 GLY A N 1
ATOM 2963 C CA . GLY A 1 368 ? -16.943 36.149 69.887 1.00 50.44 368 GLY A CA 1
ATOM 2964 C C . GLY A 1 368 ? -17.950 36.293 68.738 1.00 50.44 368 GLY A C 1
ATOM 2965 O O . GLY A 1 368 ? -17.971 35.430 67.864 1.00 50.44 368 GLY A O 1
ATOM 2966 N N . LEU A 1 369 ? -18.751 37.357 68.674 1.00 45.59 369 LEU A N 1
ATOM 2967 C CA . LEU A 1 369 ? -19.700 37.598 67.579 1.00 45.59 369 LEU A CA 1
ATOM 2968 C C . LEU A 1 369 ? -18.981 37.761 66.221 1.00 45.59 369 LEU A C 1
ATOM 2970 O O . LEU A 1 369 ? -19.553 37.479 65.173 1.00 45.59 369 LEU A O 1
ATOM 2974 N N . LEU A 1 370 ? -17.705 38.166 66.242 1.00 45.50 370 LEU A N 1
ATOM 2975 C CA . LEU A 1 370 ? -16.868 38.330 65.050 1.00 45.50 370 LEU A CA 1
ATOM 2976 C C . LEU A 1 370 ? -16.313 37.008 64.488 1.00 45.50 370 LEU A C 1
ATOM 2978 O O . LEU A 1 370 ? -16.144 36.918 63.276 1.00 45.50 370 LEU A O 1
ATOM 2982 N N . ASP A 1 371 ? -16.106 35.970 65.306 1.00 44.84 371 ASP A N 1
ATOM 2983 C CA . ASP A 1 371 ? -15.593 34.675 64.821 1.00 44.84 371 ASP A CA 1
ATOM 2984 C C . ASP A 1 371 ? -16.709 33.776 64.259 1.00 44.84 371 ASP A C 1
ATOM 2986 O O . ASP A 1 371 ? -16.491 33.034 63.300 1.00 44.84 371 ASP A O 1
ATOM 2990 N N . ALA A 1 372 ? -17.939 33.903 64.769 1.00 47.78 372 ALA A N 1
ATOM 2991 C CA . ALA A 1 372 ? -19.100 33.184 64.236 1.00 47.78 372 ALA A CA 1
ATOM 2992 C C . ALA A 1 372 ? -19.566 33.734 62.870 1.00 47.78 372 ALA A C 1
ATOM 2994 O O . ALA A 1 372 ? -19.950 32.965 61.990 1.00 47.78 372 ALA A O 1
ATOM 2995 N N . LEU A 1 373 ? -19.467 35.052 62.653 1.00 40.50 373 LEU A N 1
ATOM 2996 C CA . LEU A 1 373 ? -19.792 35.689 61.368 1.00 40.50 373 LEU A CA 1
ATOM 2997 C C . LEU A 1 373 ? -18.718 35.458 60.293 1.00 40.50 373 LEU A C 1
ATOM 2999 O O . LEU A 1 373 ? -19.044 35.424 59.107 1.00 40.50 373 LEU A O 1
ATOM 3003 N N . LYS A 1 374 ? -17.456 35.242 60.687 1.00 42.97 374 LYS A N 1
ATOM 3004 C CA . LYS A 1 374 ? -16.350 34.965 59.755 1.00 42.97 374 LYS A CA 1
ATOM 3005 C C . LYS A 1 374 ? -16.398 33.544 59.176 1.00 42.97 374 LYS A C 1
ATOM 3007 O O . LYS A 1 374 ? -16.004 33.352 58.030 1.00 42.97 374 LYS A O 1
ATOM 3012 N N . ASN A 1 375 ? -16.943 32.581 59.924 1.00 43.12 375 ASN A N 1
ATOM 3013 C CA . ASN A 1 375 ? -17.103 31.193 59.473 1.00 43.12 375 ASN A CA 1
ATOM 3014 C C . ASN A 1 375 ? -18.412 30.937 58.704 1.00 43.12 375 ASN A C 1
ATOM 3016 O O . ASN A 1 375 ? -18.462 30.025 57.886 1.00 43.12 375 ASN A O 1
ATOM 3020 N N . ALA A 1 376 ? -19.458 31.744 58.911 1.00 42.12 376 ALA A N 1
ATOM 3021 C CA . ALA A 1 376 ? -20.748 31.568 58.232 1.00 42.12 376 ALA A CA 1
ATOM 3022 C C . ALA A 1 376 ? -20.795 32.132 56.792 1.00 42.12 376 ALA A C 1
ATOM 3024 O O . ALA A 1 376 ? -21.728 31.834 56.053 1.00 42.12 376 ALA A O 1
ATOM 3025 N N . LEU A 1 377 ? -19.807 32.941 56.386 1.00 37.47 377 LEU A N 1
ATOM 3026 C CA . LEU A 1 377 ? -19.755 33.612 55.076 1.00 37.47 377 LEU A CA 1
ATOM 3027 C C . LEU A 1 377 ? -18.725 33.016 54.094 1.00 37.47 377 LEU A C 1
ATOM 3029 O O . LEU A 1 377 ? -18.439 33.640 53.073 1.00 37.47 377 LEU A O 1
ATOM 3033 N N . HIS A 1 378 ? -18.180 31.818 54.350 1.00 33.88 378 HIS A N 1
ATOM 3034 C CA . HIS A 1 378 ? -17.370 31.101 53.353 1.00 33.88 378 HIS A CA 1
ATOM 3035 C C . HIS A 1 378 ? -18.261 30.560 52.221 1.00 33.88 378 HIS A C 1
ATOM 3037 O O . HIS A 1 378 ? -18.692 29.411 52.207 1.00 33.88 378 HIS A O 1
ATOM 3043 N N . ILE A 1 379 ? -18.554 31.445 51.270 1.00 37.84 379 ILE A N 1
ATOM 3044 C CA . ILE A 1 379 ? -19.001 31.117 49.921 1.00 37.84 379 ILE A CA 1
ATOM 3045 C C . ILE A 1 379 ? -17.778 30.541 49.203 1.00 37.84 379 ILE A C 1
ATOM 3047 O O . ILE A 1 379 ? -16.929 31.294 48.725 1.00 37.84 379 ILE A O 1
ATOM 3051 N N . GLU A 1 380 ? -17.659 29.215 49.147 1.00 31.11 380 GLU A N 1
ATOM 3052 C CA . GLU A 1 380 ? -16.759 28.594 48.178 1.00 31.11 380 GLU A CA 1
ATOM 3053 C C . GLU A 1 380 ? -17.384 28.704 46.791 1.00 31.11 380 GLU A C 1
ATOM 3055 O O . GLU A 1 380 ? -18.461 28.188 46.486 1.00 31.11 380 GLU A O 1
ATOM 3060 N N . ALA A 1 381 ? -16.681 29.475 45.973 1.00 29.64 381 ALA A N 1
ATOM 3061 C CA . ALA A 1 381 ? -16.946 29.695 44.579 1.00 29.64 381 ALA A CA 1
ATOM 3062 C C . ALA A 1 381 ? -16.920 28.369 43.810 1.00 29.64 381 ALA A C 1
ATOM 3064 O O . ALA A 1 381 ? -15.903 27.686 43.711 1.00 29.64 381 ALA A O 1
ATOM 3065 N N . ILE A 1 382 ? -18.045 28.078 43.164 1.00 33.53 382 ILE A N 1
ATOM 3066 C CA . ILE A 1 382 ? -18.057 27.417 41.865 1.00 33.53 382 ILE A CA 1
ATOM 3067 C C . ILE A 1 382 ? -17.077 28.187 40.972 1.00 33.53 382 ILE A C 1
ATOM 3069 O O . ILE A 1 382 ? -17.261 29.391 40.807 1.00 33.53 382 ILE A O 1
ATOM 3073 N N . HIS A 1 383 ? -16.029 27.513 40.492 1.00 28.94 383 HIS A N 1
ATOM 3074 C CA . HIS A 1 383 ? -15.356 27.617 39.186 1.00 28.94 383 HIS A CA 1
ATOM 3075 C C . HIS A 1 383 ? -13.935 27.048 39.322 1.00 28.94 383 HIS A C 1
ATOM 3077 O O . HIS A 1 383 ? -13.005 27.743 39.724 1.00 28.94 383 HIS A O 1
ATOM 3083 N N . SER A 1 384 ? -13.732 25.811 38.878 1.00 27.64 384 SER A N 1
ATOM 3084 C CA . SER A 1 384 ? -12.454 25.438 38.277 1.00 27.64 384 SER A CA 1
ATOM 3085 C C . SER A 1 384 ? -12.706 24.474 37.127 1.00 27.64 384 SER A C 1
ATOM 3087 O O . SER A 1 384 ? -13.079 23.314 37.272 1.00 27.64 384 SER A O 1
ATOM 3089 N N . SER A 1 385 ? -12.562 25.069 35.948 1.00 26.97 385 SER A N 1
ATOM 3090 C CA . SER A 1 385 ? -12.458 24.437 34.650 1.00 26.97 385 SER A CA 1
ATOM 3091 C C . SER A 1 385 ? -11.509 23.243 34.700 1.00 26.97 385 SER A C 1
ATOM 3093 O O . SER A 1 385 ? -10.399 23.332 35.225 1.00 26.97 385 SER A O 1
ATOM 3095 N N . SER A 1 386 ? -11.960 22.150 34.095 1.00 31.78 386 SER A N 1
ATOM 3096 C CA . SER A 1 386 ? -11.172 20.974 33.761 1.00 31.78 386 SER A CA 1
ATOM 3097 C C . SER A 1 386 ? -9.948 21.378 32.935 1.00 31.78 386 SER A C 1
ATOM 3099 O O . SER A 1 386 ? -10.035 21.598 31.730 1.00 31.78 386 SER A O 1
ATOM 3101 N N . ALA A 1 387 ? -8.802 21.471 33.597 1.00 26.86 387 ALA A N 1
ATOM 3102 C CA . ALA A 1 387 ? -7.489 21.384 32.989 1.00 26.86 387 ALA A CA 1
ATOM 3103 C C . ALA A 1 387 ? -6.740 20.324 33.794 1.00 26.86 387 ALA A C 1
ATOM 3105 O O . ALA A 1 387 ? -6.424 20.532 34.965 1.00 26.86 387 ALA A O 1
ATOM 3106 N N . MET A 1 388 ? -6.519 19.155 33.188 1.00 29.66 388 MET A N 1
ATOM 3107 C CA . MET A 1 388 ? -5.607 18.158 33.735 1.00 29.66 388 MET A CA 1
ATOM 3108 C C . MET A 1 388 ? -4.209 18.777 33.761 1.00 29.66 388 MET A C 1
ATOM 3110 O O . MET A 1 388 ? -3.500 18.788 32.759 1.00 29.66 388 MET A O 1
ATOM 3114 N N . ALA A 1 389 ? -3.847 19.352 34.904 1.00 27.62 389 ALA A N 1
ATOM 3115 C CA . ALA A 1 389 ? -2.494 19.781 35.183 1.00 27.62 389 ALA A CA 1
ATOM 3116 C C . ALA A 1 389 ? -1.606 18.534 35.251 1.00 27.62 389 ALA A C 1
ATOM 3118 O O . ALA A 1 389 ? -1.798 17.661 36.100 1.00 27.62 389 ALA A O 1
ATOM 3119 N N . VAL A 1 390 ? -0.648 18.470 34.329 1.00 35.06 390 VAL A N 1
ATOM 3120 C CA . VAL A 1 390 ? 0.495 17.561 34.369 1.00 35.06 390 VAL A CA 1
ATOM 3121 C C . VAL A 1 390 ? 1.225 17.828 35.683 1.00 35.06 390 VAL A C 1
ATOM 3123 O O . VAL A 1 390 ? 1.820 18.886 35.873 1.00 35.06 390 VAL A O 1
ATOM 3126 N N . ARG A 1 391 ? 1.112 16.897 36.633 1.00 32.75 391 ARG A N 1
ATOM 3127 C CA . ARG A 1 391 ? 1.976 16.875 37.811 1.00 32.75 391 ARG A CA 1
ATOM 3128 C C . ARG A 1 391 ? 3.331 16.338 37.366 1.00 32.75 391 ARG A C 1
ATOM 3130 O O . ARG A 1 391 ? 3.422 15.189 36.949 1.00 32.75 391 ARG A O 1
ATOM 3137 N N . GLU A 1 392 ? 4.367 17.158 37.487 1.00 31.95 392 GLU A N 1
ATOM 3138 C CA . GLU A 1 392 ? 5.751 16.693 37.554 1.00 31.95 392 GLU A CA 1
ATOM 3139 C C . GLU A 1 392 ? 5.907 15.867 38.843 1.00 31.95 392 GLU A C 1
ATOM 3141 O O . GLU A 1 392 ? 6.191 16.409 39.911 1.00 31.95 392 GLU A O 1
ATOM 3146 N N . SER A 1 393 ? 5.653 14.555 38.781 1.00 37.59 393 SER A N 1
ATOM 3147 C CA . SER A 1 393 ? 6.229 13.619 39.747 1.00 37.59 393 SER A CA 1
ATOM 3148 C C . SER A 1 393 ? 7.419 12.928 39.089 1.00 37.59 393 SER A C 1
ATOM 3150 O O . SER A 1 393 ? 7.310 12.254 38.062 1.00 37.59 393 SER A O 1
ATOM 3152 N N . THR A 1 394 ? 8.595 13.137 39.675 1.00 42.81 394 THR A N 1
ATOM 3153 C CA . THR A 1 394 ? 9.809 12.357 39.424 1.00 42.81 394 THR A CA 1
ATOM 3154 C C . THR A 1 394 ? 9.690 11.002 40.125 1.00 42.81 394 THR A C 1
ATOM 3156 O O . THR A 1 394 ? 10.522 10.660 40.966 1.00 42.81 394 THR A O 1
ATOM 3159 N N . ASP A 1 395 ? 8.615 10.263 39.860 1.00 54.12 395 ASP A N 1
ATOM 3160 C CA . ASP A 1 395 ? 8.500 8.890 40.340 1.00 54.12 395 ASP A CA 1
ATOM 3161 C C . ASP A 1 395 ? 9.374 8.003 39.452 1.00 54.12 395 ASP A C 1
ATOM 3163 O O . ASP A 1 395 ? 9.312 8.066 38.223 1.00 54.12 395 ASP A O 1
ATOM 3167 N N . ALA A 1 396 ? 10.241 7.207 40.078 1.00 65.88 396 ALA A N 1
ATOM 3168 C CA . ALA A 1 396 ? 11.088 6.261 39.367 1.00 65.88 396 ALA A CA 1
ATOM 3169 C C . ALA A 1 396 ? 10.212 5.239 38.625 1.00 65.88 396 ALA A C 1
ATOM 3171 O O . ALA A 1 396 ? 9.337 4.618 39.227 1.00 65.88 396 ALA A O 1
ATOM 3172 N N . ILE A 1 397 ? 10.456 5.062 37.325 1.00 78.81 397 ILE A N 1
ATOM 3173 C CA . ILE A 1 397 ? 9.703 4.129 36.481 1.00 78.81 397 ILE A CA 1
ATOM 3174 C C . ILE A 1 397 ? 10.020 2.702 36.910 1.00 78.81 397 ILE A C 1
ATOM 3176 O O . ILE A 1 397 ? 11.173 2.260 36.869 1.00 78.81 397 ILE A O 1
ATOM 3180 N N . GLU A 1 398 ? 8.987 1.974 37.324 1.00 85.31 398 GLU A N 1
ATOM 3181 C CA . GLU A 1 398 ? 9.122 0.586 37.748 1.00 85.31 398 GLU A CA 1
ATOM 3182 C C . GLU A 1 398 ? 9.445 -0.301 36.540 1.00 85.31 398 GLU A C 1
ATOM 3184 O O . GLU A 1 398 ? 8.786 -0.218 35.504 1.00 85.31 398 GLU A O 1
ATOM 3189 N N . THR A 1 399 ? 10.463 -1.159 36.655 1.00 89.12 399 THR A N 1
ATOM 3190 C CA . THR A 1 399 ? 10.814 -2.110 35.592 1.00 89.12 399 THR A CA 1
ATOM 3191 C C . THR A 1 399 ? 10.236 -3.492 35.897 1.00 89.12 399 THR A C 1
ATOM 3193 O O . THR A 1 399 ? 10.602 -4.110 36.894 1.00 89.12 399 THR A O 1
ATOM 3196 N N . ILE A 1 400 ? 9.363 -3.998 35.027 1.00 90.75 400 ILE A N 1
ATOM 3197 C CA . ILE A 1 400 ? 8.701 -5.300 35.159 1.00 90.75 400 ILE A CA 1
ATOM 3198 C C . ILE A 1 400 ? 9.581 -6.382 34.525 1.00 90.75 400 ILE A C 1
ATOM 3200 O O . ILE A 1 400 ? 9.785 -6.387 33.314 1.00 90.75 400 ILE A O 1
ATOM 3204 N N . THR A 1 401 ? 10.095 -7.313 35.327 1.00 90.44 401 THR A N 1
ATOM 3205 C CA . THR A 1 401 ? 11.039 -8.354 34.870 1.00 90.44 401 THR A CA 1
ATOM 3206 C C . THR A 1 401 ? 10.418 -9.735 34.672 1.00 90.44 401 THR A C 1
ATOM 3208 O O . THR A 1 401 ? 11.039 -10.587 34.045 1.00 90.44 401 THR A O 1
ATOM 3211 N N . GLU A 1 402 ? 9.214 -9.972 35.195 1.00 90.19 402 GLU A N 1
ATOM 3212 C CA . GLU A 1 402 ? 8.563 -11.288 35.233 1.00 90.19 402 GLU A CA 1
ATOM 3213 C C . GLU A 1 402 ? 7.154 -11.233 34.627 1.00 90.19 402 GLU A C 1
ATOM 3215 O O . GLU A 1 402 ? 6.437 -10.246 34.803 1.00 90.19 402 GLU A O 1
ATOM 3220 N N . VAL A 1 403 ? 6.736 -12.312 33.953 1.00 87.50 403 VAL A N 1
ATOM 3221 C CA . VAL A 1 403 ? 5.412 -12.423 33.306 1.00 87.50 403 VAL A CA 1
ATOM 3222 C C . VAL A 1 403 ? 4.281 -12.256 34.327 1.00 87.50 403 VAL A C 1
ATOM 3224 O O . VAL A 1 403 ? 3.339 -11.501 34.090 1.00 87.50 403 VAL A O 1
ATOM 3227 N N . ASP A 1 404 ? 4.423 -12.868 35.506 1.00 86.56 404 ASP A N 1
ATOM 3228 C CA . ASP A 1 404 ? 3.421 -12.851 36.583 1.00 86.56 404 ASP A CA 1
ATOM 3229 C C . ASP A 1 404 ? 3.117 -11.444 37.121 1.00 86.56 404 ASP A C 1
ATOM 3231 O O . ASP A 1 404 ? 2.094 -11.226 37.772 1.00 86.56 404 ASP A O 1
ATOM 3235 N N . ARG A 1 405 ? 3.987 -10.466 36.843 1.00 90.31 405 ARG A N 1
ATOM 3236 C CA . ARG A 1 405 ? 3.832 -9.064 37.255 1.00 90.31 405 ARG A CA 1
ATOM 3237 C C . ARG A 1 405 ? 3.065 -8.214 36.236 1.00 90.31 405 ARG A C 1
ATOM 3239 O O . ARG A 1 405 ? 2.554 -7.161 36.615 1.00 90.31 405 ARG A O 1
ATOM 3246 N N . LEU A 1 406 ? 2.913 -8.672 34.990 1.00 87.75 406 LEU A N 1
ATOM 3247 C CA . LEU A 1 406 ? 2.184 -7.943 33.942 1.00 87.75 406 LEU A CA 1
ATOM 3248 C C . LEU A 1 406 ? 0.683 -7.852 34.238 1.00 87.75 406 LEU A C 1
ATOM 3250 O O . LEU A 1 406 ? 0.103 -6.772 34.156 1.00 87.75 406 LEU A O 1
ATOM 3254 N N . ASN A 1 407 ? 0.058 -8.964 34.633 1.00 86.69 407 ASN A N 1
ATOM 3255 C CA . ASN A 1 407 ? -1.379 -9.008 34.924 1.00 86.69 407 ASN A CA 1
ATOM 3256 C C . ASN A 1 407 ? -1.769 -8.123 36.129 1.00 86.69 407 ASN A C 1
ATOM 3258 O O . ASN A 1 407 ? -2.735 -7.363 36.016 1.00 86.69 407 ASN A O 1
ATOM 3262 N N . PRO A 1 408 ? -1.029 -8.125 37.258 1.00 88.56 408 PRO A N 1
ATOM 3263 C CA . PRO A 1 408 ? -1.234 -7.160 38.338 1.00 88.56 408 PRO A CA 1
ATOM 3264 C C . PRO A 1 408 ? -1.084 -5.699 37.899 1.00 88.56 408 PRO A C 1
ATOM 3266 O O . PRO A 1 408 ? -1.910 -4.873 38.282 1.00 88.56 408 PRO A O 1
ATOM 3269 N N . ALA A 1 409 ? -0.081 -5.376 37.075 1.00 88.69 409 ALA A N 1
ATOM 3270 C CA . ALA A 1 409 ? 0.123 -4.017 36.570 1.00 88.69 409 ALA A CA 1
ATOM 3271 C C . ALA A 1 409 ? -1.037 -3.567 35.665 1.00 88.69 409 ALA A C 1
ATOM 3273 O O . ALA A 1 409 ? -1.604 -2.491 35.867 1.00 88.69 409 ALA A O 1
ATOM 3274 N N . ALA A 1 410 ? -1.465 -4.428 34.737 1.00 87.31 410 ALA A N 1
ATOM 3275 C CA . ALA A 1 410 ? -2.651 -4.211 33.913 1.00 87.31 410 ALA A CA 1
ATOM 3276 C C . ALA A 1 410 ? -3.908 -4.017 34.778 1.00 87.31 410 ALA A C 1
ATOM 3278 O O . ALA A 1 410 ? -4.677 -3.080 34.573 1.00 87.31 410 ALA A O 1
ATOM 3279 N N . THR A 1 411 ? -4.087 -4.841 35.811 1.00 87.75 411 THR A N 1
ATOM 3280 C CA . THR A 1 411 ? -5.220 -4.732 36.739 1.00 87.75 411 THR A CA 1
ATOM 3281 C C . THR A 1 411 ? -5.195 -3.401 37.496 1.00 87.75 411 THR A C 1
ATOM 3283 O O . THR A 1 411 ? -6.221 -2.725 37.581 1.00 87.75 411 THR A O 1
ATOM 3286 N N . ALA A 1 412 ? -4.034 -2.952 37.978 1.00 88.19 412 ALA A N 1
ATOM 3287 C CA . ALA A 1 412 ? -3.899 -1.653 38.637 1.00 88.19 412 ALA A CA 1
ATOM 3288 C C . ALA A 1 412 ? -4.291 -0.492 37.705 1.00 88.19 412 ALA A C 1
ATOM 3290 O O . ALA A 1 412 ? -5.067 0.385 38.096 1.00 88.19 412 ALA A O 1
ATOM 3291 N N . TRP A 1 413 ? -3.829 -0.518 36.451 1.00 88.25 413 TRP A N 1
ATOM 3292 C CA . TRP A 1 413 ? -4.217 0.469 35.441 1.00 88.25 413 TRP A CA 1
ATOM 3293 C C . TRP A 1 413 ? -5.710 0.410 35.111 1.00 88.25 413 TRP A C 1
ATOM 3295 O O . TRP A 1 413 ? -6.340 1.458 34.956 1.00 88.25 413 TRP A O 1
ATOM 3305 N N . SER A 1 414 ? -6.308 -0.783 35.077 1.00 86.94 414 SER A N 1
ATOM 3306 C CA . SER A 1 414 ? -7.751 -0.944 34.873 1.00 86.94 414 SER A CA 1
ATOM 3307 C C . SER A 1 414 ? -8.569 -0.287 35.997 1.00 86.94 414 SER A C 1
ATOM 3309 O O . SER A 1 414 ? -9.499 0.468 35.717 1.00 86.94 414 SER A O 1
ATOM 3311 N N . HIS A 1 415 ? -8.156 -0.441 37.264 1.00 86.19 415 HIS A N 1
ATOM 3312 C CA . HIS A 1 415 ? -8.787 0.225 38.410 1.00 86.19 415 HIS A CA 1
ATOM 3313 C C . HIS A 1 415 ? -8.615 1.750 38.382 1.00 86.19 415 HIS A C 1
ATOM 3315 O O . HIS A 1 415 ? -9.546 2.478 38.730 1.00 86.19 415 HIS A O 1
ATOM 3321 N N . GLY A 1 416 ? -7.441 2.239 37.971 1.00 83.38 416 GLY A N 1
ATOM 3322 C CA . GLY A 1 416 ? -7.157 3.674 37.883 1.00 83.38 416 GLY A CA 1
ATOM 3323 C C . GLY A 1 416 ? -7.919 4.389 36.764 1.00 83.38 416 GLY A C 1
ATOM 3324 O O . GLY A 1 416 ? -8.244 5.568 36.876 1.00 83.38 416 GLY A O 1
ATOM 3325 N N . THR A 1 417 ? -8.230 3.675 35.684 1.00 82.88 417 THR A N 1
ATOM 3326 C CA . THR A 1 417 ? -8.902 4.226 34.494 1.00 82.88 417 THR A CA 1
ATOM 3327 C C . THR A 1 417 ? -10.388 3.879 34.406 1.00 82.88 417 THR A C 1
ATOM 3329 O O . THR A 1 417 ? -11.097 4.437 33.566 1.00 82.88 417 THR A O 1
ATOM 3332 N N . GLY A 1 418 ? -10.870 2.978 35.268 1.00 84.19 418 GLY A N 1
ATOM 3333 C CA . GLY A 1 418 ? -12.239 2.462 35.241 1.00 84.19 418 GLY A CA 1
ATOM 3334 C C . GLY A 1 418 ? -12.518 1.516 34.068 1.00 84.19 418 GLY A C 1
ATOM 3335 O O . GLY A 1 418 ? -13.675 1.376 33.670 1.00 84.19 418 GLY A O 1
ATOM 3336 N N . MET A 1 419 ? -11.479 0.908 33.491 1.00 85.75 419 MET A N 1
ATOM 3337 C CA . MET A 1 419 ? -11.600 -0.071 32.408 1.00 85.75 419 MET A CA 1
ATOM 3338 C C . MET A 1 419 ? -11.790 -1.488 32.958 1.00 85.75 419 MET A C 1
ATOM 3340 O O . MET A 1 419 ? -11.425 -1.785 34.095 1.00 85.75 419 MET A O 1
ATOM 3344 N N . ASP A 1 420 ? -12.369 -2.367 32.142 1.00 87.25 420 ASP A N 1
ATOM 3345 C CA . ASP A 1 420 ? -12.491 -3.785 32.474 1.00 87.25 420 ASP A CA 1
ATOM 3346 C C . ASP A 1 420 ? -11.078 -4.419 32.552 1.00 87.25 420 ASP A C 1
ATOM 3348 O O . ASP A 1 420 ? -10.302 -4.273 31.599 1.00 87.25 420 ASP A O 1
ATOM 3352 N N . PRO A 1 421 ? -10.706 -5.098 33.659 1.00 88.62 421 PRO A N 1
ATOM 3353 C CA . PRO A 1 421 ? -9.389 -5.720 33.811 1.00 88.62 421 PRO A CA 1
ATOM 3354 C C . PRO A 1 421 ? -9.070 -6.731 32.716 1.00 88.62 421 PRO A C 1
ATOM 3356 O O . PRO A 1 421 ? -7.930 -6.792 32.253 1.00 88.62 421 PRO A O 1
ATOM 3359 N N . TYR A 1 422 ? -10.070 -7.496 32.276 1.00 89.38 422 TYR A N 1
ATOM 3360 C CA . TYR A 1 422 ? -9.896 -8.466 31.209 1.00 89.38 422 TYR A CA 1
ATOM 3361 C C . TYR A 1 422 ? -9.628 -7.771 29.879 1.00 89.38 422 TYR A C 1
ATOM 3363 O O . TYR A 1 422 ? -8.745 -8.187 29.135 1.00 89.38 422 TYR A O 1
ATOM 3371 N N . MET A 1 423 ? -10.303 -6.655 29.593 1.00 90.44 423 MET A N 1
ATOM 3372 C CA . MET A 1 423 ? -9.988 -5.873 28.394 1.00 90.44 423 MET A CA 1
ATOM 3373 C C . MET A 1 423 ? -8.609 -5.249 28.431 1.00 90.44 423 MET A C 1
ATOM 3375 O O . MET A 1 423 ? -7.934 -5.218 27.406 1.00 90.44 423 MET A O 1
ATOM 3379 N N . MET A 1 424 ? -8.180 -4.772 29.596 1.00 91.50 424 MET A N 1
ATOM 3380 C CA . MET A 1 424 ? -6.827 -4.262 29.772 1.00 91.50 424 MET A CA 1
ATOM 3381 C C . MET A 1 424 ? -5.788 -5.366 29.529 1.00 91.50 424 MET A C 1
ATOM 3383 O O . MET A 1 424 ? -4.789 -5.127 28.853 1.00 91.50 424 MET A O 1
ATOM 3387 N N . GLN A 1 425 ? -6.055 -6.586 30.004 1.00 92.06 425 GLN A N 1
ATOM 3388 C CA . GLN A 1 425 ? -5.234 -7.760 29.719 1.00 92.06 425 GLN A CA 1
ATOM 3389 C C . GLN A 1 425 ? -5.227 -8.082 28.219 1.00 92.06 425 GLN A C 1
ATOM 3391 O O . GLN A 1 425 ? -4.159 -8.095 27.619 1.00 92.06 425 GLN A O 1
ATOM 3396 N N . VAL A 1 426 ? -6.387 -8.265 27.582 1.00 92.62 426 VAL A N 1
ATOM 3397 C CA . VAL A 1 426 ? -6.491 -8.571 26.141 1.00 92.62 426 VAL A CA 1
ATOM 3398 C C . VAL A 1 426 ? -5.792 -7.509 25.289 1.00 92.62 426 VAL A C 1
ATOM 3400 O O . VAL A 1 426 ? -5.049 -7.850 24.373 1.00 92.62 426 VAL A O 1
ATOM 3403 N N . ALA A 1 427 ? -5.956 -6.227 25.615 1.00 94.44 427 ALA A N 1
ATOM 3404 C CA . ALA A 1 427 ? -5.289 -5.132 24.921 1.00 94.44 427 ALA A CA 1
ATOM 3405 C C . ALA A 1 427 ? -3.764 -5.169 25.085 1.00 94.44 427 ALA A C 1
ATOM 3407 O O . ALA A 1 427 ? -3.038 -4.986 24.107 1.00 94.44 427 ALA A O 1
ATOM 3408 N N . LEU A 1 428 ? -3.273 -5.440 26.298 1.00 94.50 428 LEU A N 1
ATOM 3409 C CA . LEU A 1 428 ? -1.845 -5.597 26.572 1.00 94.50 428 LEU A CA 1
ATOM 3410 C C . LEU A 1 428 ? -1.253 -6.768 25.776 1.00 94.50 428 LEU A C 1
ATOM 3412 O O . LEU A 1 428 ? -0.225 -6.607 25.117 1.00 94.50 428 LEU A O 1
ATOM 3416 N N . VAL A 1 429 ? -1.929 -7.919 25.785 1.00 94.38 429 VAL A N 1
ATOM 3417 C CA . VAL A 1 429 ? -1.523 -9.105 25.021 1.00 94.38 429 VAL A CA 1
ATOM 3418 C C . VAL A 1 429 ? -1.515 -8.818 23.521 1.00 94.38 429 VAL A C 1
ATOM 3420 O O . VAL A 1 429 ? -0.532 -9.130 22.852 1.00 94.38 429 VAL A O 1
ATOM 3423 N N . ALA A 1 430 ? -2.561 -8.181 22.990 1.00 94.75 430 ALA A N 1
ATOM 3424 C CA . ALA A 1 430 ? -2.649 -7.837 21.575 1.00 94.75 430 ALA A CA 1
ATOM 3425 C C . ALA A 1 430 ? -1.486 -6.934 21.133 1.00 94.75 430 ALA A C 1
ATOM 3427 O O . ALA A 1 430 ? -0.831 -7.216 20.131 1.00 94.75 430 ALA A O 1
ATOM 3428 N N . VAL A 1 431 ? -1.167 -5.895 21.909 1.00 95.19 431 VAL A N 1
ATOM 3429 C CA . VAL A 1 431 ? -0.060 -4.977 21.589 1.00 95.19 431 VAL A CA 1
ATOM 3430 C C . VAL A 1 431 ? 1.300 -5.673 21.650 1.00 95.19 431 VAL A C 1
ATOM 3432 O O . VAL A 1 431 ? 2.180 -5.367 20.849 1.00 95.19 431 VAL A O 1
ATOM 3435 N N . LEU A 1 432 ? 1.493 -6.635 22.552 1.00 92.75 432 LEU A N 1
ATOM 3436 C CA . LEU A 1 432 ? 2.716 -7.443 22.585 1.00 92.75 432 LEU A CA 1
ATOM 3437 C C . LEU A 1 432 ? 2.808 -8.395 21.379 1.00 92.75 432 LEU A C 1
ATOM 3439 O O . LEU A 1 432 ? 3.883 -8.540 20.781 1.00 92.75 432 LEU A O 1
ATOM 3443 N N . ALA A 1 433 ? 1.678 -8.996 21.001 1.00 91.75 433 ALA A N 1
ATOM 3444 C CA . ALA A 1 433 ? 1.554 -10.007 19.955 1.00 91.75 433 ALA A CA 1
ATOM 3445 C C . ALA A 1 433 ? 1.631 -9.444 18.523 1.00 91.75 433 ALA A C 1
ATOM 3447 O O . ALA A 1 433 ? 2.116 -10.124 17.620 1.00 91.75 433 ALA A O 1
ATOM 3448 N N . HIS A 1 434 ? 1.179 -8.211 18.285 1.00 92.19 434 HIS A N 1
ATOM 3449 C CA . HIS A 1 434 ? 1.121 -7.618 16.944 1.00 92.19 434 HIS A CA 1
ATOM 3450 C C . HIS A 1 434 ? 2.013 -6.384 16.831 1.00 92.19 434 HIS A C 1
ATOM 3452 O O . HIS A 1 434 ? 1.996 -5.522 17.700 1.00 92.19 434 HIS A O 1
ATOM 3458 N N . ARG A 1 435 ? 2.733 -6.233 15.710 1.00 91.31 435 ARG A N 1
ATOM 3459 C CA . ARG A 1 435 ? 3.558 -5.035 15.433 1.00 91.31 435 ARG A CA 1
ATOM 3460 C C . ARG A 1 435 ? 2.726 -3.750 15.434 1.00 91.31 435 ARG A C 1
ATOM 3462 O O . ARG A 1 435 ? 3.160 -2.729 15.966 1.00 91.31 435 ARG A O 1
ATOM 3469 N N . ILE A 1 436 ? 1.526 -3.830 14.862 1.00 95.00 436 ILE A N 1
ATOM 3470 C CA . ILE A 1 436 ? 0.540 -2.754 14.835 1.00 95.00 436 ILE A CA 1
ATOM 3471 C C . ILE A 1 436 ? -0.794 -3.308 15.335 1.00 95.00 436 ILE A C 1
ATOM 3473 O O . ILE A 1 436 ? -1.296 -4.302 14.804 1.00 95.00 436 ILE A O 1
ATOM 3477 N N . THR A 1 437 ? -1.371 -2.655 16.341 1.00 96.38 437 THR A N 1
ATOM 3478 C CA . THR A 1 437 ? -2.680 -3.005 16.904 1.00 96.38 437 THR A CA 1
ATOM 3479 C C . THR A 1 437 ? -3.627 -1.821 16.803 1.00 96.38 437 THR A C 1
ATOM 3481 O O . THR A 1 437 ? -3.258 -0.693 17.125 1.00 96.38 437 THR A O 1
ATOM 3484 N N . LEU A 1 438 ? -4.853 -2.071 16.360 1.00 96.81 438 LEU A N 1
ATOM 3485 C CA . LEU A 1 438 ? -5.889 -1.064 16.205 1.00 96.81 438 LEU A CA 1
ATOM 3486 C C . LEU A 1 438 ? -6.919 -1.159 17.321 1.00 96.81 438 LEU A C 1
ATOM 3488 O O . LEU A 1 438 ? -7.509 -2.217 17.536 1.00 96.81 438 LEU A O 1
ATOM 3492 N N . PHE A 1 439 ? -7.160 -0.044 18.000 1.00 96.56 439 PHE A N 1
ATOM 3493 C CA . PHE A 1 439 ? -8.179 0.078 19.034 1.00 96.56 439 PHE A CA 1
ATOM 3494 C C . PHE A 1 439 ? -9.359 0.895 18.512 1.00 96.56 439 PHE A C 1
ATOM 3496 O O . PHE A 1 439 ? -9.174 1.971 17.941 1.00 96.56 439 PHE A O 1
ATOM 3503 N N . SER A 1 440 ? -10.575 0.404 18.734 1.00 94.19 440 SER A N 1
ATOM 3504 C CA . SER A 1 440 ? -11.820 1.102 18.384 1.00 94.19 440 SER A CA 1
ATOM 3505 C C . SER A 1 440 ? -12.684 1.355 19.618 1.00 94.19 440 SER A C 1
ATOM 3507 O O . SER A 1 440 ? -12.521 0.686 20.637 1.00 94.19 440 SER A O 1
ATOM 3509 N N . GLY A 1 441 ? -13.590 2.329 19.530 1.00 90.88 441 GLY A N 1
ATOM 3510 C CA . GLY A 1 441 ? -14.498 2.691 20.619 1.00 90.88 441 GLY A CA 1
ATOM 3511 C C . GLY A 1 441 ? -14.110 3.963 21.380 1.00 90.88 441 GLY A C 1
ATOM 3512 O O . GLY A 1 441 ? -13.020 4.516 21.222 1.00 90.88 441 GLY A O 1
ATOM 3513 N N . ALA A 1 442 ? -15.020 4.440 22.222 1.00 88.38 442 ALA A N 1
ATOM 3514 C CA . ALA A 1 442 ? -14.891 5.659 23.014 1.00 88.38 442 ALA A CA 1
ATOM 3515 C C . ALA A 1 442 ? -13.735 5.599 24.025 1.00 88.38 442 ALA A C 1
ATOM 3517 O O . ALA A 1 442 ? -13.141 6.633 24.343 1.00 88.38 442 ALA A O 1
ATOM 3518 N N . ASN A 1 443 ? -13.387 4.407 24.521 1.00 90.19 443 ASN A N 1
ATOM 3519 C CA . ASN A 1 443 ? -12.271 4.219 25.451 1.00 90.19 443 ASN A CA 1
ATOM 3520 C C . ASN A 1 443 ? -10.938 3.872 24.768 1.00 90.19 443 ASN A C 1
ATOM 3522 O O . ASN A 1 443 ? -9.943 3.700 25.471 1.00 90.19 443 ASN A O 1
ATOM 3526 N N . ALA A 1 444 ? -10.875 3.820 23.431 1.00 93.12 444 ALA A N 1
ATOM 3527 C CA . ALA A 1 444 ? -9.681 3.395 22.692 1.00 93.12 444 ALA A CA 1
ATOM 3528 C C . ALA A 1 444 ? -8.416 4.179 23.069 1.00 93.12 444 ALA A C 1
ATOM 3530 O O . ALA A 1 444 ? -7.374 3.581 23.321 1.00 93.12 444 ALA A O 1
ATOM 3531 N N . GLU A 1 445 ? -8.496 5.511 23.161 1.00 91.94 445 GLU A N 1
ATOM 3532 C CA . GLU A 1 445 ? -7.330 6.335 23.510 1.00 91.94 445 GLU A CA 1
ATOM 3533 C C . GLU A 1 445 ? -6.894 6.144 24.968 1.00 91.94 445 GLU A C 1
ATOM 3535 O O . GLU A 1 445 ? -5.698 6.069 25.250 1.00 91.94 445 GLU A O 1
ATOM 3540 N N . ARG A 1 446 ? -7.844 5.991 25.898 1.00 91.12 446 ARG A N 1
ATOM 3541 C CA . ARG A 1 446 ? -7.526 5.731 27.312 1.00 91.12 446 ARG A CA 1
ATOM 3542 C C . ARG A 1 446 ? -6.867 4.365 27.486 1.00 91.12 446 ARG A C 1
ATOM 3544 O O . ARG A 1 446 ? -5.883 4.262 28.215 1.00 91.12 446 ARG A O 1
ATOM 3551 N N . LEU A 1 447 ? -7.377 3.350 26.786 1.00 93.19 447 LEU A N 1
ATOM 3552 C CA . LEU A 1 447 ? -6.818 2.000 26.756 1.00 93.19 447 LEU A CA 1
ATOM 3553 C C . LEU A 1 447 ? -5.411 1.991 26.163 1.00 93.19 447 LEU A C 1
ATOM 3555 O O . LEU A 1 447 ? -4.500 1.421 26.757 1.00 93.19 447 LEU A O 1
ATOM 3559 N N . ALA A 1 448 ? -5.208 2.690 25.046 1.00 94.56 448 ALA A N 1
ATOM 3560 C CA . ALA A 1 448 ? -3.900 2.822 24.414 1.00 94.56 448 ALA A CA 1
ATOM 3561 C C . ALA A 1 448 ? -2.870 3.462 25.358 1.00 94.56 448 ALA A C 1
ATOM 3563 O O . ALA A 1 448 ? -1.764 2.941 25.492 1.00 94.56 448 ALA A O 1
ATOM 3564 N N . ILE A 1 449 ? -3.238 4.550 26.046 1.00 92.69 449 ILE A N 1
ATOM 3565 C CA . ILE A 1 449 ? -2.359 5.224 27.013 1.00 92.69 449 ILE A CA 1
ATOM 3566 C C . ILE A 1 449 ? -2.025 4.292 28.178 1.00 92.69 449 ILE A C 1
ATOM 3568 O O . ILE A 1 449 ? -0.852 4.140 28.496 1.00 92.69 449 ILE A O 1
ATOM 3572 N N . ALA A 1 450 ? -3.016 3.626 28.774 1.00 92.06 450 ALA A N 1
ATOM 3573 C CA . ALA A 1 450 ? -2.781 2.707 29.886 1.00 92.06 450 ALA A CA 1
ATOM 3574 C C . ALA A 1 450 ? -1.843 1.553 29.494 1.00 92.06 450 ALA A C 1
ATOM 3576 O O . ALA A 1 450 ? -0.924 1.212 30.243 1.00 92.06 450 ALA A O 1
ATOM 3577 N N . VAL A 1 451 ? -2.040 0.964 28.306 1.00 94.31 451 VAL A N 1
ATOM 3578 C CA . VAL A 1 451 ? -1.185 -0.121 27.797 1.00 94.31 451 VAL A CA 1
ATOM 3579 C C . VAL A 1 451 ? 0.229 0.394 27.535 1.00 94.31 451 VAL A C 1
ATOM 3581 O O . VAL A 1 451 ? 1.195 -0.218 27.988 1.00 94.31 451 VAL A O 1
ATOM 3584 N N . ALA A 1 452 ? 0.372 1.551 26.885 1.00 93.19 452 ALA A N 1
ATOM 3585 C CA . ALA A 1 452 ? 1.673 2.167 26.640 1.00 93.19 452 ALA A CA 1
ATOM 3586 C C . ALA A 1 452 ? 2.411 2.506 27.948 1.00 93.19 452 ALA A C 1
ATOM 3588 O O . ALA A 1 452 ? 3.603 2.224 28.072 1.00 93.19 452 ALA A O 1
ATOM 3589 N N . SER A 1 453 ? 1.695 3.025 28.950 1.00 91.31 453 SER A N 1
ATOM 3590 C CA . SER A 1 453 ? 2.225 3.306 30.287 1.00 91.31 453 SER A CA 1
ATOM 3591 C C . SER A 1 453 ? 2.569 2.054 31.091 1.00 91.31 453 SER A C 1
ATOM 3593 O O . SER A 1 453 ? 3.335 2.167 32.039 1.00 91.31 453 SER A O 1
ATOM 3595 N N . THR A 1 454 ? 2.032 0.883 30.740 1.00 91.62 454 THR A N 1
ATOM 3596 C CA . THR A 1 454 ? 2.400 -0.399 31.365 1.00 91.62 454 THR A CA 1
ATOM 3597 C C . THR A 1 454 ? 3.623 -1.025 30.687 1.00 91.62 454 THR A C 1
ATOM 3599 O O . THR A 1 454 ? 4.467 -1.622 31.353 1.00 91.62 454 THR A O 1
ATOM 3602 N N . LEU A 1 455 ? 3.711 -0.917 29.355 1.00 91.75 455 LEU A N 1
ATOM 3603 C CA . LEU A 1 455 ? 4.738 -1.592 28.559 1.00 91.75 455 LEU A CA 1
ATOM 3604 C C . LEU A 1 455 ? 6.035 -0.794 28.446 1.00 91.75 455 LEU A C 1
ATOM 3606 O O . LEU A 1 455 ? 7.118 -1.353 28.607 1.00 91.75 455 LEU A O 1
ATOM 3610 N N . ALA A 1 456 ? 5.941 0.494 28.134 1.00 90.00 456 ALA A N 1
ATOM 3611 C CA . ALA A 1 456 ? 7.101 1.286 27.749 1.00 90.00 456 ALA A CA 1
ATOM 3612 C C . ALA A 1 456 ? 7.364 2.478 28.670 1.00 90.00 456 ALA A C 1
ATOM 3614 O O . ALA A 1 456 ? 8.484 2.979 28.657 1.00 90.00 456 ALA A O 1
ATOM 3615 N N . GLY A 1 457 ? 6.401 2.907 29.491 1.00 86.19 457 GLY A N 1
ATOM 3616 C CA . GLY A 1 457 ? 6.602 4.009 30.433 1.00 86.19 457 GLY A CA 1
ATOM 3617 C C . GLY A 1 457 ? 7.092 5.268 29.713 1.00 86.19 457 GLY A C 1
ATOM 3618 O O . GLY A 1 457 ? 6.380 5.802 28.867 1.00 86.19 457 GLY A O 1
ATOM 3619 N N . ASP A 1 458 ? 8.326 5.700 29.991 1.00 83.44 458 ASP A N 1
ATOM 3620 C CA . ASP A 1 458 ? 8.984 6.844 29.340 1.00 83.44 458 ASP A CA 1
ATOM 3621 C C . ASP A 1 458 ? 9.461 6.601 27.896 1.00 83.44 458 ASP A C 1
ATOM 3623 O O . ASP A 1 458 ? 9.931 7.517 27.212 1.00 83.44 458 ASP A O 1
ATOM 3627 N N . ASN A 1 459 ? 9.355 5.371 27.409 1.00 87.81 459 ASN A N 1
ATOM 3628 C CA . ASN A 1 459 ? 9.608 5.005 26.018 1.00 87.81 459 ASN A CA 1
ATOM 3629 C C . ASN A 1 459 ? 8.307 4.955 25.204 1.00 87.81 459 ASN A C 1
ATOM 3631 O O . ASN A 1 459 ? 8.186 4.180 24.249 1.00 87.81 459 ASN A O 1
ATOM 3635 N N . ALA A 1 460 ? 7.323 5.773 25.580 1.00 90.38 460 ALA A N 1
ATOM 3636 C CA . ALA A 1 460 ? 6.056 5.873 24.883 1.00 90.38 460 ALA A CA 1
ATOM 3637 C C . ALA A 1 460 ? 5.731 7.308 24.458 1.00 90.38 460 ALA A C 1
ATOM 3639 O O . ALA A 1 460 ? 5.857 8.258 25.231 1.00 90.38 460 ALA A O 1
ATOM 3640 N N . VAL A 1 461 ? 5.260 7.456 23.221 1.00 91.75 461 VAL A N 1
ATOM 3641 C CA . VAL A 1 461 ? 4.811 8.741 22.670 1.00 91.75 461 VAL A CA 1
ATOM 3642 C C . VAL A 1 461 ? 3.462 8.603 21.994 1.00 91.75 461 VAL A C 1
ATOM 3644 O O . VAL A 1 461 ? 3.111 7.563 21.440 1.00 91.75 461 VAL A O 1
ATOM 3647 N N . ARG A 1 462 ? 2.713 9.697 22.004 1.00 93.44 462 ARG A N 1
ATOM 3648 C CA . ARG A 1 462 ? 1.476 9.884 21.264 1.00 93.44 462 ARG A CA 1
ATOM 3649 C C . ARG A 1 462 ? 1.701 10.885 20.143 1.00 93.44 462 ARG A C 1
ATOM 3651 O O . ARG A 1 462 ? 2.192 11.985 20.375 1.00 93.44 462 ARG A O 1
ATOM 3658 N N . VAL A 1 463 ? 1.260 10.528 18.949 1.00 93.75 463 VAL A N 1
ATOM 3659 C CA . VAL A 1 463 ? 1.282 11.372 17.757 1.00 93.75 463 VAL A CA 1
ATOM 3660 C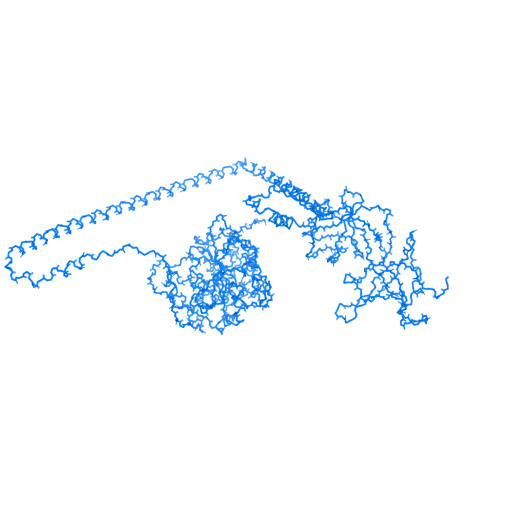 C . VAL A 1 463 ? -0.144 11.505 17.253 1.00 93.75 463 VAL A C 1
ATOM 3662 O O . VAL A 1 463 ? -0.854 10.512 17.097 1.00 93.75 463 VAL A O 1
ATOM 3665 N N . PHE A 1 464 ? -0.586 12.736 17.017 1.00 92.12 464 PHE A N 1
ATOM 3666 C CA . PHE A 1 464 ? -1.908 12.986 16.456 1.00 92.12 464 PHE A CA 1
ATOM 3667 C C . PHE A 1 464 ? -1.855 12.894 14.935 1.00 92.12 464 PHE A C 1
ATOM 3669 O O . PHE A 1 464 ? -1.124 13.643 14.287 1.00 92.12 464 PHE A O 1
ATOM 3676 N N . VAL A 1 465 ? -2.666 12.006 14.363 1.00 91.38 465 VAL A N 1
ATOM 3677 C CA . VAL A 1 465 ? -2.804 11.883 12.912 1.00 91.38 465 VAL A CA 1
ATOM 3678 C C . VAL A 1 465 ? -3.863 12.881 12.450 1.00 91.38 465 VAL A C 1
ATOM 3680 O O . VAL A 1 465 ? -5.063 12.721 12.683 1.00 91.38 465 VAL A O 1
ATOM 3683 N N . GLY A 1 466 ? -3.398 13.977 11.854 1.00 84.44 466 GLY A N 1
ATOM 3684 C CA . GLY A 1 466 ? -4.256 14.987 11.243 1.00 84.44 466 GLY A CA 1
ATOM 3685 C C . GLY A 1 466 ? -4.639 14.630 9.807 1.00 84.44 466 GLY A C 1
ATOM 3686 O O . GLY A 1 466 ? -4.005 13.797 9.168 1.00 84.44 466 GLY A O 1
ATOM 3687 N N . THR A 1 467 ? -5.624 15.339 9.256 1.00 78.94 467 THR A N 1
ATOM 3688 C CA . THR A 1 467 ? -6.031 15.214 7.841 1.00 78.94 467 THR A CA 1
ATOM 3689 C C . THR A 1 467 ? -4.958 15.687 6.851 1.00 78.94 467 THR A C 1
ATOM 3691 O O . THR A 1 467 ? -5.104 15.486 5.653 1.00 78.94 467 THR A O 1
ATOM 3694 N N . ALA A 1 468 ? -3.902 16.342 7.345 1.00 80.75 468 ALA A N 1
ATOM 3695 C CA . ALA A 1 468 ? -2.761 16.818 6.566 1.00 80.75 468 ALA A CA 1
ATOM 3696 C C . ALA A 1 468 ? -1.600 15.806 6.497 1.00 80.75 468 ALA A C 1
ATOM 3698 O O . ALA A 1 468 ? -0.543 16.143 5.975 1.00 80.75 468 ALA A O 1
ATOM 3699 N N . VAL A 1 469 ? -1.760 14.603 7.060 1.00 85.69 469 VAL A N 1
ATOM 3700 C CA . VAL A 1 469 ? -0.772 13.524 6.930 1.00 85.69 469 VAL A CA 1
ATOM 3701 C C . VAL A 1 469 ? -1.030 12.800 5.608 1.00 85.69 469 VAL A C 1
ATOM 3703 O O . VAL A 1 469 ? -2.046 12.119 5.474 1.00 85.69 469 VAL A O 1
ATOM 3706 N N . PHE A 1 470 ? -0.126 12.944 4.637 1.00 81.00 470 PHE A N 1
ATOM 3707 C CA . PHE A 1 470 ? -0.239 12.336 3.302 1.00 81.00 470 PHE A CA 1
ATOM 3708 C C . PHE A 1 470 ? 0.815 11.258 3.035 1.00 81.00 470 PHE A C 1
ATOM 3710 O O . PHE A 1 470 ? 0.913 10.764 1.915 1.00 81.00 470 PHE A O 1
ATOM 3717 N N . GLY A 1 471 ? 1.619 10.906 4.036 1.00 86.50 471 GLY A N 1
ATOM 3718 C CA . GLY A 1 471 ? 2.704 9.941 3.912 1.00 86.50 471 GLY A CA 1
ATOM 3719 C C . GLY A 1 471 ? 3.420 9.723 5.234 1.00 86.50 471 GLY A C 1
ATOM 3720 O O . GLY A 1 471 ? 3.231 10.475 6.197 1.00 86.50 471 GLY A O 1
ATOM 3721 N N . LEU A 1 472 ? 4.298 8.721 5.267 1.00 87.31 472 LEU A N 1
ATOM 3722 C CA . LEU A 1 472 ? 5.149 8.468 6.425 1.00 87.31 472 LEU A CA 1
ATOM 3723 C C . LEU A 1 472 ? 6.021 9.682 6.765 1.00 87.31 472 LEU A C 1
ATOM 3725 O O . LEU A 1 472 ? 6.144 10.024 7.933 1.00 87.31 472 LEU A O 1
ATOM 3729 N N . ALA A 1 473 ? 6.579 10.375 5.769 1.00 88.50 473 ALA A N 1
ATOM 3730 C CA . ALA A 1 473 ? 7.414 11.556 5.998 1.00 88.50 473 ALA A CA 1
ATOM 3731 C C . ALA A 1 473 ? 6.687 12.657 6.792 1.00 88.50 473 ALA A C 1
ATOM 3733 O O . ALA A 1 473 ? 7.274 13.254 7.696 1.00 88.50 473 ALA A O 1
ATOM 3734 N N . ASP A 1 474 ? 5.406 12.900 6.503 1.00 89.50 474 ASP A N 1
ATOM 3735 C CA . ASP A 1 474 ? 4.605 13.881 7.241 1.00 89.50 474 ASP A CA 1
ATOM 3736 C C . ASP A 1 474 ? 4.391 13.435 8.685 1.00 89.50 474 ASP A C 1
ATOM 3738 O O . ASP A 1 474 ? 4.507 14.239 9.609 1.00 89.50 474 ASP A O 1
ATOM 3742 N N . LEU A 1 475 ? 4.138 12.140 8.889 1.00 90.31 475 LEU A N 1
ATOM 3743 C CA . LEU A 1 475 ? 3.978 11.577 10.222 1.00 90.31 475 LEU A CA 1
ATOM 3744 C C . LEU A 1 475 ? 5.286 11.601 11.023 1.00 90.31 475 LEU A C 1
ATOM 3746 O O . LEU A 1 475 ? 5.269 11.907 12.211 1.00 90.31 475 LEU A O 1
ATOM 3750 N N . MET A 1 476 ? 6.426 11.336 10.387 1.00 90.12 476 MET A N 1
ATOM 3751 C CA . MET A 1 476 ? 7.739 11.415 11.032 1.00 90.12 476 MET A CA 1
ATOM 3752 C C . MET A 1 476 ? 8.066 12.846 11.468 1.00 90.12 476 MET A C 1
ATOM 3754 O O . MET A 1 476 ? 8.736 13.038 12.475 1.00 90.12 476 MET A O 1
ATOM 3758 N N . ASN A 1 477 ? 7.544 13.855 10.769 1.00 90.06 477 ASN A N 1
ATOM 3759 C CA . ASN A 1 477 ? 7.645 15.258 11.172 1.00 90.06 477 ASN A CA 1
ATOM 3760 C C . ASN A 1 477 ? 6.496 15.722 12.085 1.00 90.06 477 ASN A C 1
ATOM 3762 O O . ASN A 1 477 ? 6.474 16.887 12.493 1.00 90.06 477 ASN A O 1
ATOM 3766 N N . ALA A 1 478 ? 5.527 14.856 12.393 1.00 89.44 478 ALA A N 1
ATOM 3767 C CA . ALA A 1 478 ? 4.403 15.217 13.240 1.00 89.44 478 ALA A CA 1
ATOM 3768 C C . ALA A 1 478 ? 4.864 15.375 14.698 1.00 89.44 478 ALA A C 1
ATOM 3770 O O . ALA A 1 478 ? 5.736 14.628 15.159 1.00 89.44 478 ALA A O 1
ATOM 3771 N N . PRO A 1 479 ? 4.282 16.336 15.437 1.00 88.81 479 PRO A N 1
ATOM 3772 C CA . PRO A 1 479 ? 4.668 16.590 16.814 1.00 88.81 479 PRO A CA 1
ATOM 3773 C C . PRO A 1 479 ? 4.348 15.381 17.697 1.00 88.81 479 PRO A C 1
ATOM 3775 O O . PRO A 1 479 ? 3.222 14.871 17.691 1.00 88.81 479 PRO A O 1
ATOM 3778 N N . ALA A 1 480 ? 5.339 14.944 18.472 1.00 88.19 480 ALA A N 1
ATOM 3779 C CA . ALA A 1 480 ? 5.196 13.847 19.420 1.00 88.19 480 ALA A CA 1
ATOM 3780 C C . ALA A 1 480 ? 4.932 14.395 20.829 1.00 88.19 480 ALA A C 1
ATOM 3782 O O . ALA A 1 480 ? 5.614 15.294 21.307 1.00 88.19 480 ALA A O 1
ATOM 3783 N N . SER A 1 481 ? 3.917 13.855 21.499 1.00 87.88 481 SER A N 1
ATOM 3784 C CA . SER A 1 481 ? 3.609 14.132 22.902 1.00 87.88 481 SER A CA 1
ATOM 3785 C C . SER A 1 481 ? 4.023 12.930 23.746 1.00 87.88 481 SER A C 1
ATOM 3787 O O . SER A 1 481 ? 3.484 11.846 23.523 1.00 87.88 481 SER A O 1
ATOM 3789 N N . PRO A 1 482 ? 4.939 13.067 24.709 1.00 84.12 482 PRO A N 1
ATOM 3790 C CA . PRO A 1 482 ? 5.322 11.945 25.550 1.00 84.12 482 PRO A CA 1
ATOM 3791 C C . PRO A 1 482 ? 4.170 11.434 26.417 1.00 84.12 482 PRO A C 1
ATOM 3793 O O . PRO A 1 482 ? 3.241 12.172 26.758 1.00 84.12 482 PRO A O 1
ATOM 3796 N N . ILE A 1 483 ? 4.244 10.154 26.773 1.00 80.19 483 ILE A N 1
ATOM 3797 C CA . ILE A 1 483 ? 3.303 9.493 27.674 1.00 80.19 483 ILE A CA 1
ATOM 3798 C C . ILE A 1 483 ? 4.025 9.242 29.000 1.00 80.19 483 ILE A C 1
ATOM 3800 O O . ILE A 1 483 ? 5.018 8.527 29.049 1.00 80.19 483 ILE A O 1
ATOM 3804 N N . GLY A 1 484 ? 3.522 9.840 30.081 1.00 67.38 484 GLY A N 1
ATOM 3805 C CA . GLY A 1 484 ? 4.186 9.827 31.388 1.00 67.38 484 GLY A CA 1
ATOM 3806 C C . GLY A 1 484 ? 5.231 10.937 31.551 1.00 67.38 484 GLY A C 1
ATOM 3807 O O . G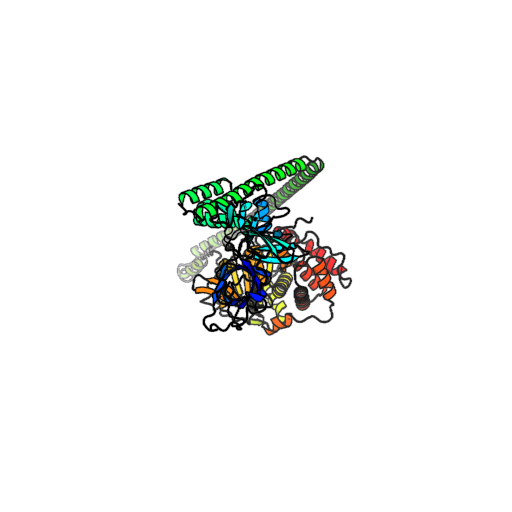LY A 1 484 ? 5.370 11.823 30.708 1.00 67.38 484 GLY A O 1
ATOM 3808 N N . SER A 1 485 ? 5.948 10.915 32.673 1.00 58.62 485 SER A N 1
ATOM 3809 C CA . SER A 1 485 ? 7.009 11.868 33.012 1.00 58.62 485 SER A CA 1
ATOM 3810 C C . SER A 1 485 ? 8.319 11.503 32.302 1.00 58.62 485 SER A C 1
ATOM 3812 O O . SER A 1 485 ? 9.279 11.033 32.904 1.00 58.62 485 SER A O 1
ATOM 3814 N N . THR A 1 486 ? 8.371 11.696 30.985 1.00 52.75 486 THR A N 1
ATOM 3815 C CA . THR A 1 486 ? 9.619 11.571 30.216 1.00 52.75 486 THR A CA 1
ATOM 3816 C C . THR A 1 486 ? 10.508 12.801 30.421 1.00 52.75 486 THR A C 1
ATOM 3818 O O . THR A 1 486 ? 10.082 13.920 30.134 1.00 52.75 486 THR A O 1
ATOM 3821 N N . CYS A 1 487 ? 11.768 12.612 30.816 1.00 48.00 487 CYS A N 1
ATOM 3822 C CA . CYS A 1 487 ? 12.793 13.666 30.848 1.00 48.00 487 CYS A CA 1
ATOM 3823 C C . CYS A 1 487 ? 13.436 13.895 29.467 1.00 48.00 487 CYS A C 1
ATOM 3825 O O . CYS A 1 487 ? 14.640 13.695 29.309 1.00 48.00 487 CYS A O 1
ATOM 3827 N N . LEU A 1 488 ? 12.663 14.255 28.440 1.00 53.81 488 LEU A N 1
ATOM 3828 C CA . LEU A 1 488 ? 13.208 14.434 27.088 1.00 53.81 488 LEU A CA 1
ATOM 3829 C C . LEU A 1 488 ? 12.908 15.833 26.557 1.00 53.81 488 LEU A C 1
ATOM 3831 O O . LEU A 1 488 ? 12.063 16.018 25.688 1.00 53.81 488 LEU A O 1
ATOM 3835 N N . ASP A 1 489 ? 13.672 16.811 27.042 1.00 53.41 489 ASP A N 1
ATOM 3836 C CA . ASP A 1 489 ? 13.614 18.231 26.653 1.00 53.41 489 ASP A CA 1
ATOM 3837 C C . ASP A 1 489 ? 13.923 18.504 25.155 1.00 53.41 489 ASP A C 1
ATOM 3839 O O . ASP A 1 489 ? 14.001 19.662 24.744 1.00 53.41 489 ASP A O 1
ATOM 3843 N N . ARG A 1 490 ? 14.150 17.470 24.325 1.00 58.44 490 ARG A N 1
ATOM 3844 C CA . ARG A 1 490 ? 14.661 17.591 22.942 1.00 58.44 490 ARG A CA 1
ATOM 3845 C C . ARG A 1 490 ? 13.831 16.915 21.848 1.00 58.44 490 ARG A C 1
ATOM 3847 O O . ARG A 1 490 ? 14.084 17.179 20.677 1.00 58.44 490 ARG A O 1
ATOM 3854 N N . ILE A 1 491 ? 12.839 16.096 22.190 1.00 64.12 491 ILE A N 1
ATOM 3855 C CA . ILE A 1 491 ? 12.066 15.345 21.192 1.00 64.12 491 ILE A CA 1
ATOM 3856 C C . ILE A 1 491 ? 10.876 16.187 20.738 1.00 64.12 491 ILE A C 1
ATOM 3858 O O . ILE A 1 491 ? 9.905 16.354 21.473 1.00 64.12 491 ILE A O 1
ATOM 3862 N N . VAL A 1 492 ? 10.962 16.728 19.522 1.00 76.44 492 VAL A N 1
ATOM 3863 C CA . VAL A 1 492 ? 9.913 17.578 18.940 1.00 76.44 492 VAL A CA 1
ATOM 3864 C C . VAL A 1 492 ? 8.994 16.767 18.029 1.00 76.44 492 VAL A C 1
ATOM 3866 O O . VAL A 1 492 ? 7.781 16.984 18.027 1.00 76.44 492 VAL A O 1
ATOM 3869 N N . THR A 1 493 ? 9.548 15.812 17.279 1.00 89.00 493 THR A N 1
ATOM 3870 C CA . THR A 1 493 ? 8.810 15.022 16.284 1.00 89.00 493 THR A CA 1
ATOM 3871 C C . THR A 1 493 ? 8.888 13.515 16.534 1.00 89.00 493 THR A C 1
ATOM 3873 O O . THR A 1 493 ? 9.733 13.033 17.292 1.00 89.00 493 THR A O 1
ATOM 3876 N N . LEU A 1 494 ? 8.007 12.746 15.882 1.00 89.38 494 LEU A N 1
ATOM 3877 C CA . LEU A 1 494 ? 8.059 11.279 15.912 1.00 89.38 494 LEU A CA 1
ATOM 3878 C C . LEU A 1 494 ? 9.399 10.742 15.391 1.00 89.38 494 LEU A C 1
ATOM 3880 O O . LEU A 1 494 ? 9.949 9.793 15.943 1.00 89.38 494 LEU A O 1
ATOM 3884 N N . GLY A 1 495 ? 9.926 11.345 14.331 1.00 88.25 495 GLY A N 1
ATOM 3885 C CA . GLY A 1 495 ? 11.197 10.952 13.748 1.00 88.25 495 GLY A CA 1
ATOM 3886 C C . GLY A 1 495 ? 12.360 11.172 14.707 1.00 88.25 495 GLY A C 1
ATOM 3887 O O . GLY A 1 495 ? 13.203 10.286 14.843 1.00 88.25 495 GLY A O 1
ATOM 3888 N N . ASP A 1 496 ? 12.363 12.296 15.427 1.00 84.62 496 ASP A N 1
ATOM 3889 C CA . ASP A 1 496 ? 13.363 12.555 16.468 1.00 84.62 496 ASP A CA 1
ATOM 3890 C C . ASP A 1 496 ? 13.283 11.473 17.551 1.00 84.62 496 ASP A C 1
ATOM 3892 O O . ASP A 1 496 ? 14.296 10.848 17.864 1.00 84.62 496 ASP A O 1
ATOM 3896 N N . PHE A 1 497 ? 12.068 11.153 18.021 1.00 86.69 497 PHE A N 1
ATOM 3897 C CA . PHE A 1 497 ? 11.836 10.101 19.016 1.00 86.69 497 PHE A CA 1
ATOM 3898 C C . PHE A 1 497 ? 12.396 8.741 18.589 1.00 86.69 497 PHE A C 1
ATOM 3900 O O . PHE A 1 497 ? 13.097 8.082 19.358 1.00 86.69 497 PHE A O 1
ATOM 3907 N N . LEU A 1 498 ? 12.102 8.334 17.353 1.00 86.56 498 LEU A N 1
ATOM 3908 C CA . LEU A 1 498 ? 12.537 7.050 16.807 1.00 86.56 498 LEU A CA 1
ATOM 3909 C C . LEU A 1 498 ? 14.040 7.011 16.487 1.00 86.56 498 LEU A C 1
ATOM 3911 O O . LEU A 1 498 ? 14.611 5.925 16.426 1.00 86.56 498 LEU A O 1
ATOM 3915 N N . SER A 1 499 ? 14.678 8.168 16.280 1.00 81.31 499 SER A N 1
ATOM 3916 C CA . SER A 1 499 ? 16.109 8.269 15.962 1.00 81.31 499 SER A CA 1
ATOM 3917 C C . SER A 1 499 ? 17.018 8.388 17.192 1.00 81.31 499 SER A C 1
ATOM 3919 O O . SER A 1 499 ? 18.126 7.853 17.174 1.00 81.31 499 SER A O 1
ATOM 3921 N N . GLU A 1 500 ? 16.572 9.058 18.261 1.00 74.94 500 GLU A N 1
ATOM 3922 C CA . GLU A 1 500 ? 17.386 9.293 19.464 1.00 74.94 500 GLU A CA 1
ATOM 3923 C C . GLU A 1 500 ? 17.447 8.078 20.400 1.00 74.94 500 GLU A C 1
ATOM 3925 O O . GLU A 1 500 ? 18.419 7.911 21.143 1.00 74.94 500 GLU A O 1
ATOM 3930 N N . ARG A 1 501 ? 16.421 7.218 20.400 1.00 67.44 501 ARG A N 1
ATOM 3931 C CA . ARG A 1 501 ? 16.356 6.070 21.311 1.00 67.44 501 ARG A CA 1
ATOM 3932 C C . ARG A 1 501 ? 17.161 4.885 20.764 1.00 67.44 501 ARG A C 1
ATOM 3934 O O . ARG A 1 501 ? 16.944 4.387 19.662 1.00 67.44 501 ARG A O 1
ATOM 3941 N N . THR A 1 502 ? 18.104 4.416 21.580 1.00 54.72 502 THR A N 1
ATOM 3942 C CA . THR A 1 502 ? 18.953 3.251 21.316 1.00 54.72 502 THR A CA 1
ATOM 3943 C C . THR A 1 502 ? 18.115 2.000 21.047 1.00 54.72 502 THR A C 1
ATOM 3945 O O . THR A 1 502 ? 17.170 1.703 21.771 1.00 54.72 502 THR A O 1
ATOM 3948 N N . HIS A 1 503 ? 18.521 1.226 20.034 1.00 61.06 503 HIS A N 1
ATOM 3949 C CA . HIS A 1 503 ? 17.827 0.068 19.444 1.00 61.06 503 HIS A CA 1
ATOM 3950 C C . HIS A 1 503 ? 17.405 -1.085 20.391 1.00 61.06 503 HIS A C 1
ATOM 3952 O O . HIS A 1 503 ? 16.926 -2.111 19.903 1.00 61.06 503 HIS A O 1
ATOM 3958 N N . GLN A 1 504 ? 17.603 -0.981 21.709 1.00 67.56 504 GLN A N 1
ATOM 3959 C CA . GLN A 1 504 ? 17.503 -2.108 22.639 1.00 67.56 504 GLN A CA 1
ATOM 3960 C C . GLN A 1 504 ? 16.214 -2.154 23.467 1.00 67.56 504 GLN A C 1
ATOM 3962 O O . GLN A 1 504 ? 15.726 -3.262 23.689 1.00 67.56 504 GLN A O 1
ATOM 3967 N N . ASP A 1 505 ? 15.641 -1.017 23.869 1.00 78.75 505 ASP A N 1
ATOM 3968 C CA . ASP A 1 505 ? 14.486 -1.005 24.778 1.00 78.75 505 ASP A CA 1
ATOM 3969 C C . ASP A 1 505 ? 13.137 -1.096 24.030 1.00 78.75 505 ASP A C 1
ATOM 3971 O O . ASP A 1 505 ? 13.011 -0.570 22.919 1.00 78.75 505 ASP A O 1
ATOM 3975 N N . PRO A 1 506 ? 12.104 -1.721 24.633 1.00 87.19 506 PRO A N 1
ATOM 3976 C CA . PRO A 1 506 ? 10.736 -1.680 24.123 1.00 87.19 506 PRO A CA 1
ATOM 3977 C C . PRO A 1 506 ? 10.209 -0.248 24.003 1.00 87.19 506 PRO A C 1
ATOM 3979 O O . PRO A 1 506 ? 10.366 0.561 24.923 1.00 87.19 506 PRO A O 1
ATOM 3982 N N . MET A 1 507 ? 9.556 0.047 22.880 1.00 90.25 507 MET A N 1
ATOM 3983 C CA . MET A 1 507 ? 8.984 1.361 22.583 1.00 90.25 507 MET A CA 1
ATOM 3984 C C . MET A 1 507 ? 7.539 1.224 22.117 1.00 90.25 507 MET A C 1
ATOM 3986 O O . MET A 1 507 ? 7.207 0.301 21.370 1.00 90.25 507 MET A O 1
ATOM 3990 N N . VAL A 1 508 ? 6.687 2.172 22.508 1.00 93.12 508 VAL A N 1
ATOM 3991 C CA . VAL A 1 508 ? 5.283 2.208 22.078 1.00 93.12 508 VAL A CA 1
ATOM 3992 C C . VAL A 1 508 ? 4.948 3.561 21.457 1.00 93.12 508 VAL A C 1
ATOM 3994 O O . VAL A 1 508 ? 5.135 4.608 22.069 1.00 93.12 508 VAL A O 1
ATOM 3997 N N . VAL A 1 509 ? 4.408 3.543 20.242 1.00 94.38 509 VAL A N 1
ATOM 3998 C CA . VAL A 1 509 ? 3.932 4.739 19.539 1.00 94.38 509 VAL A CA 1
ATOM 3999 C C . VAL A 1 509 ? 2.418 4.660 19.403 1.00 94.38 509 VAL A C 1
ATOM 4001 O O . VAL A 1 509 ? 1.893 3.732 18.794 1.00 94.38 509 VAL A O 1
ATOM 4004 N N . ILE A 1 510 ? 1.702 5.642 19.945 1.00 96.44 510 ILE A N 1
ATOM 4005 C CA . ILE A 1 510 ? 0.253 5.769 19.778 1.00 96.44 510 ILE A CA 1
ATOM 4006 C C . ILE A 1 510 ? -0.040 6.732 18.629 1.00 96.44 510 ILE A C 1
ATOM 4008 O O . ILE A 1 510 ? 0.274 7.918 18.721 1.00 96.44 510 ILE A O 1
ATOM 4012 N N . LEU A 1 511 ? -0.698 6.246 17.581 1.00 96.62 511 LEU A N 1
ATOM 4013 C CA . LEU A 1 511 ? -1.235 7.054 16.488 1.00 96.62 511 LEU A CA 1
ATOM 4014 C C . LEU A 1 511 ? -2.695 7.399 16.793 1.00 96.62 511 LEU A C 1
ATOM 4016 O O . LEU A 1 511 ? -3.607 6.607 16.534 1.00 96.62 511 LEU A O 1
ATOM 4020 N N . SER A 1 512 ? -2.912 8.578 17.377 1.00 94.81 512 SER A N 1
ATOM 4021 C CA . SER A 1 512 ? -4.243 9.036 17.773 1.00 94.81 512 SER A CA 1
ATOM 4022 C C . SER A 1 512 ? -5.038 9.500 16.550 1.00 94.81 512 SER A C 1
ATOM 4024 O O . SER A 1 512 ? -4.633 10.446 15.869 1.00 94.81 512 SER A O 1
ATOM 4026 N N . GLY A 1 513 ? -6.151 8.822 16.255 1.00 92.38 513 GLY A N 1
ATOM 4027 C CA . GLY A 1 513 ? -6.951 9.072 15.054 1.00 92.38 513 GLY A CA 1
ATOM 4028 C C . GLY A 1 513 ? -6.310 8.520 13.785 1.00 92.38 513 GLY A C 1
ATOM 4029 O O . GLY A 1 513 ? -6.332 9.181 12.752 1.00 92.38 513 GLY A O 1
ATOM 4030 N N . CYS A 1 514 ? -5.738 7.319 13.854 1.00 93.38 514 CYS A N 1
ATOM 4031 C CA . CYS A 1 514 ? -4.985 6.677 12.775 1.00 93.38 514 CYS A CA 1
ATOM 4032 C C . CYS A 1 514 ? -5.735 6.632 11.430 1.00 93.38 514 CYS A C 1
ATOM 4034 O O . CYS A 1 514 ? -5.107 6.725 10.382 1.00 93.38 514 CYS A O 1
ATOM 4036 N N . ASN A 1 515 ? -7.069 6.569 11.456 1.00 94.06 515 ASN A N 1
ATOM 4037 C CA . ASN A 1 515 ? -7.923 6.569 10.270 1.00 94.06 515 ASN A CA 1
ATOM 4038 C C . ASN A 1 515 ? -8.443 7.956 9.842 1.00 94.06 515 ASN A C 1
ATOM 4040 O O . ASN A 1 515 ? -9.358 8.046 9.028 1.00 94.06 515 ASN A O 1
ATOM 4044 N N . ARG A 1 516 ? -7.904 9.056 10.378 1.00 90.44 516 ARG A N 1
ATOM 4045 C CA . ARG A 1 516 ? -8.199 10.426 9.899 1.00 90.44 516 ARG A CA 1
ATOM 4046 C C . ARG A 1 516 ? -7.398 10.802 8.650 1.00 90.44 516 ARG A C 1
ATOM 4048 O O . ARG A 1 516 ? -7.743 11.766 7.971 1.00 90.44 516 ARG A O 1
ATOM 4055 N N . ALA A 1 517 ? -6.362 10.028 8.352 1.00 89.69 517 ALA A N 1
ATOM 4056 C CA . ALA A 1 517 ? -5.698 9.947 7.059 1.00 89.69 517 ALA A CA 1
ATOM 4057 C C . ALA A 1 517 ? -5.881 8.518 6.510 1.00 89.69 517 ALA A C 1
ATOM 4059 O O . ALA A 1 517 ? -6.160 7.621 7.312 1.00 89.69 517 ALA A O 1
ATOM 4060 N N . PRO A 1 518 ? -5.751 8.285 5.190 1.00 90.12 518 PRO A N 1
ATOM 4061 C CA . PRO A 1 518 ? -5.844 6.942 4.621 1.00 90.12 518 PRO A CA 1
ATOM 4062 C C . PRO A 1 518 ? -4.789 6.015 5.255 1.00 90.12 518 PRO A C 1
ATOM 4064 O O . PRO A 1 518 ? -3.591 6.255 5.071 1.00 90.12 518 PRO A O 1
ATOM 4067 N N . PRO A 1 519 ? -5.179 4.973 6.013 1.00 89.94 519 PRO A N 1
ATOM 4068 C CA . PRO A 1 519 ? -4.224 4.102 6.701 1.00 89.94 519 PRO A CA 1
ATOM 4069 C C . PRO A 1 519 ? -3.254 3.394 5.746 1.00 89.94 519 PRO A C 1
ATOM 4071 O O . PRO A 1 519 ? -2.110 3.127 6.114 1.00 89.94 519 PRO A O 1
ATOM 4074 N N . GLU A 1 520 ? -3.679 3.159 4.504 1.00 89.12 520 GLU A N 1
ATOM 4075 C CA . GLU A 1 520 ? -2.908 2.567 3.403 1.00 89.12 520 GLU A CA 1
ATOM 4076 C C . GLU A 1 520 ? -1.662 3.374 3.026 1.00 89.12 520 GLU A C 1
ATOM 4078 O O . GLU A 1 520 ? -0.734 2.837 2.431 1.00 89.12 520 GLU A O 1
ATOM 4083 N N . VAL A 1 521 ? -1.623 4.655 3.378 1.00 86.19 521 VAL A N 1
ATOM 4084 C CA . VAL A 1 521 ? -0.519 5.557 3.039 1.00 86.19 521 VAL A CA 1
ATOM 4085 C C . VAL A 1 521 ? 0.599 5.520 4.092 1.00 86.19 521 VAL A C 1
ATOM 4087 O O . VAL A 1 521 ? 1.704 5.991 3.845 1.00 86.19 521 VAL A O 1
ATOM 4090 N N . VAL A 1 522 ? 0.328 4.965 5.278 1.00 85.94 522 VAL A N 1
ATOM 4091 C CA . VAL A 1 522 ? 1.233 5.042 6.437 1.00 85.94 522 VAL A CA 1
ATOM 4092 C C . VAL A 1 522 ? 1.532 3.665 7.027 1.00 85.94 522 VAL A C 1
ATOM 4094 O O . VAL A 1 522 ? 2.687 3.335 7.292 1.00 85.94 522 VAL A O 1
ATOM 4097 N N . LEU A 1 523 ? 0.506 2.844 7.262 1.00 90.19 523 LEU A N 1
ATOM 4098 C CA . LEU A 1 523 ? 0.660 1.577 7.979 1.00 90.19 523 LEU A CA 1
ATOM 4099 C C . LEU A 1 523 ? 1.447 0.506 7.206 1.00 90.19 523 LEU A C 1
ATOM 4101 O O . LEU A 1 523 ? 2.237 -0.179 7.857 1.00 90.19 523 LEU A O 1
ATOM 4105 N N . PRO A 1 524 ? 1.299 0.335 5.872 1.00 88.88 524 PRO A N 1
ATOM 4106 C CA . PRO A 1 524 ? 2.094 -0.648 5.134 1.00 88.88 524 PRO A CA 1
ATOM 4107 C C . PRO A 1 524 ? 3.598 -0.395 5.241 1.00 88.88 524 PRO A C 1
ATOM 4109 O O . PRO A 1 524 ? 4.365 -1.330 5.459 1.00 88.88 524 PRO A O 1
ATOM 4112 N N . GLU A 1 525 ? 4.011 0.872 5.164 1.00 84.81 525 GLU A N 1
ATOM 4113 C CA . GLU A 1 525 ? 5.409 1.259 5.336 1.00 84.81 525 GLU A CA 1
ATOM 4114 C C . GLU A 1 525 ? 5.909 0.875 6.735 1.00 84.81 525 GLU A C 1
ATOM 4116 O O . GLU A 1 525 ? 6.911 0.170 6.848 1.00 84.81 525 GLU A O 1
ATOM 4121 N N . PHE A 1 526 ? 5.163 1.193 7.801 1.00 85.50 526 PHE A N 1
ATOM 4122 C CA . PHE A 1 526 ? 5.526 0.735 9.147 1.00 85.50 526 PHE A CA 1
ATOM 4123 C C . PHE A 1 526 ? 5.586 -0.788 9.278 1.00 85.50 526 PHE A C 1
ATOM 4125 O O . PHE A 1 526 ? 6.492 -1.295 9.933 1.00 85.50 526 PHE A O 1
ATOM 4132 N N . LEU A 1 527 ? 4.656 -1.535 8.677 1.00 86.50 527 LEU A N 1
ATOM 4133 C CA . LEU A 1 527 ? 4.676 -3.001 8.726 1.00 86.50 527 LEU A CA 1
ATOM 4134 C C . LEU A 1 527 ? 5.944 -3.575 8.088 1.00 86.50 527 LEU A C 1
ATOM 4136 O O . LEU A 1 527 ? 6.527 -4.508 8.645 1.00 86.50 527 LEU A O 1
ATOM 4140 N N . MET A 1 528 ? 6.384 -3.002 6.963 1.00 83.38 528 MET A N 1
ATOM 4141 C CA . MET A 1 528 ? 7.646 -3.370 6.317 1.00 83.38 528 MET A CA 1
ATOM 4142 C C . MET A 1 528 ? 8.850 -3.022 7.198 1.00 83.38 528 MET A C 1
ATOM 4144 O O . MET A 1 528 ? 9.767 -3.825 7.348 1.00 83.38 528 MET A O 1
ATOM 4148 N N . MET A 1 529 ? 8.832 -1.842 7.813 1.00 79.88 529 MET A N 1
ATOM 4149 C CA . MET A 1 529 ? 9.957 -1.304 8.580 1.00 79.88 529 MET A CA 1
ATOM 4150 C C . MET A 1 529 ? 10.134 -1.948 9.956 1.00 79.88 529 MET A C 1
ATOM 4152 O O . MET A 1 529 ? 11.251 -2.038 10.458 1.00 79.88 529 MET A O 1
ATOM 4156 N N . LEU A 1 530 ? 9.036 -2.400 10.562 1.00 79.88 530 LEU A N 1
ATOM 4157 C CA . LEU A 1 530 ? 9.019 -3.154 11.818 1.00 79.88 530 LEU A CA 1
ATOM 4158 C C . LEU A 1 530 ? 9.277 -4.656 11.604 1.00 79.88 530 LEU A C 1
ATOM 4160 O O . LEU A 1 530 ? 9.065 -5.447 12.523 1.00 79.88 530 LEU A O 1
ATOM 4164 N N . GLY A 1 531 ? 9.692 -5.041 10.392 1.00 75.69 531 GLY A N 1
ATOM 4165 C CA . GLY A 1 531 ? 10.145 -6.379 10.024 1.00 75.69 531 GLY A CA 1
ATOM 4166 C C . GLY A 1 531 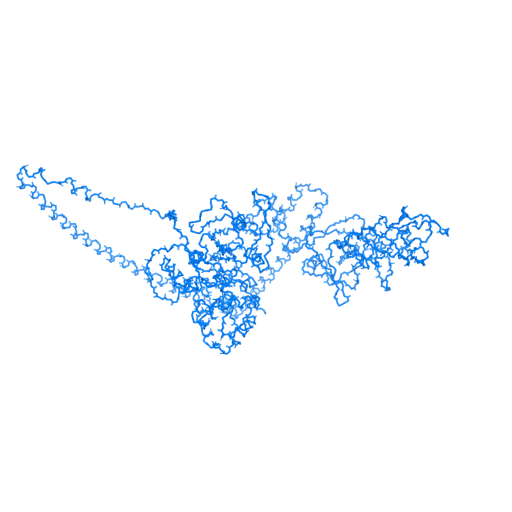? 11.290 -6.913 10.884 1.00 75.69 531 GLY A C 1
ATOM 4167 O O . GLY A 1 531 ? 11.953 -6.171 11.605 1.00 75.69 531 GLY A O 1
ATOM 4168 N N . ASP A 1 532 ? 11.545 -8.218 10.780 1.00 68.31 532 ASP A N 1
ATOM 4169 C CA . ASP A 1 532 ? 12.638 -8.869 11.519 1.00 68.31 532 ASP A CA 1
ATOM 4170 C C . ASP A 1 532 ? 14.019 -8.473 10.979 1.00 68.31 532 ASP A C 1
ATOM 4172 O O . ASP A 1 532 ? 15.017 -8.585 11.691 1.00 68.31 532 ASP A O 1
ATOM 4176 N N . ASP A 1 533 ? 14.070 -7.955 9.744 1.00 68.06 533 ASP A N 1
ATOM 4177 C CA . ASP A 1 533 ? 15.255 -7.312 9.188 1.00 68.06 533 ASP A CA 1
ATOM 4178 C C . ASP A 1 533 ? 15.157 -5.787 9.379 1.00 68.06 533 ASP A C 1
ATOM 4180 O O . ASP A 1 533 ? 14.340 -5.134 8.721 1.00 68.06 533 ASP A O 1
ATOM 4184 N N . PRO A 1 534 ? 15.937 -5.197 10.301 1.00 64.62 534 PRO A N 1
ATOM 4185 C CA . PRO A 1 534 ? 15.830 -3.783 10.621 1.00 64.62 534 PRO A CA 1
ATOM 4186 C C . PRO A 1 534 ? 16.285 -2.918 9.437 1.00 64.62 534 PRO A C 1
ATOM 4188 O O . PRO A 1 534 ? 17.483 -2.742 9.188 1.00 64.62 534 PRO A O 1
ATOM 4191 N N . GLN A 1 535 ? 15.308 -2.354 8.724 1.00 68.62 535 GLN A N 1
ATOM 4192 C CA . GLN A 1 535 ? 15.532 -1.516 7.549 1.00 68.62 535 GLN A CA 1
ATOM 4193 C C . GLN A 1 535 ? 15.948 -0.092 7.929 1.00 68.62 535 GLN A C 1
ATOM 4195 O O . GLN A 1 535 ? 15.540 0.462 8.954 1.00 68.62 535 GLN A O 1
ATOM 4200 N N . LEU A 1 536 ? 16.780 0.506 7.075 1.00 78.81 536 LEU A N 1
ATOM 4201 C CA . LEU A 1 536 ? 17.146 1.911 7.173 1.00 78.81 536 LEU A CA 1
ATOM 4202 C C . LEU A 1 536 ? 16.046 2.750 6.515 1.00 78.81 536 LEU A C 1
ATOM 4204 O O . LEU A 1 536 ? 15.830 2.667 5.309 1.00 78.81 536 LEU A O 1
ATOM 4208 N N . ILE A 1 537 ? 15.374 3.569 7.310 1.00 81.50 537 ILE A N 1
ATOM 4209 C CA . ILE A 1 537 ? 14.403 4.551 6.835 1.00 81.50 537 ILE A CA 1
ATOM 4210 C C . ILE A 1 537 ? 15.117 5.876 6.616 1.00 81.50 537 ILE A C 1
ATOM 4212 O O . ILE A 1 537 ? 15.937 6.264 7.445 1.00 81.50 537 ILE A O 1
ATOM 4216 N N . GLY A 1 538 ? 14.730 6.608 5.569 1.00 82.31 538 GLY A N 1
ATOM 4217 C CA . GLY A 1 538 ? 15.030 8.030 5.419 1.00 82.31 538 GLY A CA 1
ATOM 4218 C C . GLY A 1 538 ? 13.757 8.860 5.260 1.00 82.31 538 GLY A C 1
ATOM 4219 O O . GLY A 1 538 ? 12.873 8.476 4.498 1.00 82.31 538 GLY A O 1
ATOM 4220 N N . TRP A 1 539 ? 13.664 10.004 5.940 1.00 88.81 539 TRP A N 1
ATOM 4221 C CA . TRP A 1 539 ? 12.616 11.004 5.701 1.00 88.81 539 TRP A CA 1
ATOM 4222 C C . TRP A 1 539 ? 13.212 12.410 5.636 1.00 88.81 539 TRP A C 1
ATOM 4224 O O . TRP A 1 539 ? 14.220 12.693 6.293 1.00 88.81 539 TRP A O 1
ATOM 4234 N N . PRO A 1 540 ? 12.601 13.320 4.861 1.00 82.88 540 PRO A N 1
ATOM 4235 C CA . PRO A 1 540 ? 12.985 14.716 4.896 1.00 82.88 540 PRO A CA 1
ATOM 4236 C C . PRO A 1 540 ? 12.630 15.312 6.264 1.00 82.88 540 PRO A C 1
ATOM 4238 O O . PRO A 1 540 ? 11.471 15.274 6.671 1.00 82.88 540 PRO A O 1
ATOM 4241 N N . SER A 1 541 ? 13.609 15.867 6.973 1.00 81.56 541 SER A N 1
ATOM 4242 C CA . SER A 1 541 ? 13.417 16.603 8.226 1.00 81.56 541 SER A CA 1
ATOM 4243 C C . SER A 1 541 ? 13.669 18.087 7.997 1.00 81.56 541 SER A C 1
ATOM 4245 O O . SER A 1 541 ? 14.655 18.475 7.367 1.00 81.56 541 SER A O 1
ATOM 4247 N N . LYS A 1 542 ? 12.811 18.943 8.562 1.00 69.62 542 LYS A N 1
ATOM 4248 C CA . LYS A 1 542 ? 12.976 20.405 8.475 1.00 69.62 542 LYS A CA 1
ATOM 4249 C C . LYS A 1 542 ? 14.266 20.905 9.137 1.00 69.62 542 LYS A C 1
ATOM 4251 O O . LYS A 1 542 ? 14.730 21.984 8.788 1.00 69.62 542 LYS A O 1
ATOM 4256 N N . ALA A 1 543 ? 14.828 20.148 10.083 1.00 69.31 543 ALA A N 1
ATOM 4257 C CA . ALA A 1 543 ? 16.015 20.550 10.836 1.00 69.31 543 ALA A CA 1
ATOM 4258 C C . ALA A 1 543 ? 17.334 20.171 10.139 1.00 69.31 543 ALA A C 1
ATOM 4260 O O . ALA A 1 543 ? 18.303 20.923 10.205 1.00 69.31 543 ALA A O 1
ATOM 4261 N N . THR A 1 544 ? 17.377 19.013 9.480 1.00 70.00 544 THR A N 1
ATOM 4262 C CA . THR A 1 544 ? 18.623 18.368 9.015 1.00 70.00 544 THR A CA 1
ATOM 4263 C C . THR A 1 544 ? 18.622 18.030 7.521 1.00 70.00 544 THR A C 1
ATOM 4265 O O . THR A 1 544 ? 19.620 17.528 7.007 1.00 70.00 544 THR A O 1
ATOM 4268 N N . GLY A 1 545 ? 17.535 18.310 6.795 1.00 78.19 545 GLY A N 1
ATOM 4269 C CA . GLY A 1 545 ? 17.385 17.956 5.384 1.00 78.19 545 GLY A CA 1
ATOM 4270 C C . GLY A 1 545 ? 16.833 16.545 5.232 1.00 78.19 545 GLY A C 1
ATOM 4271 O O . GLY A 1 545 ? 15.629 16.392 5.078 1.00 78.19 545 GLY A O 1
ATOM 4272 N N . ILE A 1 546 ? 17.683 15.518 5.298 1.00 84.06 546 ILE A N 1
ATOM 4273 C CA . ILE A 1 546 ? 17.265 14.105 5.293 1.00 84.06 546 ILE A CA 1
ATOM 4274 C C . ILE A 1 546 ? 17.779 13.452 6.575 1.00 84.06 546 ILE A C 1
ATOM 4276 O O . ILE A 1 546 ? 18.987 13.389 6.798 1.00 84.06 546 ILE A O 1
ATOM 4280 N N . THR A 1 547 ? 16.866 12.951 7.404 1.00 82.94 547 THR A N 1
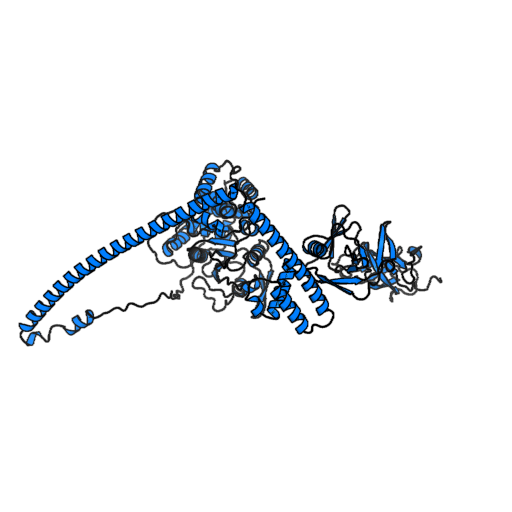ATOM 4281 C CA . THR A 1 547 ? 17.198 12.132 8.575 1.00 82.94 547 THR A CA 1
ATOM 4282 C C . THR A 1 547 ? 17.058 10.669 8.204 1.00 82.94 547 THR A C 1
ATOM 4284 O O . THR A 1 547 ? 16.112 10.298 7.510 1.00 82.94 547 THR A O 1
ATOM 4287 N N . MET A 1 548 ? 17.985 9.835 8.675 1.00 83.12 548 MET A N 1
ATOM 4288 C CA . MET A 1 548 ? 17.883 8.388 8.546 1.00 83.12 548 MET A CA 1
ATOM 4289 C C . MET A 1 548 ? 17.909 7.720 9.915 1.00 83.12 548 MET A C 1
ATOM 4291 O O . MET A 1 548 ? 18.692 8.113 10.778 1.00 83.12 548 MET A O 1
ATOM 4295 N N . ALA A 1 549 ? 17.084 6.693 10.101 1.00 80.75 549 ALA A N 1
ATOM 4296 C CA . ALA A 1 549 ? 17.064 5.896 11.319 1.00 80.75 549 ALA A CA 1
ATOM 4297 C C . ALA A 1 549 ? 16.826 4.422 10.997 1.00 80.75 549 ALA A C 1
ATOM 4299 O O . ALA A 1 549 ? 16.109 4.070 10.062 1.00 80.75 549 ALA A O 1
ATOM 4300 N N . LYS A 1 550 ? 17.438 3.553 11.799 1.00 81.19 550 LYS A N 1
ATOM 4301 C CA . LYS A 1 550 ? 17.203 2.112 11.764 1.00 81.19 550 LYS A CA 1
ATOM 4302 C C . LYS A 1 550 ? 16.207 1.768 12.866 1.00 81.19 550 LYS A C 1
ATOM 4304 O O . LYS A 1 550 ? 16.503 1.975 14.042 1.00 81.19 550 LYS A O 1
ATOM 4309 N N . LEU A 1 551 ? 15.025 1.281 12.507 1.00 82.56 551 LEU A N 1
ATOM 4310 C CA . LEU A 1 551 ? 13.992 0.996 13.503 1.00 82.56 551 LEU A CA 1
ATOM 4311 C C . LEU A 1 551 ? 14.271 -0.318 14.243 1.00 82.56 551 LEU A C 1
ATOM 4313 O O . LEU A 1 551 ? 14.818 -1.266 13.682 1.00 82.56 551 LEU A O 1
ATOM 4317 N N . SER A 1 552 ? 13.921 -0.356 15.531 1.00 81.62 552 SER A N 1
ATOM 4318 C CA . SER A 1 552 ? 14.009 -1.571 16.346 1.00 81.62 552 SER A CA 1
ATOM 4319 C C . SER A 1 552 ? 12.781 -2.462 16.106 1.00 81.62 552 SER A C 1
ATOM 4321 O O . SER A 1 552 ? 11.662 -1.943 16.103 1.00 81.62 552 SER A O 1
ATOM 4323 N N . PRO A 1 553 ? 12.933 -3.798 16.016 1.00 79.50 553 PRO A N 1
ATOM 4324 C CA . PRO A 1 553 ? 11.795 -4.724 15.922 1.00 79.50 553 PRO A CA 1
ATOM 4325 C C . PRO A 1 553 ? 10.929 -4.747 17.201 1.00 79.50 553 PRO A C 1
ATOM 4327 O O . PRO A 1 553 ? 9.857 -5.356 17.241 1.00 79.50 553 PRO A O 1
ATOM 4330 N N . ARG A 1 554 ? 11.384 -4.077 18.270 1.00 86.81 554 ARG A N 1
ATOM 4331 C CA . ARG A 1 554 ? 10.703 -3.953 19.570 1.00 86.81 554 ARG A CA 1
ATOM 4332 C C . ARG A 1 554 ? 9.824 -2.705 19.683 1.00 86.81 554 ARG A C 1
ATOM 4334 O O . ARG A 1 554 ? 9.329 -2.395 20.764 1.00 86.81 554 ARG A O 1
ATOM 4341 N N . ILE A 1 555 ? 9.626 -1.988 18.580 1.00 90.50 555 ILE A N 1
ATOM 4342 C CA . ILE A 1 555 ? 8.625 -0.926 18.500 1.00 90.50 555 ILE A CA 1
ATOM 4343 C C . ILE A 1 555 ? 7.247 -1.568 18.304 1.00 90.50 555 ILE A C 1
ATOM 4345 O O . ILE A 1 555 ? 7.081 -2.517 17.527 1.00 90.50 555 ILE A O 1
ATOM 4349 N N . ARG A 1 556 ? 6.247 -1.051 19.016 1.00 92.81 556 ARG A N 1
ATOM 4350 C CA . ARG A 1 556 ? 4.833 -1.378 18.817 1.00 92.81 556 ARG A CA 1
ATOM 4351 C C . ARG A 1 556 ? 4.040 -0.128 18.518 1.00 92.81 556 ARG A C 1
ATOM 4353 O O . ARG A 1 556 ? 4.225 0.901 19.165 1.00 92.81 556 ARG A O 1
ATOM 4360 N N . ILE A 1 557 ? 3.144 -0.233 17.547 1.00 95.62 557 ILE A N 1
ATOM 4361 C CA . ILE A 1 557 ? 2.268 0.864 17.151 1.00 95.62 557 ILE A CA 1
ATOM 4362 C C . ILE A 1 557 ? 0.846 0.549 17.597 1.00 95.62 557 ILE A C 1
ATOM 4364 O O . ILE A 1 557 ? 0.310 -0.516 17.290 1.00 95.62 557 ILE A O 1
ATOM 4368 N N . ILE A 1 558 ? 0.224 1.494 18.295 1.00 97.56 558 ILE A N 1
ATOM 4369 C CA . ILE A 1 558 ? -1.191 1.444 18.659 1.00 97.56 558 ILE A CA 1
ATOM 4370 C C . ILE A 1 558 ? -1.924 2.511 17.848 1.00 97.56 558 ILE A C 1
ATOM 4372 O O . ILE A 1 558 ? -1.722 3.702 18.068 1.00 97.56 558 ILE A O 1
ATOM 4376 N N . GLY A 1 559 ? -2.772 2.109 16.907 1.00 97.06 559 GLY A N 1
ATOM 4377 C CA . GLY A 1 559 ? -3.630 3.030 16.162 1.00 97.06 559 GLY A CA 1
ATOM 4378 C C . GLY A 1 559 ? -5.004 3.136 16.810 1.00 97.06 559 GLY A C 1
ATOM 4379 O O . GLY A 1 559 ? -5.663 2.119 16.998 1.00 97.06 559 GLY A O 1
ATOM 4380 N N . THR A 1 560 ? -5.477 4.339 17.133 1.00 96.44 560 THR A N 1
ATOM 4381 C CA . THR A 1 560 ? -6.864 4.522 17.594 1.00 96.44 560 THR A CA 1
ATOM 4382 C C . THR A 1 560 ? -7.766 4.919 16.430 1.00 96.44 560 THR A C 1
ATOM 4384 O O . THR A 1 560 ? -7.408 5.769 15.610 1.00 96.44 560 THR A O 1
ATOM 4387 N N . LEU A 1 561 ? -8.937 4.291 16.340 1.00 94.56 561 LEU A N 1
ATOM 4388 C CA . LEU A 1 561 ? -9.892 4.477 15.251 1.00 94.56 561 LEU A CA 1
ATOM 4389 C C . LEU A 1 561 ? -11.046 5.378 15.681 1.00 94.56 561 LEU A C 1
ATOM 4391 O O . LEU A 1 561 ? -11.681 5.162 16.712 1.00 94.56 561 LEU A O 1
ATOM 4395 N N . TYR A 1 562 ? -11.321 6.389 14.864 1.00 90.81 562 TYR A N 1
ATOM 4396 C CA . TYR A 1 562 ? -12.355 7.389 15.102 1.00 90.81 562 TYR A CA 1
ATOM 4397 C C . TYR A 1 562 ? -13.518 7.140 14.154 1.00 90.81 562 TYR A C 1
ATOM 4399 O O . TYR A 1 562 ? -13.327 6.733 13.009 1.00 90.81 562 TYR A O 1
ATOM 4407 N N . ARG A 1 563 ? -14.735 7.378 14.639 1.00 85.38 563 ARG A N 1
ATOM 4408 C CA . ARG A 1 563 ? -15.950 7.315 13.825 1.00 85.38 563 ARG A CA 1
ATOM 4409 C C . ARG A 1 563 ? -16.318 8.729 13.385 1.00 85.38 563 ARG A C 1
ATOM 4411 O O . ARG A 1 563 ? -16.357 9.634 14.216 1.00 85.38 563 ARG A O 1
ATOM 4418 N N . GLY A 1 564 ? -16.599 8.915 12.101 1.00 79.75 564 GLY A N 1
ATOM 4419 C CA . GLY A 1 564 ? -17.104 10.177 11.562 1.00 79.75 564 GLY A CA 1
ATOM 4420 C C . GLY A 1 564 ? -16.972 10.264 10.045 1.00 79.75 564 GLY A C 1
ATOM 4421 O O . GLY A 1 564 ? -16.231 9.492 9.441 1.00 79.75 564 GLY A O 1
ATOM 4422 N N . ASP A 1 565 ? -17.660 11.231 9.443 1.00 71.19 565 ASP A N 1
ATOM 4423 C CA . ASP A 1 565 ? -17.719 11.397 7.981 1.00 71.19 565 ASP A CA 1
ATOM 4424 C C . ASP A 1 565 ? -16.358 11.751 7.356 1.00 71.19 565 ASP A C 1
ATOM 4426 O O . ASP A 1 565 ? -16.113 11.479 6.187 1.00 71.19 565 ASP A O 1
ATOM 4430 N N . ALA A 1 566 ? -15.443 12.313 8.151 1.00 78.94 566 ALA A N 1
ATOM 4431 C CA . ALA A 1 566 ? -14.079 12.661 7.751 1.00 78.94 566 ALA A CA 1
ATOM 4432 C C . ALA A 1 566 ? -13.044 11.601 8.184 1.00 78.94 566 ALA A C 1
ATOM 4434 O O . ALA A 1 566 ? -11.930 11.944 8.587 1.00 78.94 566 ALA A O 1
ATOM 4435 N N . THR A 1 567 ? -13.428 10.321 8.173 1.00 88.62 567 THR A N 1
ATOM 4436 C CA . THR A 1 567 ? -12.528 9.199 8.475 1.00 88.62 567 THR A CA 1
ATOM 4437 C C . THR A 1 567 ? -12.515 8.175 7.348 1.00 88.62 567 THR A C 1
ATOM 4439 O O . THR A 1 567 ? -13.510 7.973 6.655 1.00 88.62 567 THR A O 1
ATOM 4442 N N . TYR A 1 568 ? -11.367 7.538 7.159 1.00 91.44 568 TYR A N 1
ATOM 4443 C CA . TYR A 1 568 ? -11.144 6.517 6.150 1.00 91.44 568 TYR A CA 1
ATOM 4444 C C . TYR A 1 568 ? -11.422 5.134 6.730 1.00 91.44 568 TYR A C 1
ATOM 4446 O O . TYR A 1 568 ? -11.231 4.875 7.923 1.00 91.44 568 TYR A O 1
ATOM 4454 N N . ARG A 1 569 ? -11.883 4.237 5.865 1.00 91.88 569 ARG A N 1
ATOM 4455 C CA . ARG A 1 569 ? -12.036 2.821 6.188 1.00 91.88 569 ARG A CA 1
ATOM 4456 C C . ARG A 1 569 ? -10.777 2.074 5.784 1.00 91.88 569 ARG A C 1
ATOM 4458 O O . ARG A 1 569 ? -10.143 2.432 4.800 1.00 91.88 569 ARG A O 1
ATOM 4465 N N . ILE A 1 570 ? -10.450 1.037 6.538 1.00 92.44 570 ILE A N 1
ATOM 4466 C CA . ILE A 1 570 ? -9.260 0.219 6.319 1.00 92.44 570 ILE A CA 1
ATOM 4467 C C . ILE A 1 570 ? -9.584 -0.868 5.297 1.00 92.44 570 ILE A C 1
ATOM 4469 O O . ILE A 1 570 ? -10.575 -1.587 5.447 1.00 92.44 570 ILE A O 1
ATOM 4473 N N . SER A 1 571 ? -8.743 -1.004 4.279 1.00 90.88 571 SER A N 1
ATOM 4474 C CA . SER A 1 571 ? -8.835 -2.057 3.264 1.00 90.88 571 SER A CA 1
ATOM 4475 C C . SER A 1 571 ? -8.756 -3.481 3.849 1.00 90.88 571 SER A C 1
ATOM 4477 O O . SER A 1 571 ? -8.077 -3.709 4.861 1.00 90.88 571 SER A O 1
ATOM 4479 N N . PRO A 1 572 ? -9.406 -4.478 3.213 1.00 87.00 572 PRO A N 1
ATOM 4480 C CA . PRO A 1 572 ? -9.311 -5.879 3.624 1.00 87.00 572 PRO A CA 1
ATOM 4481 C C . PRO A 1 572 ? -7.862 -6.378 3.699 1.00 87.00 572 PRO A C 1
ATOM 4483 O O . PRO A 1 572 ? -7.481 -7.039 4.664 1.00 87.00 572 PRO A O 1
ATOM 4486 N N . GLU A 1 573 ? -7.032 -6.026 2.719 1.00 87.81 573 GLU A N 1
ATOM 4487 C CA . GLU A 1 573 ? -5.641 -6.475 2.598 1.00 87.81 573 GLU A CA 1
ATOM 4488 C C . GLU A 1 573 ? -4.781 -5.981 3.762 1.00 87.81 573 GLU A C 1
ATOM 4490 O O . GLU A 1 573 ? -3.975 -6.738 4.314 1.00 87.81 573 GLU A O 1
ATOM 4495 N N . LEU A 1 574 ? -4.973 -4.718 4.149 1.00 90.06 574 LEU A N 1
ATOM 4496 C CA . LEU A 1 574 ? -4.268 -4.119 5.271 1.00 90.06 574 LEU A CA 1
ATOM 4497 C C . LEU A 1 574 ? -4.797 -4.665 6.595 1.00 90.06 574 LEU A C 1
ATOM 4499 O O . LEU A 1 574 ? -4.011 -5.086 7.440 1.00 90.06 574 LEU A O 1
ATOM 4503 N N . SER A 1 575 ? -6.120 -4.720 6.768 1.00 89.50 575 SER A N 1
ATOM 4504 C CA . SER A 1 575 ? -6.736 -5.168 8.022 1.00 89.50 575 SER A CA 1
ATOM 4505 C C . SER A 1 575 ? -6.284 -6.570 8.435 1.00 89.50 575 SER A C 1
ATOM 4507 O O . SER A 1 575 ? -5.977 -6.775 9.606 1.00 89.50 575 SER A O 1
ATOM 4509 N N . ARG A 1 576 ? -6.137 -7.501 7.481 1.00 89.19 576 ARG A N 1
ATOM 4510 C CA . ARG A 1 576 ? -5.683 -8.887 7.702 1.00 89.19 576 ARG A CA 1
ATOM 4511 C C . ARG A 1 576 ? -4.276 -9.012 8.303 1.00 89.19 576 ARG A C 1
ATOM 4513 O O . ARG A 1 576 ? -3.935 -10.093 8.780 1.00 89.19 576 ARG A O 1
ATOM 4520 N N . GLN A 1 577 ? -3.477 -7.944 8.290 1.00 89.69 577 GLN A N 1
ATOM 4521 C CA . GLN A 1 577 ? -2.109 -7.906 8.828 1.00 89.69 577 GLN A CA 1
ATOM 4522 C C . GLN A 1 577 ? -2.007 -7.217 10.199 1.00 89.69 577 GLN A C 1
ATOM 4524 O O . GLN A 1 577 ? -0.932 -7.181 10.797 1.00 89.69 577 GLN A O 1
ATOM 4529 N N . LEU A 1 578 ? -3.103 -6.655 10.708 1.00 92.81 578 LEU A N 1
ATOM 4530 C CA . LEU A 1 578 ? -3.115 -5.875 11.946 1.00 92.81 578 LEU A CA 1
ATOM 4531 C C . LEU A 1 578 ? -3.698 -6.699 13.099 1.00 92.81 578 LEU A C 1
ATOM 4533 O O . LEU A 1 578 ? -4.429 -7.665 12.877 1.00 92.81 578 LEU A O 1
ATOM 4537 N N . GLY A 1 579 ? -3.398 -6.325 14.340 1.00 93.69 579 GLY A N 1
ATOM 4538 C CA . GLY A 1 579 ? -4.199 -6.728 15.501 1.00 93.69 579 GLY A CA 1
ATOM 4539 C C . GLY A 1 579 ? -5.402 -5.798 15.655 1.00 93.69 579 GLY A C 1
ATOM 4540 O O . GLY A 1 579 ? -5.304 -4.620 15.313 1.00 93.69 579 GLY A O 1
ATOM 4541 N N . PHE A 1 580 ? -6.530 -6.284 16.168 1.00 95.06 580 PHE A N 1
ATOM 4542 C CA . PHE A 1 580 ? -7.694 -5.437 16.440 1.00 95.06 580 PHE A CA 1
ATOM 4543 C C . PHE A 1 580 ? -8.295 -5.724 17.815 1.00 95.06 580 PHE A C 1
ATOM 4545 O O . PHE A 1 580 ? -8.475 -6.883 18.183 1.00 95.06 580 PHE A O 1
ATOM 4552 N N . VAL A 1 581 ? -8.622 -4.663 18.557 1.00 94.88 581 VAL A N 1
ATOM 4553 C CA . VAL A 1 581 ? -9.247 -4.746 19.882 1.00 94.88 581 VAL A CA 1
ATOM 4554 C C . VAL A 1 581 ? -10.381 -3.716 19.994 1.00 94.88 581 VAL A C 1
ATOM 4556 O O . VAL A 1 581 ? -10.132 -2.510 19.896 1.00 94.88 581 VAL A O 1
ATOM 4559 N N . PRO A 1 582 ? -11.631 -4.143 20.238 1.00 92.12 582 PRO A N 1
ATOM 4560 C CA . PRO A 1 582 ? -12.719 -3.228 20.564 1.00 92.12 582 PRO A CA 1
ATOM 4561 C C . PRO A 1 582 ? -12.630 -2.800 22.037 1.00 92.12 582 PRO A C 1
ATOM 4563 O O . PRO A 1 582 ? -12.939 -3.573 22.943 1.00 92.12 582 PRO A O 1
ATOM 4566 N N . ALA A 1 583 ? -12.208 -1.561 22.292 1.00 90.12 583 ALA A N 1
ATOM 4567 C CA . ALA A 1 583 ? -11.888 -1.063 23.633 1.00 90.12 583 ALA A CA 1
ATOM 4568 C C . ALA A 1 583 ? -13.106 -0.929 24.563 1.00 90.12 583 ALA A C 1
ATOM 4570 O O . ALA A 1 583 ? -12.944 -0.885 25.780 1.00 90.12 583 ALA A O 1
ATOM 4571 N N . ASP A 1 584 ? -14.315 -0.860 24.002 1.00 86.94 584 ASP A N 1
ATOM 4572 C CA . ASP A 1 584 ? -15.556 -0.699 24.767 1.00 86.94 584 ASP A CA 1
ATOM 4573 C C . ASP A 1 584 ? -16.217 -2.029 25.161 1.00 86.94 584 ASP A C 1
ATOM 4575 O O . ASP A 1 584 ? -17.238 -2.019 25.855 1.00 86.94 584 ASP A O 1
ATOM 4579 N N . ARG A 1 585 ? -15.654 -3.179 24.754 1.00 86.75 585 ARG A N 1
ATOM 4580 C CA . ARG A 1 585 ? -16.156 -4.491 25.187 1.00 86.75 585 ARG A CA 1
ATOM 4581 C C . ARG A 1 585 ? -16.058 -4.592 26.716 1.00 86.75 585 ARG A C 1
ATOM 4583 O O . ARG A 1 585 ? -15.091 -4.139 27.312 1.00 86.75 585 ARG A O 1
ATOM 4590 N N . ARG A 1 586 ? -17.055 -5.186 27.370 1.00 80.69 586 ARG A N 1
ATOM 4591 C CA . ARG A 1 586 ? -17.029 -5.464 28.815 1.00 80.69 586 ARG A CA 1
ATOM 4592 C C . ARG A 1 586 ? -17.359 -6.927 29.042 1.00 80.69 586 ARG A C 1
ATOM 4594 O O . ARG A 1 586 ? -18.355 -7.404 28.505 1.00 80.69 586 ARG A O 1
ATOM 4601 N N . GLU A 1 587 ? -16.535 -7.620 29.817 1.00 75.19 587 GLU A N 1
ATOM 4602 C CA . GLU A 1 587 ? -16.819 -8.992 30.253 1.00 75.19 587 GLU A CA 1
ATOM 4603 C C . GLU A 1 587 ? -17.442 -8.976 31.659 1.00 75.19 587 GLU A C 1
ATOM 4605 O O . GLU A 1 587 ? -18.338 -9.762 31.967 1.00 75.19 587 GLU A O 1
ATOM 4610 N N . LEU A 1 588 ? -17.038 -8.019 32.500 1.00 66.56 588 LEU A N 1
ATOM 4611 C CA . LEU A 1 588 ? -17.553 -7.833 33.850 1.00 66.56 588 LEU A CA 1
ATOM 4612 C C . LEU A 1 588 ? -18.563 -6.676 33.903 1.00 66.56 588 LEU A C 1
ATOM 4614 O O . LEU A 1 588 ? -18.231 -5.505 33.728 1.00 66.56 588 LEU A O 1
ATOM 4618 N N . ASN A 1 589 ? -19.811 -6.992 34.258 1.00 56.25 589 ASN A N 1
ATOM 4619 C CA . ASN A 1 589 ? -20.851 -6.006 34.583 1.00 56.25 589 ASN A CA 1
ATOM 4620 C C . ASN A 1 589 ? -20.680 -5.447 36.009 1.00 56.25 589 ASN A C 1
ATOM 4622 O O . ASN A 1 589 ? -21.621 -5.452 36.804 1.00 56.25 589 ASN A O 1
ATOM 4626 N N . VAL A 1 590 ? -19.473 -5.010 36.371 1.00 55.91 590 VAL A N 1
ATOM 4627 C CA . VAL A 1 590 ? -19.176 -4.508 37.719 1.00 55.91 590 VAL A CA 1
ATOM 4628 C C . VAL A 1 590 ? -18.605 -3.101 37.633 1.00 55.91 590 VAL A C 1
ATOM 4630 O O . VAL A 1 590 ? -17.592 -2.858 36.984 1.00 55.91 590 VAL A O 1
ATOM 4633 N N . THR A 1 591 ? -19.255 -2.162 38.318 1.00 57.50 591 THR A N 1
ATOM 4634 C CA . THR A 1 591 ? -18.740 -0.805 38.490 1.00 57.50 591 THR A CA 1
ATOM 4635 C C . THR A 1 591 ? -17.508 -0.861 39.388 1.00 57.50 591 THR A C 1
ATOM 4637 O O . THR A 1 591 ? -17.604 -1.194 40.569 1.00 57.50 591 THR A O 1
ATOM 4640 N N . MET A 1 592 ? -16.343 -0.567 38.820 1.00 62.12 592 MET A N 1
ATOM 4641 C CA . MET A 1 592 ? -15.070 -0.630 39.535 1.00 62.12 592 MET A CA 1
ATOM 4642 C C . MET A 1 592 ? -14.890 0.610 40.427 1.00 62.12 592 MET A C 1
ATOM 4644 O O . MET A 1 592 ? -15.182 1.724 39.984 1.00 62.12 592 MET A O 1
ATOM 4648 N N . PRO A 1 593 ? -14.414 0.458 41.677 1.00 61.31 593 PRO A N 1
ATOM 4649 C CA . PRO A 1 593 ? -14.104 1.596 42.534 1.00 61.31 593 PRO A CA 1
ATOM 4650 C C . PRO A 1 593 ? -12.917 2.378 41.960 1.00 61.31 593 PRO A C 1
ATOM 4652 O O . PRO A 1 593 ? -11.894 1.790 41.607 1.00 61.31 593 PRO A O 1
ATOM 4655 N N . ALA A 1 594 ? -13.049 3.705 41.892 1.00 59.16 594 ALA A N 1
ATOM 4656 C CA . ALA A 1 594 ? -11.985 4.578 41.412 1.00 59.16 594 ALA A CA 1
ATOM 4657 C C . ALA A 1 594 ? -10.771 4.483 42.345 1.00 59.16 594 ALA A C 1
ATOM 4659 O O . ALA A 1 594 ? -10.841 4.863 43.515 1.00 59.16 594 ALA A O 1
ATOM 4660 N N . SER A 1 595 ? -9.669 3.961 41.818 1.00 75.25 595 SER A N 1
ATOM 4661 C CA . SER A 1 595 ? -8.367 3.962 42.484 1.00 75.25 595 SER A CA 1
ATOM 4662 C C . SER A 1 595 ? -7.482 5.064 41.888 1.00 75.25 595 SER A C 1
ATOM 4664 O O . SER A 1 595 ? -7.732 5.506 40.766 1.00 75.25 595 SER A O 1
ATOM 4666 N N . PRO A 1 596 ? -6.464 5.558 42.612 1.00 77.38 596 PRO A N 1
ATOM 4667 C CA . PRO A 1 596 ? -5.477 6.453 42.019 1.00 77.38 596 PRO A CA 1
ATOM 4668 C C . PRO A 1 596 ? -4.798 5.773 40.822 1.00 77.38 596 PRO A C 1
ATOM 4670 O O . PRO A 1 596 ? -4.540 4.570 40.848 1.00 77.38 596 PRO A O 1
ATOM 4673 N N . ILE A 1 597 ? -4.525 6.553 39.774 1.00 79.56 597 ILE A N 1
ATOM 4674 C CA . ILE A 1 597 ? -3.804 6.073 38.592 1.00 79.56 597 ILE A CA 1
ATOM 4675 C C . ILE A 1 597 ? -2.397 5.633 39.039 1.00 79.56 597 ILE A C 1
ATOM 4677 O O . ILE A 1 597 ? -1.712 6.434 39.684 1.00 79.56 597 ILE A O 1
ATOM 4681 N N . PRO A 1 598 ? -1.976 4.387 38.753 1.00 82.62 598 PRO A N 1
ATOM 4682 C CA . PRO A 1 598 ? -0.651 3.904 39.129 1.00 82.62 598 PRO A CA 1
ATOM 4683 C C . PRO A 1 598 ? 0.457 4.632 38.356 1.00 82.62 598 PRO A C 1
ATOM 4685 O O . PRO A 1 598 ? 0.228 5.191 37.282 1.00 82.62 598 PRO A O 1
ATOM 4688 N N . SER A 1 599 ? 1.675 4.618 38.900 1.00 82.56 599 SER A N 1
ATOM 4689 C CA . SER A 1 599 ? 2.848 5.161 38.211 1.00 82.56 599 SER A CA 1
ATOM 4690 C C . SER A 1 599 ? 3.168 4.339 36.948 1.00 82.56 599 SER A C 1
ATOM 4692 O O . SER A 1 599 ? 2.935 3.128 36.938 1.00 82.56 599 SER A O 1
ATOM 4694 N N . PRO A 1 600 ? 3.701 4.960 35.878 1.00 87.19 600 PRO A N 1
ATOM 4695 C CA . PRO A 1 600 ? 4.116 4.237 34.679 1.00 87.19 600 PRO A CA 1
ATOM 4696 C C . PRO A 1 600 ? 5.178 3.171 34.970 1.00 87.19 600 PRO A C 1
ATOM 4698 O O . PRO A 1 600 ? 6.054 3.352 35.820 1.00 87.19 600 PRO A O 1
ATOM 4701 N N . SER A 1 601 ? 5.122 2.081 34.214 1.00 89.12 601 SER A N 1
ATOM 4702 C CA . SER A 1 601 ? 6.050 0.956 34.285 1.00 89.12 601 SER A CA 1
ATOM 4703 C C . SER A 1 601 ? 6.638 0.659 32.906 1.00 89.12 601 SER A C 1
ATOM 4705 O O . SER A 1 601 ? 6.088 1.041 31.872 1.00 89.12 601 SER A O 1
ATOM 4707 N N . ARG A 1 602 ? 7.770 -0.040 32.887 1.00 89.56 602 ARG A N 1
ATOM 4708 C CA . ARG A 1 602 ? 8.458 -0.458 31.666 1.00 89.56 602 ARG A CA 1
ATOM 4709 C C . ARG A 1 602 ? 8.820 -1.928 31.747 1.00 89.56 602 ARG A C 1
ATOM 4711 O O . ARG A 1 602 ? 9.356 -2.374 32.756 1.00 89.56 602 ARG A O 1
ATOM 4718 N N . ILE A 1 603 ? 8.582 -2.690 30.692 1.00 91.88 603 ILE A N 1
ATOM 4719 C CA . ILE A 1 603 ? 8.938 -4.108 30.696 1.00 91.88 603 ILE A CA 1
ATOM 4720 C C . ILE A 1 603 ? 10.425 -4.287 30.394 1.00 91.88 603 ILE A C 1
ATOM 4722 O O . ILE A 1 603 ? 11.000 -3.616 29.534 1.00 91.88 603 ILE A O 1
ATOM 4726 N N . ALA A 1 604 ? 11.068 -5.171 31.152 1.00 90.44 604 ALA A N 1
ATOM 4727 C CA . ALA A 1 604 ? 12.475 -5.480 30.995 1.00 90.44 604 ALA A CA 1
ATOM 4728 C C . ALA A 1 604 ? 12.716 -6.184 29.664 1.00 90.44 604 ALA A C 1
ATOM 4730 O O . ALA A 1 604 ? 11.895 -6.974 29.194 1.00 90.44 604 ALA A O 1
ATOM 4731 N N . LEU A 1 605 ? 13.898 -5.969 29.097 1.00 87.81 605 LEU A N 1
ATOM 4732 C CA . LEU A 1 605 ? 14.216 -6.549 27.807 1.00 87.81 605 LEU A CA 1
ATOM 4733 C C . LEU A 1 605 ? 14.187 -8.091 27.812 1.00 87.81 605 LEU A C 1
ATOM 4735 O O . LEU A 1 605 ? 13.634 -8.709 26.910 1.00 87.81 605 LEU A O 1
ATOM 4739 N N . ALA A 1 606 ? 14.721 -8.715 28.863 1.00 88.25 606 ALA A N 1
ATOM 4740 C CA . ALA A 1 606 ? 14.701 -10.170 29.000 1.00 88.25 606 ALA A CA 1
ATOM 4741 C C . ALA A 1 606 ? 13.272 -10.741 29.057 1.00 88.25 606 ALA A C 1
ATOM 4743 O O . ALA A 1 606 ? 13.031 -11.841 28.569 1.00 88.25 606 ALA A O 1
ATOM 4744 N N . LEU A 1 607 ? 12.321 -9.985 29.622 1.00 89.88 607 LEU A N 1
ATOM 4745 C CA . LEU A 1 607 ? 10.911 -10.365 29.634 1.00 89.88 607 LEU A CA 1
ATOM 4746 C C . LEU A 1 607 ? 10.300 -10.262 28.232 1.00 89.88 607 LEU A C 1
ATOM 4748 O O . LEU A 1 607 ? 9.557 -11.143 27.823 1.00 89.88 607 LEU A O 1
ATOM 4752 N N . TRP A 1 608 ? 10.633 -9.210 27.481 1.00 88.19 608 TRP A N 1
ATOM 4753 C CA . TRP A 1 608 ? 10.189 -9.064 26.094 1.00 88.19 608 TRP A CA 1
ATOM 4754 C C . TRP A 1 608 ? 10.619 -10.246 25.226 1.00 88.19 608 TRP A C 1
ATOM 4756 O O . TRP A 1 608 ? 9.810 -10.810 24.493 1.00 88.19 608 TRP A O 1
ATOM 4766 N N . ASP A 1 609 ? 11.899 -10.610 25.309 1.00 84.88 609 ASP A N 1
ATOM 4767 C CA . ASP A 1 609 ? 12.464 -11.687 24.503 1.00 84.88 609 ASP A CA 1
ATOM 4768 C C . ASP A 1 609 ? 11.925 -13.059 24.963 1.00 84.88 609 ASP A C 1
ATOM 4770 O O . ASP A 1 609 ? 11.631 -13.909 24.125 1.00 84.88 609 ASP A O 1
ATOM 4774 N N . SER A 1 610 ? 11.684 -13.266 26.268 1.00 86.12 610 SER A N 1
ATOM 4775 C CA . SER A 1 610 ? 11.110 -14.527 26.765 1.00 86.12 610 SER A CA 1
ATOM 4776 C C . SER A 1 610 ? 9.663 -14.743 26.324 1.00 86.12 610 SER A C 1
ATOM 4778 O O . SER A 1 610 ? 9.251 -15.883 26.131 1.00 86.12 610 SER A O 1
ATOM 4780 N N . LEU A 1 611 ? 8.879 -13.684 26.092 1.00 83.06 611 LEU A N 1
ATOM 4781 C CA . LEU A 1 611 ? 7.518 -13.801 25.552 1.00 83.06 611 LEU A CA 1
ATOM 4782 C C . LEU A 1 611 ? 7.479 -14.386 24.126 1.00 83.06 611 LEU A C 1
ATOM 4784 O O . LEU A 1 611 ? 6.416 -14.822 23.691 1.00 83.06 611 LEU A O 1
ATOM 4788 N N . GLN A 1 612 ? 8.616 -14.436 23.421 1.00 72.00 612 GLN A N 1
ATOM 4789 C CA . GLN A 1 612 ? 8.730 -14.975 22.059 1.00 72.00 612 GLN A CA 1
ATOM 4790 C C . GLN A 1 612 ? 8.918 -16.499 22.016 1.00 72.00 612 GLN A C 1
ATOM 4792 O O . GLN A 1 612 ? 8.803 -17.108 20.952 1.00 72.00 612 GLN A O 1
ATOM 4797 N N . GLU A 1 613 ? 9.213 -17.130 23.151 1.00 79.50 613 GLU A N 1
ATOM 4798 C CA . GLU A 1 613 ? 9.450 -18.570 23.215 1.00 79.50 613 GLU A CA 1
ATOM 4799 C C . GLU A 1 613 ? 8.133 -19.371 23.075 1.00 79.50 613 GLU A C 1
ATOM 4801 O O . GLU A 1 613 ? 7.080 -18.954 23.576 1.00 79.50 613 GLU A O 1
ATOM 4806 N N . PRO A 1 614 ? 8.151 -20.551 22.427 1.00 77.19 614 PRO A N 1
ATOM 4807 C CA . PRO A 1 614 ? 6.964 -21.393 22.297 1.00 77.19 614 PRO A CA 1
ATOM 4808 C C . PRO A 1 614 ? 6.442 -21.868 23.662 1.00 77.19 614 PRO A C 1
ATOM 4810 O O . PRO A 1 614 ? 7.201 -21.972 24.628 1.00 77.19 614 PRO A O 1
ATOM 4813 N N . VAL A 1 615 ? 5.134 -22.118 23.762 1.00 81.12 615 VAL A N 1
ATOM 4814 C CA . VAL A 1 615 ? 4.519 -22.737 24.949 1.00 81.12 615 VAL A CA 1
ATOM 4815 C C . VAL A 1 615 ? 4.456 -24.248 24.746 1.00 81.12 615 VAL A C 1
ATOM 4817 O O . VAL A 1 615 ? 3.919 -24.721 23.745 1.00 81.12 615 VAL A O 1
ATOM 4820 N N . ASP A 1 616 ? 4.988 -25.014 25.697 1.00 76.50 616 ASP A N 1
ATOM 4821 C CA . ASP A 1 616 ? 4.979 -26.475 25.626 1.00 76.50 616 ASP A CA 1
ATOM 4822 C C . ASP A 1 616 ? 3.559 -27.051 25.768 1.00 76.50 616 ASP A C 1
ATOM 4824 O O . ASP A 1 616 ? 2.755 -26.605 26.587 1.00 76.50 616 ASP A O 1
ATOM 4828 N N . GLY A 1 617 ? 3.264 -28.111 25.008 1.00 74.00 617 GLY A N 1
ATOM 4829 C CA . GLY A 1 617 ? 2.085 -28.959 25.226 1.00 74.00 617 GLY A CA 1
ATOM 4830 C C . GLY A 1 617 ? 0.812 -28.593 24.454 1.00 74.00 617 GLY A C 1
ATOM 4831 O O . GLY A 1 617 ? -0.185 -29.299 24.605 1.00 74.00 617 GLY A O 1
ATOM 4832 N N . ILE A 1 618 ? 0.827 -27.561 23.601 1.00 78.44 618 ILE A N 1
ATOM 4833 C CA . ILE A 1 618 ? -0.299 -27.215 22.714 1.00 78.44 618 ILE A CA 1
ATOM 4834 C C . ILE A 1 618 ? 0.165 -27.263 21.255 1.00 78.44 618 ILE A C 1
ATOM 4836 O O . ILE A 1 618 ? 1.062 -26.526 20.855 1.00 78.44 618 ILE A O 1
ATOM 4840 N N . ASP A 1 619 ? -0.465 -28.116 20.440 1.00 81.25 619 ASP A N 1
ATOM 4841 C CA . ASP A 1 619 ? -0.201 -28.152 18.997 1.00 81.25 619 ASP A CA 1
ATOM 4842 C C . ASP A 1 619 ? -0.870 -26.961 18.295 1.00 81.25 619 ASP A C 1
ATOM 4844 O O . ASP A 1 619 ? -2.035 -26.998 17.889 1.00 81.25 619 ASP A O 1
ATOM 4848 N N . ILE A 1 620 ? -0.105 -25.881 18.160 1.00 87.81 620 ILE A N 1
ATOM 4849 C CA . ILE A 1 620 ? -0.525 -24.661 17.470 1.00 87.81 620 ILE A CA 1
ATOM 4850 C C . ILE A 1 620 ? -0.443 -24.779 15.942 1.00 87.81 620 ILE A C 1
ATOM 4852 O O . ILE A 1 620 ? -1.010 -23.938 15.248 1.00 87.81 620 ILE A O 1
ATOM 4856 N N . HIS A 1 621 ? 0.210 -25.800 15.372 1.00 87.69 621 HIS A N 1
ATOM 4857 C CA . HIS A 1 621 ? 0.398 -25.883 13.917 1.00 87.69 621 HIS A CA 1
ATOM 4858 C C . HIS A 1 621 ? -0.917 -26.113 13.172 1.00 87.69 621 HIS A C 1
ATOM 4860 O O . HIS A 1 621 ? -1.130 -25.533 12.102 1.00 87.69 621 HIS A O 1
ATOM 4866 N N . ALA A 1 622 ? -1.815 -26.919 13.743 1.00 86.31 622 ALA A N 1
ATOM 4867 C CA . ALA A 1 622 ? -3.160 -27.105 13.205 1.00 86.31 622 ALA A CA 1
ATOM 4868 C C . ALA A 1 622 ? -3.956 -25.785 13.211 1.00 86.31 622 ALA A C 1
ATOM 4870 O O . ALA A 1 622 ? -4.607 -25.454 12.220 1.00 86.31 622 ALA A O 1
ATOM 4871 N N . TYR A 1 623 ? -3.834 -24.993 14.282 1.00 88.88 623 TYR A N 1
ATOM 4872 C CA . TYR A 1 623 ? -4.471 -23.677 14.401 1.00 88.88 623 TYR A CA 1
ATOM 4873 C C . TYR A 1 623 ? -3.895 -22.650 13.427 1.00 88.88 623 TYR A C 1
ATOM 4875 O O . TYR A 1 623 ? -4.649 -21.915 12.799 1.00 88.88 623 TYR A O 1
ATOM 4883 N N . VAL A 1 624 ? -2.572 -22.625 13.251 1.00 91.75 624 VAL A N 1
ATOM 4884 C CA . VAL A 1 624 ? -1.898 -21.744 12.285 1.00 91.75 624 VAL A CA 1
ATOM 4885 C C . VAL A 1 624 ? -2.375 -22.039 10.867 1.00 91.75 624 VAL A C 1
ATOM 4887 O O . VAL A 1 624 ? -2.662 -21.112 10.112 1.00 91.75 624 VAL A O 1
ATOM 4890 N N . ARG A 1 625 ? -2.483 -23.323 10.501 1.00 90.50 625 ARG A N 1
ATOM 4891 C CA . ARG A 1 625 ? -3.003 -23.728 9.189 1.00 90.50 625 ARG A CA 1
ATOM 4892 C C . ARG A 1 625 ? -4.433 -23.227 8.995 1.00 90.50 625 ARG A C 1
ATOM 4894 O O . ARG A 1 625 ? -4.695 -22.561 7.999 1.00 90.50 625 ARG A O 1
ATOM 4901 N N . TRP A 1 626 ? -5.303 -23.480 9.970 1.00 91.06 626 TRP A N 1
ATOM 4902 C CA . TRP A 1 626 ? -6.695 -23.038 9.928 1.00 91.06 626 TRP A CA 1
ATOM 4903 C C . TRP A 1 626 ? -6.822 -21.507 9.816 1.00 91.06 626 TRP A C 1
ATOM 4905 O O . TRP A 1 626 ? -7.514 -21.019 8.928 1.00 91.06 626 TRP A O 1
ATOM 4915 N N . LEU A 1 627 ? -6.100 -20.732 10.634 1.00 90.50 627 LEU A N 1
ATOM 4916 C CA . LEU A 1 627 ? -6.135 -19.262 10.576 1.00 90.50 627 LEU A CA 1
ATOM 4917 C C . LEU A 1 627 ? -5.748 -18.725 9.193 1.00 90.50 627 LEU A C 1
ATOM 4919 O O . LEU A 1 627 ? -6.349 -17.763 8.717 1.00 90.50 627 LEU A O 1
ATOM 4923 N N . ARG A 1 628 ? -4.776 -19.354 8.523 1.00 90.38 628 ARG A N 1
ATOM 4924 C CA . ARG A 1 628 ? -4.387 -18.981 7.155 1.00 90.38 628 ARG A CA 1
ATOM 4925 C C . ARG A 1 628 ? -5.459 -19.324 6.129 1.00 90.38 628 ARG A C 1
ATOM 4927 O O . ARG A 1 628 ? -5.715 -18.512 5.247 1.00 90.38 628 ARG A O 1
ATOM 4934 N N . GLU A 1 629 ? -6.071 -20.500 6.240 1.00 88.56 629 GLU A N 1
ATOM 4935 C CA . GLU A 1 629 ? -7.152 -20.933 5.345 1.00 88.56 629 GLU A CA 1
ATOM 4936 C C . GLU A 1 629 ? -8.371 -20.005 5.435 1.00 88.56 629 GLU A C 1
ATOM 4938 O O . GLU A 1 629 ? -8.980 -19.698 4.415 1.00 88.56 629 GLU A O 1
ATOM 4943 N N . VAL A 1 630 ? -8.671 -19.489 6.631 1.00 86.31 630 VAL A N 1
ATOM 4944 C CA . VAL A 1 630 ? -9.788 -18.558 6.882 1.00 86.31 630 VAL A CA 1
ATOM 4945 C C . VAL A 1 630 ? -9.425 -17.092 6.576 1.00 86.31 630 VAL A C 1
ATOM 4947 O O . VAL A 1 630 ? -10.264 -16.201 6.679 1.00 86.31 630 VAL A O 1
ATOM 4950 N N . GLY A 1 631 ? -8.194 -16.819 6.131 1.00 83.00 631 GLY A N 1
ATOM 4951 C CA . GLY A 1 631 ? -7.814 -15.518 5.573 1.00 83.00 631 GLY A CA 1
ATOM 4952 C C . GLY A 1 631 ? -7.035 -14.586 6.504 1.00 83.00 631 GLY A C 1
ATOM 4953 O O . GLY A 1 631 ? -6.954 -13.389 6.219 1.00 83.00 631 GLY A O 1
ATOM 4954 N N . ALA A 1 632 ? -6.419 -15.088 7.581 1.00 86.44 632 ALA A N 1
ATOM 4955 C CA . ALA A 1 632 ? -5.411 -14.318 8.313 1.00 86.44 632 ALA A CA 1
ATOM 4956 C C . ALA A 1 632 ? -4.216 -14.016 7.387 1.00 86.44 632 ALA A C 1
ATOM 4958 O O . ALA A 1 632 ? -3.585 -14.925 6.845 1.00 86.44 632 ALA A O 1
ATOM 4959 N N . GLY A 1 633 ? -3.893 -12.733 7.208 1.00 85.44 633 GLY A N 1
ATOM 4960 C CA . GLY A 1 633 ? -2.877 -12.264 6.254 1.00 85.44 633 GLY A CA 1
ATOM 4961 C C . GLY A 1 633 ? -1.448 -12.267 6.794 1.00 85.44 633 GLY A C 1
ATOM 4962 O O . GLY A 1 633 ? -0.558 -11.712 6.157 1.00 85.44 633 GLY A O 1
ATOM 4963 N N . LEU A 1 634 ? -1.223 -12.845 7.975 1.00 88.56 634 LEU A N 1
ATOM 4964 C CA . LEU A 1 634 ? 0.088 -12.886 8.616 1.00 88.56 634 LEU A CA 1
ATOM 4965 C C . LEU A 1 634 ? 0.925 -14.090 8.143 1.00 88.56 634 LEU A C 1
ATOM 4967 O O . LEU A 1 634 ? 0.376 -15.170 7.893 1.00 88.56 634 LEU A O 1
ATOM 4971 N N . PRO A 1 635 ? 2.262 -13.946 8.079 1.00 89.75 635 PRO A N 1
ATOM 4972 C CA . PRO A 1 635 ? 3.177 -15.073 7.923 1.00 89.75 635 PRO A CA 1
ATOM 4973 C C . PRO A 1 635 ? 2.976 -16.153 9.011 1.00 89.75 635 PRO A C 1
ATOM 4975 O O . PRO A 1 635 ? 2.604 -15.818 10.139 1.00 89.75 635 PRO A O 1
ATOM 4978 N N . PRO A 1 636 ? 3.206 -17.451 8.722 1.00 90.44 636 PRO A N 1
ATOM 4979 C CA . PRO A 1 636 ? 2.954 -18.541 9.676 1.00 90.44 636 PRO A CA 1
ATOM 4980 C C . PRO A 1 636 ? 3.697 -18.398 11.010 1.00 90.44 636 PRO A C 1
ATOM 4982 O O . PRO A 1 636 ? 3.135 -18.671 12.066 1.00 90.44 636 PRO A O 1
ATOM 4985 N N . ASP A 1 637 ? 4.948 -17.961 10.954 1.00 88.94 637 ASP A N 1
ATOM 4986 C CA . ASP A 1 637 ? 5.819 -17.644 12.085 1.00 88.94 637 ASP A CA 1
ATOM 4987 C C . ASP A 1 637 ? 5.253 -16.507 12.946 1.00 88.94 637 ASP A C 1
ATOM 4989 O O . ASP A 1 637 ? 5.222 -16.617 14.171 1.00 88.94 637 ASP A O 1
ATOM 4993 N N . MET A 1 638 ? 4.687 -15.474 12.318 1.00 88.94 638 MET A N 1
ATOM 4994 C CA . MET A 1 638 ? 3.997 -14.397 13.033 1.00 88.94 638 MET A CA 1
ATOM 4995 C C . MET A 1 638 ? 2.693 -14.872 13.683 1.00 88.94 638 MET A C 1
ATOM 4997 O O . MET A 1 638 ? 2.374 -14.444 14.789 1.00 88.94 638 MET A O 1
ATOM 5001 N N . ILE A 1 639 ? 1.942 -15.782 13.052 1.00 91.88 639 ILE A N 1
ATOM 5002 C CA . ILE A 1 639 ? 0.743 -16.375 13.674 1.00 91.88 639 ILE A CA 1
ATOM 5003 C C . ILE A 1 639 ? 1.139 -17.221 14.889 1.00 91.88 639 ILE A C 1
ATOM 5005 O O . ILE A 1 639 ? 0.513 -17.109 15.942 1.00 91.88 639 ILE A O 1
ATOM 5009 N N . VAL A 1 640 ? 2.196 -18.030 14.773 1.00 91.75 640 VAL A N 1
ATOM 5010 C CA . VAL A 1 640 ? 2.769 -18.788 15.898 1.00 91.75 640 VAL A CA 1
ATOM 5011 C C . VAL A 1 640 ? 3.139 -17.851 17.048 1.00 91.75 640 VAL A C 1
ATOM 5013 O O . VAL A 1 640 ? 2.769 -18.114 18.193 1.00 91.75 640 VAL A O 1
ATOM 5016 N N . TYR A 1 641 ? 3.820 -16.745 16.744 1.00 89.81 641 TYR A N 1
ATOM 5017 C CA . TYR A 1 641 ? 4.186 -15.733 17.731 1.00 89.81 641 TYR A CA 1
ATOM 5018 C C . TYR A 1 641 ? 2.955 -15.139 18.435 1.00 89.81 641 TYR A C 1
ATOM 5020 O O . TYR A 1 641 ? 2.912 -15.088 19.668 1.00 89.81 641 TYR A O 1
ATOM 5028 N N . VAL A 1 642 ? 1.922 -14.765 17.672 1.00 92.62 642 VAL A N 1
ATOM 5029 C CA . VAL A 1 642 ? 0.668 -14.233 18.223 1.00 92.62 642 VAL A CA 1
ATOM 5030 C C . VAL A 1 642 ? 0.028 -15.246 19.172 1.00 92.62 642 VAL A C 1
ATOM 5032 O O . VAL A 1 642 ? -0.224 -14.921 20.329 1.00 92.62 642 VAL A O 1
ATOM 5035 N N . LEU A 1 643 ? -0.183 -16.488 18.729 1.00 93.06 643 LEU A N 1
ATOM 5036 C CA . LEU A 1 643 ? -0.845 -17.514 19.541 1.00 93.06 643 LEU A CA 1
ATOM 5037 C C . LEU A 1 643 ? -0.082 -17.811 20.839 1.00 93.06 643 LEU A C 1
ATOM 5039 O O . LEU A 1 643 ? -0.696 -17.867 21.904 1.00 93.06 643 LEU A O 1
ATOM 5043 N N . ASN A 1 644 ? 1.246 -17.943 20.776 1.00 91.69 644 ASN A N 1
ATOM 5044 C CA . ASN A 1 644 ? 2.073 -18.167 21.965 1.00 91.69 644 ASN A CA 1
ATOM 5045 C C . ASN A 1 644 ? 2.001 -16.996 22.950 1.00 91.69 644 ASN A C 1
ATOM 5047 O O . ASN A 1 644 ? 1.875 -17.222 24.153 1.00 91.69 644 ASN A O 1
ATOM 5051 N N . THR A 1 645 ? 2.018 -15.755 22.456 1.00 92.19 645 THR A N 1
ATOM 5052 C CA . THR A 1 645 ? 1.897 -14.565 23.314 1.00 92.19 645 THR A CA 1
ATOM 5053 C C . THR A 1 645 ? 0.576 -14.577 24.089 1.00 92.19 645 THR A C 1
ATOM 5055 O O . THR A 1 645 ? 0.563 -14.334 25.298 1.00 92.19 645 THR A O 1
ATOM 5058 N N . TYR A 1 646 ? -0.530 -14.931 23.425 1.00 94.12 646 TYR A N 1
ATOM 5059 C CA . TYR A 1 646 ? -1.836 -15.061 24.078 1.00 94.12 646 TYR A CA 1
ATOM 5060 C C . TYR A 1 646 ? -1.870 -16.203 25.096 1.00 94.12 646 TYR A C 1
ATOM 5062 O O . TYR A 1 646 ? -2.324 -15.995 26.220 1.00 94.12 646 TYR A O 1
ATOM 5070 N N . LEU A 1 647 ? -1.350 -17.380 24.741 1.00 92.12 647 LEU A N 1
ATOM 5071 C CA . LEU A 1 647 ? -1.300 -18.549 25.627 1.00 92.12 647 LEU A CA 1
ATOM 5072 C C . LEU A 1 647 ? -0.452 -18.320 26.887 1.00 92.12 647 LEU A C 1
ATOM 5074 O O . LEU A 1 647 ? -0.742 -18.905 27.926 1.00 92.12 647 LEU A O 1
ATOM 5078 N N . ARG A 1 648 ? 0.583 -17.474 26.814 1.00 90.62 648 ARG A N 1
ATOM 5079 C CA . ARG A 1 648 ? 1.425 -17.127 27.972 1.00 90.62 648 ARG A CA 1
ATOM 5080 C C . ARG A 1 648 ? 0.741 -16.176 28.946 1.00 90.62 648 ARG A C 1
ATOM 5082 O O . ARG A 1 648 ? 0.991 -16.253 30.144 1.00 90.62 648 ARG A O 1
ATOM 5089 N N . LEU A 1 649 ? -0.064 -15.247 28.437 1.00 90.06 649 LEU A N 1
ATOM 5090 C CA . LEU A 1 649 ? -0.585 -14.137 29.236 1.00 90.06 649 LEU A CA 1
ATOM 5091 C C . LEU A 1 649 ? -2.034 -14.338 29.681 1.00 90.06 649 LEU A C 1
ATOM 5093 O O . LEU A 1 649 ? -2.442 -13.727 30.671 1.00 90.06 649 LEU A O 1
ATOM 5097 N N . ILE A 1 650 ? -2.793 -15.201 29.001 1.00 91.31 650 ILE A N 1
ATOM 5098 C CA . ILE A 1 650 ? -4.163 -15.578 29.358 1.00 91.31 650 ILE A CA 1
ATOM 5099 C C . ILE A 1 650 ? -4.158 -17.026 29.857 1.00 91.31 650 ILE A C 1
ATOM 5101 O O . ILE A 1 650 ? -3.938 -17.961 29.095 1.00 91.31 650 ILE A O 1
ATOM 5105 N N . ASN A 1 651 ? -4.459 -17.201 31.146 1.00 88.62 651 ASN A N 1
ATOM 5106 C CA . ASN A 1 651 ? -4.361 -18.491 31.842 1.00 88.62 651 ASN A CA 1
ATOM 5107 C C . ASN A 1 651 ? -5.267 -19.599 31.272 1.00 88.62 651 ASN A C 1
ATOM 5109 O O . ASN A 1 651 ? -4.987 -20.778 31.469 1.00 88.62 651 ASN A O 1
ATOM 5113 N N . ASP A 1 652 ? -6.376 -19.238 30.621 1.00 91.44 652 ASP A N 1
ATOM 5114 C CA . ASP A 1 652 ? -7.273 -20.195 29.972 1.00 91.44 652 ASP A CA 1
ATOM 5115 C C . ASP A 1 652 ? -6.878 -20.342 28.492 1.00 91.44 652 ASP A C 1
ATOM 5117 O O . ASP A 1 652 ? -7.101 -19.407 27.716 1.00 91.44 652 ASP A O 1
ATOM 5121 N N . PRO A 1 653 ? -6.339 -21.501 28.066 1.00 90.69 653 PRO A N 1
ATOM 5122 C CA . PRO A 1 653 ? -5.865 -21.690 26.699 1.00 90.69 653 PRO A CA 1
ATOM 5123 C C . PRO A 1 653 ? -6.995 -21.612 25.667 1.00 90.69 653 PRO A C 1
ATOM 5125 O O . PRO A 1 653 ? -6.771 -21.182 24.538 1.00 90.69 653 PRO A O 1
ATOM 5128 N N . THR A 1 654 ? -8.222 -21.982 26.040 1.00 91.44 654 THR A N 1
ATOM 5129 C CA . THR A 1 654 ? -9.384 -21.907 25.145 1.00 91.44 654 THR A CA 1
ATOM 5130 C C . THR A 1 654 ? -9.748 -20.451 24.891 1.00 91.44 654 THR A C 1
ATOM 5132 O O . THR A 1 654 ? -9.917 -20.050 23.738 1.00 91.44 654 THR A O 1
ATOM 5135 N N . LYS A 1 655 ? -9.811 -19.637 25.955 1.00 92.31 655 LYS A N 1
ATOM 5136 C CA . LYS A 1 655 ? -10.034 -18.190 25.826 1.00 92.31 655 LYS A CA 1
ATOM 5137 C C . LYS A 1 655 ? -8.885 -17.508 25.094 1.00 92.31 655 LYS A C 1
ATOM 5139 O O . LYS A 1 655 ? -9.141 -16.694 24.218 1.00 92.31 655 LYS A O 1
ATOM 5144 N N . ALA A 1 656 ? -7.638 -17.861 25.401 1.00 93.19 656 ALA A N 1
ATOM 5145 C CA . ALA A 1 656 ? -6.458 -17.304 24.748 1.00 93.19 656 ALA A CA 1
ATOM 5146 C C . ALA A 1 656 ? -6.508 -17.487 23.222 1.00 93.19 656 ALA A C 1
ATOM 5148 O O . ALA A 1 656 ? -6.358 -16.520 22.476 1.00 93.19 656 ALA A O 1
ATOM 5149 N N . LEU A 1 657 ? -6.781 -18.713 22.758 1.00 92.81 657 LEU A N 1
ATOM 5150 C CA . LEU A 1 657 ? -6.900 -19.020 21.331 1.00 92.81 657 LEU A CA 1
ATOM 5151 C C . LEU A 1 657 ? -8.116 -18.337 20.689 1.00 92.81 657 LEU A C 1
ATOM 5153 O O . LEU A 1 657 ? -8.015 -17.872 19.551 1.00 92.81 657 LEU A O 1
ATOM 5157 N N . ALA A 1 658 ? -9.246 -18.249 21.397 1.00 92.62 658 ALA A N 1
ATOM 5158 C CA . ALA A 1 658 ? -10.440 -17.562 20.907 1.00 92.62 658 ALA A CA 1
ATOM 5159 C C . ALA A 1 658 ? -10.213 -16.049 20.748 1.00 92.62 658 ALA A C 1
ATOM 5161 O O . ALA A 1 658 ? -10.538 -15.503 19.699 1.00 92.62 658 ALA A O 1
ATOM 5162 N N . GLU A 1 659 ? -9.599 -15.384 21.729 1.00 94.00 659 GLU A N 1
ATOM 5163 C CA . GLU A 1 659 ? -9.266 -13.953 21.669 1.00 94.00 659 GLU A CA 1
ATOM 5164 C C . GLU A 1 659 ? -8.226 -13.649 20.584 1.00 94.00 659 GLU A C 1
ATOM 5166 O O . GLU A 1 659 ? -8.403 -12.710 19.809 1.00 94.00 659 GLU A O 1
ATOM 5171 N N . ALA A 1 660 ? -7.181 -14.476 20.464 1.00 94.31 660 ALA A N 1
ATOM 5172 C CA . ALA A 1 660 ? -6.184 -14.332 19.404 1.00 94.31 660 ALA A CA 1
ATOM 5173 C C . ALA A 1 660 ? -6.825 -14.457 18.012 1.00 94.31 660 ALA A C 1
ATOM 5175 O O . ALA A 1 660 ? -6.562 -13.657 17.114 1.00 94.31 660 ALA A O 1
ATOM 5176 N N . SER A 1 661 ? -7.712 -15.442 17.846 1.00 92.81 661 SER A N 1
ATOM 5177 C CA . SER A 1 661 ? -8.456 -15.650 16.601 1.00 92.81 661 SER A CA 1
ATOM 5178 C C . SER A 1 661 ? -9.427 -14.499 16.332 1.00 92.81 661 SER A C 1
ATOM 5180 O O . SER A 1 661 ? -9.512 -14.023 15.202 1.00 92.81 661 SER A O 1
ATOM 5182 N N . ALA A 1 662 ? -10.115 -13.999 17.361 1.00 91.31 662 ALA A N 1
ATOM 5183 C CA . ALA A 1 662 ? -11.012 -12.854 17.256 1.00 91.31 662 ALA A CA 1
ATOM 5184 C C . ALA A 1 662 ? -10.266 -11.604 16.778 1.00 91.31 662 ALA A C 1
ATOM 5186 O O . ALA A 1 662 ? -10.668 -10.998 15.786 1.00 91.31 662 ALA A O 1
ATOM 5187 N N . GLY A 1 663 ? -9.133 -11.284 17.411 1.00 90.00 663 GLY A N 1
ATOM 5188 C CA . GLY A 1 663 ? -8.269 -10.160 17.047 1.00 90.00 663 GLY A CA 1
ATOM 5189 C C . GLY A 1 663 ? -7.721 -10.217 15.618 1.00 90.00 663 GLY A C 1
ATOM 5190 O O . GLY A 1 663 ? -7.393 -9.170 15.057 1.00 90.00 663 GLY A O 1
ATOM 5191 N N . LEU A 1 664 ? -7.642 -11.413 15.022 1.00 90.56 664 LEU A N 1
ATOM 5192 C CA . LEU A 1 664 ? -7.161 -11.647 13.657 1.00 90.56 664 LEU A CA 1
ATOM 5193 C C . LEU A 1 664 ? -8.268 -11.729 12.596 1.00 90.56 664 LEU A C 1
ATOM 5195 O O . LEU A 1 664 ? -7.997 -11.442 11.428 1.00 90.56 664 LEU A O 1
ATOM 5199 N N . LEU A 1 665 ? -9.480 -12.139 12.967 1.00 87.00 665 LEU A N 1
ATOM 5200 C CA . LEU A 1 665 ? -10.526 -12.503 12.005 1.00 87.00 665 LEU A CA 1
ATOM 5201 C C . LEU A 1 665 ? -11.773 -11.619 12.089 1.00 87.00 665 LEU A C 1
ATOM 5203 O O . LEU A 1 665 ? -12.329 -11.245 11.056 1.00 87.00 665 LEU A O 1
ATOM 5207 N N . LEU A 1 666 ? -12.242 -11.298 13.295 1.00 83.50 666 LEU A N 1
ATOM 5208 C CA . LEU A 1 666 ? -13.540 -10.648 13.466 1.00 83.50 666 LEU A CA 1
ATOM 5209 C C . LEU A 1 666 ? -13.507 -9.181 13.011 1.00 83.50 666 LEU A C 1
ATOM 5211 O O . LEU A 1 666 ? -12.476 -8.507 13.045 1.00 83.50 666 LEU A O 1
ATOM 5215 N N . GLY A 1 667 ? -14.659 -8.693 12.544 1.00 68.06 667 GLY A N 1
ATOM 5216 C CA . GLY A 1 667 ? -14.840 -7.325 12.044 1.00 68.06 667 GLY A CA 1
ATOM 5217 C C . GLY A 1 667 ? -14.291 -7.063 10.635 1.00 68.06 667 GLY A C 1
ATOM 5218 O O . GLY A 1 667 ? -14.563 -5.998 10.089 1.00 68.06 667 GLY A O 1
ATOM 5219 N N . ARG A 1 668 ? -13.555 -8.014 10.039 1.00 75.75 668 ARG A N 1
ATOM 5220 C CA . ARG A 1 668 ? -12.907 -7.890 8.713 1.00 75.75 668 ARG A CA 1
ATOM 5221 C C . ARG A 1 668 ? -13.664 -8.617 7.605 1.00 75.75 668 ARG A C 1
ATOM 5223 O O . ARG A 1 668 ? -13.626 -8.196 6.455 1.00 75.75 668 ARG A O 1
ATOM 5230 N N . ASP A 1 669 ? -14.329 -9.708 7.971 1.00 67.62 669 ASP A N 1
ATOM 5231 C CA . ASP A 1 669 ? -15.162 -10.537 7.106 1.00 67.62 669 ASP A CA 1
ATOM 5232 C C . ASP A 1 669 ? -16.525 -10.742 7.797 1.00 67.62 669 ASP A C 1
ATOM 5234 O O . ASP A 1 669 ? -16.549 -10.963 9.015 1.00 67.62 669 ASP A O 1
ATOM 5238 N N . PRO A 1 670 ? -17.662 -10.634 7.081 1.00 57.34 670 PRO A N 1
ATOM 5239 C CA . PRO A 1 670 ? -18.986 -10.818 7.672 1.00 57.34 670 PRO A CA 1
ATOM 5240 C C . PRO A 1 670 ? -19.214 -12.193 8.321 1.00 57.34 670 PRO A C 1
ATOM 5242 O O . PRO A 1 670 ? -20.088 -12.283 9.186 1.00 57.34 670 PRO A O 1
ATOM 5245 N N . ALA A 1 671 ? -18.474 -13.246 7.949 1.00 67.12 671 ALA A N 1
ATOM 5246 C CA . ALA A 1 671 ? -18.565 -14.551 8.613 1.00 67.12 671 ALA A CA 1
ATOM 5247 C C . ALA A 1 671 ? -17.360 -15.459 8.283 1.00 67.12 671 ALA A C 1
ATOM 5249 O O . ALA A 1 671 ? -17.418 -16.193 7.294 1.00 67.12 671 ALA A O 1
ATOM 5250 N N . PRO A 1 672 ? -16.289 -15.485 9.103 1.00 72.75 672 PRO A N 1
ATOM 5251 C CA . PRO A 1 672 ? -15.195 -16.433 8.894 1.00 72.75 672 PRO A CA 1
ATOM 5252 C C . PRO A 1 672 ? -15.706 -17.883 8.944 1.00 72.75 672 PRO A C 1
ATOM 5254 O O . PRO A 1 672 ? -16.482 -18.240 9.834 1.00 72.75 672 PRO A O 1
ATOM 5257 N N . ASP A 1 673 ? -15.271 -18.737 8.010 1.00 81.25 673 ASP A N 1
ATOM 5258 C CA . ASP A 1 673 ? -15.652 -20.154 8.004 1.00 81.25 673 ASP A CA 1
ATOM 5259 C C . ASP A 1 673 ? -14.991 -20.903 9.175 1.00 81.25 673 ASP A C 1
ATOM 5261 O O . ASP A 1 673 ? -13.804 -21.230 9.173 1.00 81.25 673 ASP A O 1
ATOM 5265 N N . LEU A 1 674 ? -15.785 -21.191 10.207 1.00 83.31 674 LEU A N 1
ATOM 5266 C CA . LEU A 1 674 ? -15.329 -21.900 11.404 1.00 83.31 674 LEU A CA 1
ATOM 5267 C C . LEU A 1 674 ? -15.463 -23.428 11.286 1.00 83.31 674 LEU A C 1
ATOM 5269 O O . LEU A 1 674 ? -15.210 -24.129 12.273 1.00 83.31 674 LEU A O 1
ATOM 5273 N N . SER A 1 675 ? -15.900 -23.965 10.139 1.00 80.31 675 SER A N 1
ATOM 5274 C CA . SER A 1 675 ? -16.231 -25.389 9.973 1.00 80.31 675 SER A CA 1
ATOM 5275 C C . SER A 1 675 ? -15.024 -26.314 10.165 1.00 80.31 675 SER A C 1
ATOM 5277 O O . SER A 1 675 ? -15.161 -27.333 10.844 1.00 80.31 675 SER A O 1
ATOM 5279 N N . ASN A 1 676 ? -13.846 -25.895 9.691 1.00 80.69 676 ASN A N 1
ATOM 5280 C CA . ASN A 1 676 ? -12.587 -26.657 9.707 1.00 80.69 676 ASN A CA 1
ATOM 5281 C C . ASN A 1 676 ? -11.677 -26.368 10.917 1.00 80.69 676 ASN A C 1
ATOM 5283 O O . ASN A 1 676 ? -10.480 -26.652 10.881 1.00 80.69 676 ASN A O 1
ATOM 5287 N N . LEU A 1 677 ? -12.218 -25.780 11.986 1.00 84.94 677 LEU A N 1
ATOM 5288 C CA . LEU A 1 677 ? -11.462 -25.531 13.214 1.00 84.94 677 LEU A CA 1
ATOM 5289 C C . LEU A 1 677 ? -10.938 -26.865 13.807 1.00 84.94 677 LEU A C 1
ATOM 5291 O O . LEU A 1 677 ? -11.712 -27.825 13.860 1.00 84.94 677 LEU A O 1
ATOM 5295 N N . PRO A 1 678 ? -9.674 -26.948 14.276 1.00 83.69 678 PRO A N 1
ATOM 5296 C CA . PRO A 1 678 ? -9.111 -28.182 14.832 1.00 83.69 678 PRO A CA 1
ATOM 5297 C C . PRO A 1 678 ? -9.985 -28.803 15.936 1.00 83.69 678 PRO A C 1
ATOM 5299 O O . PRO A 1 678 ? -10.486 -28.093 16.807 1.00 83.69 678 PRO A O 1
ATOM 5302 N N . GLU A 1 679 ? -10.152 -30.132 15.927 1.00 73.31 679 GLU A N 1
ATOM 5303 C CA . GLU A 1 679 ? -11.078 -30.835 16.838 1.00 73.31 679 GLU A CA 1
ATOM 5304 C C . GLU A 1 679 ? -10.743 -30.618 18.324 1.00 73.31 679 GLU A C 1
ATOM 5306 O O . GLU A 1 679 ? -11.640 -30.496 19.162 1.00 73.31 679 GLU A O 1
ATOM 5311 N N . THR A 1 680 ? -9.456 -30.506 18.660 1.00 74.94 680 THR A N 1
ATOM 5312 C CA . THR A 1 680 ? -8.988 -30.255 20.026 1.00 74.94 680 THR A CA 1
ATOM 5313 C C . THR A 1 680 ? -9.400 -28.851 20.477 1.00 74.94 680 THR A C 1
ATOM 5315 O O . THR A 1 680 ? -8.811 -27.866 20.041 1.00 74.94 680 THR A O 1
ATOM 5318 N N . ASN A 1 681 ? -10.402 -28.758 21.360 1.00 76.94 681 ASN A N 1
ATOM 5319 C CA . ASN A 1 681 ? -11.036 -27.520 21.857 1.00 76.94 681 ASN A CA 1
ATOM 5320 C C . ASN A 1 681 ? -11.850 -26.717 20.823 1.00 76.94 681 ASN A C 1
ATOM 5322 O O . ASN A 1 681 ? -12.383 -25.655 21.159 1.00 76.94 681 ASN A O 1
ATOM 5326 N N . GLY A 1 682 ? -12.025 -27.234 19.602 1.00 82.62 682 GLY A N 1
ATOM 5327 C CA . GLY A 1 682 ? -12.708 -26.517 18.527 1.00 82.62 682 GLY A CA 1
ATOM 5328 C C . GLY A 1 682 ? -14.158 -26.141 18.857 1.00 82.62 682 GLY A C 1
ATOM 5329 O O . GLY A 1 682 ? -14.596 -25.028 18.580 1.00 82.62 682 GLY A O 1
ATOM 5330 N N . GLY A 1 683 ? -14.905 -27.024 19.528 1.00 86.25 683 GLY A N 1
ATOM 5331 C CA . GLY A 1 683 ? -16.286 -26.732 19.938 1.00 86.25 683 GLY A CA 1
ATOM 5332 C C . GLY A 1 683 ? -16.396 -25.496 20.840 1.00 86.25 683 GLY A C 1
ATOM 5333 O O . GLY A 1 683 ? -17.186 -24.595 20.561 1.00 86.25 683 GLY A O 1
ATOM 5334 N N . SER A 1 684 ? -15.556 -25.424 21.875 1.00 88.69 684 SER A N 1
ATOM 5335 C CA . SER A 1 684 ? -15.546 -24.319 22.839 1.00 88.69 684 SER A CA 1
ATOM 5336 C C . SER A 1 684 ? -15.038 -23.015 22.224 1.00 88.69 684 SER A C 1
ATOM 5338 O O . SER A 1 684 ? -15.615 -21.959 22.463 1.00 88.69 684 SER A O 1
ATOM 5340 N N . ILE A 1 685 ? -13.997 -23.072 21.387 1.00 88.25 685 ILE A N 1
ATOM 5341 C CA . ILE A 1 685 ? -13.473 -21.882 20.696 1.00 88.25 685 ILE A CA 1
ATOM 5342 C C . ILE A 1 685 ? -14.499 -21.341 19.701 1.00 88.25 685 ILE A C 1
ATOM 5344 O O . ILE A 1 685 ? -14.708 -20.133 19.643 1.00 88.25 685 ILE A O 1
ATOM 5348 N N . ARG A 1 686 ? -15.189 -22.213 18.955 1.00 90.00 686 ARG A N 1
ATOM 5349 C CA . ARG A 1 686 ? -16.268 -21.804 18.046 1.00 90.00 686 ARG A CA 1
ATOM 5350 C C . ARG A 1 686 ? -17.408 -21.128 18.804 1.00 90.00 686 ARG A C 1
ATOM 5352 O O . ARG A 1 686 ? -17.920 -20.116 18.335 1.00 90.00 686 ARG A O 1
ATOM 5359 N N . GLN A 1 687 ? -17.784 -21.666 19.965 1.00 90.62 687 GLN A N 1
ATOM 5360 C CA . GLN A 1 687 ? -18.786 -21.043 20.826 1.00 90.62 687 GLN A CA 1
ATOM 5361 C C . GLN A 1 687 ? -18.337 -19.646 21.276 1.00 90.62 687 GLN A C 1
ATOM 5363 O O . GLN A 1 687 ? -19.077 -18.689 21.068 1.00 90.62 687 GLN A O 1
ATOM 5368 N N . LEU A 1 688 ? -17.121 -19.517 21.818 1.00 90.44 688 LEU A N 1
ATOM 5369 C CA . LEU A 1 688 ? -16.582 -18.233 22.275 1.00 90.44 688 LEU A CA 1
ATOM 5370 C C . LEU A 1 688 ? -16.472 -17.219 21.132 1.00 90.44 688 LEU A C 1
ATOM 5372 O O . LEU A 1 688 ? -16.897 -16.084 21.288 1.00 90.44 688 LEU A O 1
ATOM 5376 N N . LEU A 1 689 ? -15.975 -17.614 19.958 1.00 89.00 689 LEU A N 1
ATOM 5377 C CA . LEU A 1 689 ? -15.937 -16.740 18.781 1.00 89.00 689 LEU A CA 1
ATOM 5378 C C . LEU A 1 689 ? -17.338 -16.277 18.366 1.00 89.00 689 LEU A C 1
ATOM 5380 O O . LEU A 1 689 ? -17.517 -15.108 18.024 1.00 89.00 689 LEU A O 1
ATOM 5384 N N . GLY A 1 690 ? -18.331 -17.166 18.444 1.00 87.62 690 GLY A N 1
ATOM 5385 C CA . GLY A 1 690 ? -19.734 -16.822 18.234 1.00 87.62 690 GLY A CA 1
ATOM 5386 C C . GLY A 1 690 ? -20.226 -15.777 19.237 1.00 87.62 690 GLY A C 1
ATOM 5387 O O . GLY A 1 690 ? -20.775 -14.755 18.829 1.00 87.62 690 GLY A O 1
ATOM 5388 N N . GLU A 1 691 ? -19.967 -15.984 20.528 1.00 89.56 691 GLU A N 1
ATOM 5389 C CA . GLU A 1 691 ? -20.309 -15.038 21.600 1.00 89.56 691 GLU A CA 1
ATOM 5390 C C . GLU A 1 691 ? -19.627 -13.678 21.399 1.00 89.56 691 GLU A C 1
ATOM 5392 O O . GLU A 1 691 ? -20.286 -12.643 21.484 1.00 89.56 691 GLU A O 1
ATOM 5397 N N . LEU A 1 692 ? -18.338 -13.668 21.046 1.00 88.81 692 LEU A N 1
ATOM 5398 C CA . LEU A 1 692 ? -17.583 -12.448 20.764 1.00 88.81 692 LEU A CA 1
ATOM 5399 C C . LEU A 1 692 ? -18.158 -11.687 19.571 1.00 88.81 692 LEU A C 1
ATOM 5401 O O . LEU A 1 692 ? -18.423 -10.489 19.686 1.00 88.81 692 LEU A O 1
ATOM 5405 N N . SER A 1 693 ? -18.416 -12.384 18.462 1.00 86.81 693 SER A N 1
ATOM 5406 C CA . SER A 1 693 ? -18.999 -11.796 17.249 1.00 86.81 693 SER A CA 1
ATOM 5407 C C . SER A 1 693 ? -20.394 -11.206 17.474 1.00 86.81 693 SER A C 1
ATOM 5409 O O . SER A 1 693 ? -20.803 -10.287 16.767 1.00 86.81 693 SER A O 1
ATOM 5411 N N . ALA A 1 694 ? -21.120 -11.712 18.474 1.00 86.50 694 ALA A N 1
ATOM 5412 C CA . ALA A 1 694 ? -22.447 -11.233 18.822 1.00 86.50 694 ALA A CA 1
ATOM 5413 C C . ALA A 1 694 ? -22.433 -9.962 19.689 1.00 86.50 694 ALA A C 1
ATOM 5415 O O . ALA A 1 694 ? -23.484 -9.347 19.849 1.00 86.50 694 ALA A O 1
ATOM 5416 N N . THR A 1 695 ? -21.288 -9.562 20.255 1.00 88.56 695 THR A N 1
ATOM 5417 C CA . THR A 1 695 ? -21.214 -8.340 21.073 1.00 88.56 695 THR A CA 1
ATOM 5418 C C . THR A 1 695 ? -21.294 -7.075 20.214 1.00 88.56 695 THR A C 1
ATOM 5420 O O . THR A 1 695 ? -20.667 -7.000 19.156 1.00 88.56 695 THR A O 1
ATOM 5423 N N . ASP A 1 696 ? -22.001 -6.049 20.703 1.00 87.94 696 ASP A N 1
ATOM 5424 C CA . ASP A 1 696 ? -22.168 -4.759 20.009 1.00 87.94 696 ASP A CA 1
ATOM 5425 C C . ASP A 1 696 ? -20.820 -4.153 19.589 1.00 87.94 696 ASP A C 1
ATOM 5427 O O . ASP A 1 696 ? -20.666 -3.673 18.471 1.00 87.94 696 ASP A O 1
ATOM 5431 N N . ALA A 1 697 ? -19.800 -4.268 20.445 1.00 87.31 697 ALA A N 1
ATOM 5432 C CA . ALA A 1 697 ? -18.473 -3.718 20.185 1.00 87.31 697 ALA A CA 1
ATOM 5433 C C . ALA A 1 697 ? -17.768 -4.374 18.976 1.00 87.31 697 ALA A C 1
ATOM 5435 O O . ALA A 1 697 ? -17.045 -3.700 18.240 1.00 87.31 697 ALA A O 1
ATOM 5436 N N . TRP A 1 698 ? -17.982 -5.675 18.746 1.00 88.19 698 TRP A N 1
ATOM 5437 C CA . TRP A 1 698 ? -17.473 -6.373 17.559 1.00 88.19 698 TRP A CA 1
ATOM 5438 C C . TRP A 1 698 ? -18.349 -6.142 16.324 1.00 88.19 698 TRP A C 1
ATOM 5440 O O . TRP A 1 698 ? -17.819 -6.064 15.218 1.00 88.19 698 TRP A O 1
ATOM 5450 N N . GLN A 1 699 ? -19.664 -5.981 16.486 1.00 86.44 699 GLN A N 1
ATOM 5451 C CA . GLN A 1 699 ? -20.557 -5.626 15.376 1.00 86.44 699 GLN A CA 1
ATOM 5452 C C . GLN A 1 699 ? -20.273 -4.214 14.848 1.00 86.44 699 GLN A C 1
ATOM 5454 O O . GLN A 1 699 ? -20.242 -3.997 13.635 1.00 86.44 699 GLN A O 1
ATOM 5459 N N . ASP A 1 700 ? -19.975 -3.276 15.746 1.00 86.38 700 ASP A N 1
ATOM 5460 C CA . ASP A 1 700 ? -19.587 -1.909 15.404 1.00 86.38 700 ASP A CA 1
ATOM 5461 C C . ASP A 1 700 ? -18.249 -1.843 14.653 1.00 86.38 700 ASP A C 1
ATOM 5463 O O . ASP A 1 700 ? -18.018 -0.903 13.885 1.00 86.38 700 ASP A O 1
ATOM 5467 N N . ALA A 1 701 ? -17.379 -2.849 14.818 1.00 86.06 701 ALA A N 1
ATOM 5468 C CA . ALA A 1 701 ? -16.073 -2.906 14.165 1.00 86.06 701 ALA A CA 1
ATOM 5469 C C . ALA A 1 701 ? -16.179 -2.824 12.633 1.00 86.06 701 ALA A C 1
ATOM 5471 O O . ALA A 1 701 ? -15.342 -2.188 11.994 1.00 86.06 701 ALA A O 1
ATOM 5472 N N . VAL A 1 702 ? -17.244 -3.393 12.055 1.00 83.50 702 VAL A N 1
ATOM 5473 C CA . VAL A 1 702 ? -17.502 -3.424 10.604 1.00 83.50 702 VAL A CA 1
ATOM 5474 C C . VAL A 1 702 ? -17.505 -2.020 9.987 1.00 83.50 702 VAL A C 1
ATOM 5476 O O . VAL A 1 702 ? -17.138 -1.846 8.828 1.00 83.50 702 VAL A O 1
ATOM 5479 N N . HIS A 1 703 ? -17.861 -0.983 10.751 1.00 86.62 703 HIS A N 1
ATOM 5480 C CA . HIS A 1 703 ? -17.875 0.394 10.253 1.00 86.62 703 HIS A CA 1
ATOM 5481 C C . HIS A 1 703 ? -16.486 0.964 9.935 1.00 86.62 703 HIS A C 1
ATOM 5483 O O . HIS A 1 703 ? -16.395 1.931 9.172 1.00 86.62 703 HIS A O 1
ATOM 5489 N N . TYR A 1 704 ? -15.426 0.387 10.501 1.00 88.31 704 TYR A N 1
ATOM 5490 C CA . TYR A 1 704 ? -14.050 0.847 10.316 1.00 88.31 704 TYR A CA 1
ATOM 5491 C C . TYR A 1 704 ? -13.330 0.165 9.150 1.00 88.31 704 TYR A C 1
ATOM 5493 O O . TYR A 1 704 ? -12.262 0.626 8.745 1.00 88.31 704 TYR A O 1
ATOM 5501 N N . PHE A 1 705 ? -13.908 -0.896 8.588 1.00 88.62 705 PHE A N 1
ATOM 5502 C CA . PHE A 1 705 ? -13.305 -1.686 7.520 1.00 88.62 705 PHE A CA 1
ATOM 5503 C C . PHE A 1 705 ? -14.097 -1.544 6.218 1.00 88.62 705 PHE A C 1
ATOM 5505 O O . PHE A 1 705 ? -15.318 -1.369 6.206 1.00 88.62 705 PHE A O 1
ATOM 5512 N N . LEU A 1 706 ? -13.392 -1.583 5.090 1.00 82.06 706 LEU A N 1
ATOM 5513 C CA . LEU A 1 706 ? -14.021 -1.803 3.796 1.00 82.06 706 LEU A CA 1
ATOM 5514 C C . LEU A 1 706 ? -14.398 -3.280 3.739 1.00 82.06 706 LEU A C 1
ATOM 5516 O O . LEU A 1 706 ? -13.527 -4.141 3.735 1.00 82.06 706 LEU A O 1
ATOM 5520 N N . MET A 1 707 ? -15.694 -3.573 3.714 1.00 73.19 707 MET A N 1
ATOM 5521 C CA . MET A 1 707 ? -16.157 -4.927 3.434 1.00 73.19 707 MET A CA 1
ATOM 5522 C C . MET A 1 707 ? -15.819 -5.206 1.973 1.00 73.19 707 MET A C 1
ATOM 5524 O O . MET A 1 707 ? -16.330 -4.518 1.090 1.00 73.19 707 MET A O 1
ATOM 5528 N N . GLY A 1 708 ? -14.904 -6.144 1.723 1.00 53.22 708 GLY A N 1
ATOM 5529 C CA . GLY A 1 708 ? -14.599 -6.559 0.359 1.00 53.22 708 GLY A CA 1
ATOM 5530 C C . GLY A 1 708 ? -15.877 -7.049 -0.319 1.00 53.22 708 GLY A C 1
ATOM 5531 O O . GLY A 1 708 ? -16.648 -7.791 0.294 1.00 53.22 708 GLY A O 1
ATOM 5532 N N . ASP A 1 709 ? -16.107 -6.638 -1.567 1.00 42.03 709 ASP A N 1
ATOM 5533 C CA . ASP A 1 709 ? -17.107 -7.284 -2.414 1.00 42.03 709 ASP A CA 1
ATOM 5534 C C . ASP A 1 709 ? -16.698 -8.755 -2.546 1.00 42.03 709 ASP A C 1
ATOM 5536 O O . ASP A 1 709 ? -15.762 -9.103 -3.267 1.00 42.03 709 ASP A O 1
ATOM 5540 N N . THR A 1 710 ? -17.367 -9.622 -1.791 1.00 36.66 710 THR A N 1
ATOM 5541 C CA . THR A 1 710 ? -17.240 -11.071 -1.916 1.00 36.66 710 THR A CA 1
ATOM 5542 C C . THR A 1 710 ? -17.884 -11.464 -3.244 1.00 36.66 710 THR A C 1
ATOM 5544 O O . THR A 1 710 ? -19.101 -11.621 -3.341 1.00 36.66 710 THR A O 1
ATOM 5547 N N . ARG A 1 711 ? -17.066 -11.528 -4.298 1.00 29.59 711 ARG A N 1
ATOM 5548 C CA . ARG A 1 711 ? -17.413 -12.159 -5.576 1.00 29.59 711 ARG A CA 1
ATOM 5549 C C . ARG A 1 711 ? -16.931 -13.595 -5.619 1.00 29.59 711 ARG A C 1
ATOM 5551 O O . ARG A 1 711 ? -15.762 -13.822 -5.238 1.00 29.59 711 ARG A O 1
#

Foldseek 3Di:
DPLQDAPFAKFKWFFQDWDDPPDPWTKTKIAGQWTDRDPPTHGDPPLCSNAPDNNIEMETPDDPLDDGLAIWTFGWDADPPDPSDPHDNHRIYTPDIDFWEWEFEFDPQAAQQSQLQCQAPHWTKGLDDDRTFYWYDHHPDPQKTWGDDSQWDWDDDPNIITTHHDPDDPQKTFIARHDPVQWHWDDDPNDIITTHHDSDDGPFIAGNYDPVRLVVVLVVVLCVQPVPLVVPPDCDPVSLVVSLVSLVVVPDDDRVSRRVVNSSVNNVVVVVVVVVVVVVVVVVVVVCCVPPVSVVVVVVVVVVVVVVVVVVVVVVVVVVVVVVVVVVVVVVVVVVVVVVVVVVVVVVVVVVVVVVVPDPPVVVVPDDPPVVVVVVPPPDDPDDDDDPDPDPDPDDAAAAEDLVVLLVLLQLQCQQLQAASVLSLLLLLQQLLAQEEEEEDPCQVVSLLSSQLAAANQLEWEFEDALPDQAQLVQQQTAIHTRANHPCPDRGGNVSSQAVDDQQFAHEYEHEACFLYQVVRYVVVSVVCLDPPFDWDWHQDPVPGIDIHGGHVRYHYYYYHDDDPSGHAHELLRLLRYFYGHRPDHPDPDRRNNDHRDGGHHYDRNNSVVLQDADPDDDCVLVLVLLVVLPRNDDSSSLRSSLSSLCSSPVDSLVSSLSSSCRNHFLSEPDRPLPSPDPVSSVVSVVSNVVVNPDPSRVCSVSRHDHPPPD

Sequence (711 aa):
MSEDSPPTGRFLARVEYLTPEHREHRFARLRPIYSIDDRPWRQVEDGDTVFPDEGTVFWWHPQTIAANGTLWVITLKSHPSYGTEPQHKDRWQVDTALRPYQAMVLYGVNGPREFRRSLAFRSLTFESQVIARPLVETVGKDGHWIALPESLRLSRQDDRTLVELTTGLEGVIPVYEVDAESFEQIFVDGQQYLLLLDPGQPTGYQCALSDAQLIENLRKRISSIDPEALKGIDVTKKLLRGYAEAIEAAGLENDDAAKEEARLDAATVLIEDWDTEVAHINDIVGDLMKHPRIEKDLRIRFEAELKRRMKESERELEQERQADIASLTTRKKEIETAKQELSTLRASISKAVEDILEAPRDALVKHGLLDALKNALHIEAIHSSSAMAVRESTDAIETITEVDRLNPAATAWSHGTGMDPYMMQVALVAVLAHRITLFSGANAERLAIAVASTLAGDNAVRVFVGTAVFGLADLMNAPASPIGSTCLDRIVTLGDFLSERTHQDPMVVILSGCNRAPPEVVLPEFLMMLGDDPQLIGWPSKATGITMAKLSPRIRIIGTLYRGDATYRISPELSRQLGFVPADRRELNVTMPASPIPSPSRIALALWDSLQEPVDGIDIHAYVRWLREVGAGLPPDMIVYVLNTYLRLINDPTKALAEASAGLLLGRDPAPDLSNLPETNGGSIRQLLGELSATDAWQDAVHYFLMGDTR

Radius of gyration: 38.45 Å; chains: 1; bounding box: 92×76×132 Å